Protein AF-0000000084347077 (afdb_homodimer)

Nearest PDB structures (foldseek):
  7n10-assembly1_B  TM=8.731E-01  e=3.620E-02  Streptococcus mutans UA159
  5jub-assembly1_B  TM=2.591E-01  e=1.358E-03  Streptococcus thermophilus LMD-9
  6qer-assembly4_D  TM=2.264E-01  e=2.154E-03  Streptococcus thermophilus LMD-9
  6hu8-assembly1_A  TM=2.067E-01  e=6.010E-03  Streptococcus vestibularis F0396
  5fd4-assembly2_B  TM=2.142E-01  e=1.513E-02  Streptococcus suis 05ZYH33

Organism: NCBI:txid76758

Solvent-accessible surface area (backbone atoms only — not comparable to full-atom values): 37807 Å² total; per-residue (Å²): 91,51,24,55,37,51,45,48,41,36,35,49,68,60,45,52,61,59,54,49,19,57,73,70,64,83,50,50,45,67,60,50,46,30,29,42,71,56,76,40,78,74,50,72,68,53,44,49,51,47,17,59,76,51,71,45,58,65,64,59,44,68,52,76,74,77,78,72,62,30,88,33,71,50,65,73,56,71,85,43,59,66,68,56,48,51,17,52,51,42,47,50,49,53,50,50,50,50,50,51,58,53,54,68,64,46,62,64,82,49,66,62,56,46,79,65,64,72,42,70,36,79,29,87,44,57,70,41,18,38,49,44,24,53,50,47,30,57,72,71,42,43,48,66,59,47,64,57,51,60,51,44,52,37,40,52,32,45,30,40,72,44,75,35,90,57,58,92,76,50,62,48,40,39,41,28,31,65,85,62,77,46,38,35,40,38,34,28,59,83,51,49,15,25,54,41,48,45,42,51,36,26,45,46,30,60,43,31,38,33,62,58,85,85,53,54,67,67,56,54,50,50,22,21,51,41,15,17,48,28,54,46,53,27,68,68,49,50,31,59,74,66,25,87,51,64,33,64,54,78,41,56,64,45,34,49,51,48,19,69,62,36,44,39,44,46,64,56,50,53,48,50,31,47,77,70,53,36,36,36,70,66,32,50,52,51,49,51,50,49,32,53,76,70,42,38,73,83,54,53,79,79,74,42,82,62,73,75,61,50,64,68,59,39,49,44,40,49,31,42,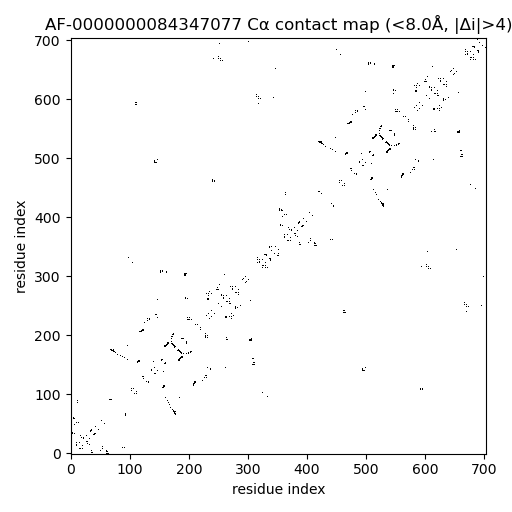45,70,61,65,40,51,67,66,54,43,18,59,74,68,71,41,61,61,75,43,66,37,75,88,50,79,66,58,68,80,76,81,93,49,23,55,38,51,44,48,41,36,35,49,68,61,45,50,62,60,56,48,20,59,71,70,64,84,50,48,45,67,57,52,47,30,30,43,69,57,76,41,80,75,51,73,67,53,42,47,52,47,17,59,77,54,72,46,59,66,66,60,46,70,52,76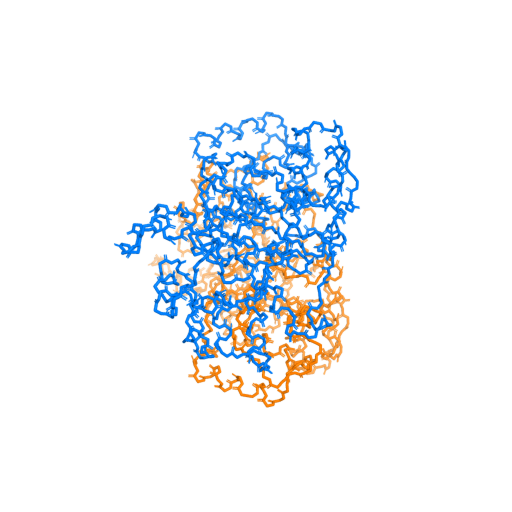,73,76,77,74,61,25,78,48,67,46,72,71,54,72,84,43,58,66,68,56,48,51,18,53,50,40,46,51,49,52,52,50,49,51,51,50,58,56,54,66,64,45,61,64,83,49,68,62,56,45,77,66,64,71,42,70,36,80,29,89,45,57,69,41,18,38,50,44,23,54,51,47,30,58,73,71,41,43,48,66,60,47,63,57,52,60,50,43,53,37,41,50,31,46,31,41,72,46,76,36,90,58,60,93,77,49,64,50,43,39,34,34,30,66,84,62,77,46,38,36,39,38,33,28,60,82,51,50,16,25,55,41,47,44,42,50,35,26,47,47,31,62,43,30,39,32,63,59,84,86,52,52,67,70,56,53,50,49,23,21,50,41,16,17,49,28,53,46,53,26,67,70,48,49,32,60,74,67,25,88,52,63,32,63,54,77,39,56,65,45,33,48,50,48,20,70,63,37,45,40,42,47,65,57,50,52,47,50,32,47,77,68,54,36,35,36,69,66,32,50,51,52,49,52,50,48,32,52,75,72,42,37,72,82,53,54,80,80,73,45,82,63,73,74,59,51,64,69,59,38,50,44,40,49,30,43,45,71,62,63,40,51,66,67,53,43,18,60,73,68,71,42,61,61,74,42,67,37,76,87,51,80,67,58,67,80,77,83

Secondary structure (DSSP, 8-state):
-HHHHHHHHHHHTT--HHHHHHHH-SS-HHHHHHHHHTSS---HHHHHHHHHHHT--GGGGGSPPP--B------GGGGS-HHHHHHHHHHHHHHHHHHHHHHTTS-TTTT------TT-EE--SHHHHHHHHHHHHHHHT-TTSPBS-HHHHHHHTTEEEEEE---TT--EEEEEBTTSS-EEEEEETTS-HHHHHHHHHHHHHHHHEE--TTS-HHHHHHHHHHHHHHHHS-HHHHHHHH-SS-BS---HHHHHHHHHHH---HHHHHHHHHHTT-B-HHHHHHHHHHHHHTTTTTS-SSPPP-PPP-HHHHHHHHHHHHTSS-HHHHHHHHTS-GGGG-TT--S-TTT-/-HHHHHHHHHHHTT--HHHHHHHHSSS-HHHHHHHHHTSS---HHHHHHHHHHHT--GGGGGSPPP--B------SGGGS-HHHHHHHHHHHHHHHHHHHHHHTTS-TTTT------TT-EE--SHHHHHHHHHHHHHHHT-TTSPBS-HHHHHHHTTEEEEEE---TT--EEEEEBTTSS-EEEEEETTS-HHHHHHHHHHHHHHHHEE--TTS-HHHHHHHHHHHHHHHHS-HHHHHHHH-SS-BS---HHHHHHHHHHH---HHHHHHHHHHTT-B-HHHHHHHHHHHHHTTTTTS-SSPPP-PPP-HHHHHHHHHHHHTSS-HHHHHHHHTS-GGGG-TT--S-TTT-

Sequence (704 aa):
MINDRIRRARLLRGMSLEALALRLGDITKQGLSKYEKGLSTPNSRRLLQLAKALEVSPEYFFRPQALPLAPLEFRKLAKMPQYRQVQVEEQIREHLERYISLEECFDPQDIKTAETPAQMLPVSSIAEAERAADELRKYWGIGEDPIAHLTEQLEEHGIKVVMLEGPDDFDGACAATNDGKHVLIALNAQRAGERIRFTAAHELGHWVMKLPEDMPERDKENCCHRFAGAFLYPAKSVTGDFGNHQRSRVHPRELLIAKRQYGLSMHAALRRLKDLKLLGEGGYKSLTIQFSSNGWRKAEPEPLPCKPPQRFESLVFWGLAEGLITKSRAAELLRRPVRALDPNFLGSLESAMINDRIRRARLLRGMSLEALALRLGDITKQGLSKYEKGLSTPNSRRLLQLAKALEVSPEYFFRPQALPLAPLEFRKLAKMPQYRQVQVEEQIREHLERYISLEECFDPQDIKTAETPAQMLPVSSIAEAERAADELRKYWGIGEDPIAHLTEQLEEHGIKVVMLEGPDDFDGACAATNDGKHVLIALNAQRAGERIRFTAAHELGHWVMKLPEDMPERDKENCCHRFAGAFLYPAKSVTGDFGNHQRSRVHPRELLIAKRQYGLSMHAALRRLKDLKLLGEGGYKSLTIQFSSNGWRKAEPEPLPCKPPQRFESLVFWGLAEGLITKSRAAELLRRPVRALDPNFLGSLESA

pLDDT: mean 88.48, std 10.36, range [45.84, 98.5]

Structure (mmCIF, N/CA/C/O backbone):
data_AF-0000000084347077-model_v1
#
loop_
_entity.id
_entity.type
_entity.pdbx_description
1 polymer 'Zn-dependent peptidase ImmA, M78 family'
#
loop_
_atom_site.group_PDB
_atom_site.id
_atom_site.type_symbol
_atom_site.label_atom_id
_atom_site.label_alt_id
_atom_site.label_comp_id
_atom_site.label_asym_id
_atom_site.label_entity_id
_atom_site.label_seq_id
_atom_site.pdbx_PDB_ins_code
_atom_site.Cartn_x
_atom_site.Cartn_y
_atom_site.Cartn_z
_atom_site.occupancy
_atom_site.B_iso_or_equiv
_atom_site.auth_seq_id
_atom_site.auth_comp_id
_atom_site.auth_asym_id
_atom_site.auth_atom_id
_atom_site.pdbx_PDB_model_num
ATOM 1 N N . MET A 1 1 ? -1.67 -40.219 -15.328 1 71.88 1 MET A N 1
ATOM 2 C CA . MET A 1 1 ? -1.807 -41.531 -14.68 1 71.88 1 MET A CA 1
ATOM 3 C C . MET A 1 1 ? -1.274 -41.5 -13.25 1 71.88 1 MET A C 1
ATOM 5 O O . MET A 1 1 ? -0.521 -40.594 -12.891 1 71.88 1 MET A O 1
ATOM 9 N N . ILE A 1 2 ? -1.723 -42.312 -12.438 1 81.44 2 ILE A N 1
ATOM 10 C CA . ILE A 1 2 ? -1.404 -42.406 -11.016 1 81.44 2 ILE A CA 1
ATOM 11 C C . ILE A 1 2 ? 0.109 -42.469 -10.828 1 81.44 2 ILE A C 1
ATOM 13 O O . ILE A 1 2 ? 0.661 -41.875 -9.906 1 81.44 2 ILE A O 1
ATOM 17 N N . ASN A 1 3 ? 0.736 -43.219 -11.742 1 87 3 ASN A N 1
ATOM 18 C CA . ASN A 1 3 ? 2.18 -43.406 -11.648 1 87 3 ASN A CA 1
ATOM 19 C C . ASN A 1 3 ? 2.928 -42.062 -11.797 1 87 3 ASN A C 1
ATOM 21 O O . ASN A 1 3 ? 3.857 -41.781 -11.047 1 87 3 ASN A O 1
ATOM 25 N N . ASP A 1 4 ? 2.49 -41.344 -12.727 1 85.75 4 ASP A N 1
ATOM 26 C CA . ASP A 1 4 ? 3.105 -40.031 -12.945 1 85.75 4 ASP A CA 1
ATOM 27 C C . ASP A 1 4 ? 2.898 -39.094 -11.742 1 85.75 4 ASP A C 1
ATOM 29 O O . ASP A 1 4 ? 3.803 -38.375 -11.367 1 85.75 4 ASP A O 1
ATOM 33 N N . ARG A 1 5 ? 1.831 -39.188 -11.148 1 86.81 5 ARG A N 1
ATOM 34 C CA . ARG A 1 5 ? 1.507 -38.375 -9.992 1 86.81 5 ARG A CA 1
ATOM 35 C C . ARG A 1 5 ? 2.359 -38.75 -8.789 1 86.81 5 ARG A C 1
ATOM 37 O O . ARG A 1 5 ? 2.746 -37.875 -7.996 1 86.81 5 ARG A O 1
ATOM 44 N N . ILE A 1 6 ? 2.604 -40.031 -8.719 1 88.06 6 ILE A N 1
ATOM 45 C CA . ILE A 1 6 ? 3.469 -40.469 -7.633 1 88.06 6 ILE A CA 1
ATOM 46 C C . ILE A 1 6 ? 4.867 -39.906 -7.809 1 88.06 6 ILE A C 1
ATOM 48 O O . ILE A 1 6 ? 5.445 -39.344 -6.863 1 88.06 6 ILE A O 1
ATOM 52 N N . ARG A 1 7 ? 5.332 -40 -8.977 1 88.44 7 ARG A N 1
ATOM 53 C CA . ARG A 1 7 ? 6.641 -39.438 -9.289 1 88.44 7 ARG A CA 1
ATOM 54 C C . ARG A 1 7 ? 6.672 -37.938 -9.023 1 88.44 7 ARG A C 1
ATOM 56 O O . ARG A 1 7 ? 7.586 -37.438 -8.367 1 88.44 7 ARG A O 1
ATOM 63 N N . ARG A 1 8 ? 5.75 -37.25 -9.453 1 84.38 8 ARG A N 1
ATOM 64 C CA . ARG A 1 8 ? 5.676 -35.812 -9.328 1 84.38 8 ARG A CA 1
ATOM 65 C C . ARG A 1 8 ? 5.57 -35.406 -7.863 1 84.38 8 ARG A C 1
ATOM 67 O O . ARG A 1 8 ? 6.145 -34.375 -7.453 1 84.38 8 ARG A O 1
ATOM 74 N N . ALA A 1 9 ? 4.809 -36.094 -7.117 1 87 9 ALA A N 1
ATOM 75 C CA . ALA A 1 9 ? 4.703 -35.812 -5.688 1 87 9 ALA A CA 1
ATOM 76 C C . ALA A 1 9 ? 6.055 -35.969 -4.996 1 87 9 ALA A C 1
ATOM 78 O O . ALA A 1 9 ? 6.398 -35.156 -4.121 1 87 9 ALA A O 1
ATOM 79 N N . ARG A 1 10 ? 6.746 -37 -5.352 1 88.12 10 ARG A N 1
ATOM 80 C CA . ARG A 1 10 ? 8.078 -37.188 -4.793 1 88.12 10 ARG A CA 1
ATOM 81 C C . ARG A 1 10 ? 8.992 -36.031 -5.133 1 88.12 10 ARG A C 1
ATOM 83 O O . ARG A 1 10 ? 9.695 -35.5 -4.262 1 88.12 10 ARG A O 1
ATOM 90 N N . LEU A 1 11 ? 8.969 -35.625 -6.395 1 83.38 11 LEU A N 1
ATOM 91 C CA . LEU A 1 11 ? 9.781 -34.531 -6.859 1 83.38 11 LEU A CA 1
ATOM 92 C C . LEU A 1 11 ? 9.367 -33.219 -6.176 1 83.38 11 LEU A C 1
ATOM 94 O O . LEU A 1 11 ? 10.211 -32.375 -5.871 1 83.38 11 LEU A O 1
ATOM 98 N N . LEU A 1 12 ? 8.125 -33.094 -5.93 1 80.12 12 LEU A N 1
ATOM 99 C CA . LEU A 1 12 ? 7.566 -31.938 -5.242 1 80.12 12 LEU A CA 1
ATOM 100 C C . LEU A 1 12 ? 8.195 -31.766 -3.863 1 80.12 12 LEU A C 1
ATOM 102 O O . LEU A 1 12 ? 8.414 -30.641 -3.408 1 80.12 12 LEU A O 1
ATOM 106 N N . ARG A 1 13 ? 8.492 -32.844 -3.244 1 80.25 13 ARG A N 1
ATOM 107 C CA . ARG A 1 13 ? 9.055 -32.844 -1.899 1 80.25 13 ARG A CA 1
ATOM 108 C C . ARG A 1 13 ? 10.578 -32.844 -1.948 1 80.25 13 ARG A C 1
ATOM 110 O O . ARG A 1 13 ? 11.242 -32.844 -0.907 1 80.25 13 ARG A O 1
ATOM 117 N N . GLY A 1 14 ? 11.094 -32.938 -3.168 1 78.31 14 GLY A N 1
ATOM 118 C CA . GLY A 1 14 ? 12.531 -32.969 -3.342 1 78.31 14 GLY A CA 1
ATOM 119 C C . GLY A 1 14 ? 13.164 -34.281 -2.881 1 78.31 14 GLY A C 1
ATOM 120 O O . GLY A 1 14 ? 14.32 -34.281 -2.455 1 78.31 14 GLY A O 1
ATOM 121 N N . MET A 1 15 ? 12.492 -35.312 -2.902 1 84.62 15 MET A N 1
ATOM 122 C CA . MET A 1 15 ? 12.984 -36.594 -2.395 1 84.62 15 MET A CA 1
ATOM 123 C C . MET A 1 15 ? 13.492 -37.469 -3.533 1 84.62 15 MET A C 1
ATOM 125 O O . MET A 1 15 ? 12.906 -37.5 -4.617 1 84.62 15 MET A O 1
ATOM 129 N N . SER A 1 16 ? 14.57 -38.125 -3.275 1 88.94 16 SER A N 1
ATOM 130 C CA . SER A 1 16 ? 14.992 -39.219 -4.164 1 88.94 16 SER A CA 1
ATOM 131 C C . SER A 1 16 ? 14.148 -40.469 -3.947 1 88.94 16 SER A C 1
ATOM 133 O O . SER A 1 16 ? 13.398 -40.562 -2.977 1 88.94 16 SER A O 1
ATOM 135 N N . LEU A 1 17 ? 14.305 -41.344 -4.867 1 91.88 17 LEU A N 1
ATOM 136 C CA . LEU A 1 17 ? 13.625 -42.625 -4.699 1 91.88 17 LEU A CA 1
ATOM 137 C C . LEU A 1 17 ? 14.086 -43.312 -3.424 1 91.88 17 LEU A C 1
ATOM 139 O O . LEU A 1 17 ? 13.273 -43.906 -2.699 1 91.88 17 LEU A O 1
ATOM 143 N N . GLU A 1 18 ? 15.32 -43.156 -3.164 1 91.19 18 GLU A N 1
ATOM 144 C CA . GLU A 1 18 ? 15.906 -43.781 -1.974 1 91.19 18 GLU A CA 1
ATOM 145 C C . GLU A 1 18 ? 15.352 -43.125 -0.7 1 91.19 18 GLU A C 1
ATOM 147 O O . GLU A 1 18 ? 15.023 -43.844 0.256 1 91.19 18 GLU A O 1
ATOM 152 N N . ALA A 1 19 ? 15.281 -41.875 -0.697 1 91.25 19 ALA A N 1
ATOM 153 C CA . ALA A 1 19 ? 14.789 -41.156 0.469 1 91.25 19 ALA A CA 1
ATOM 154 C C . ALA A 1 19 ? 13.336 -41.5 0.765 1 91.25 19 ALA A C 1
ATOM 156 O O . ALA A 1 19 ? 12.953 -41.688 1.926 1 91.25 19 ALA A O 1
ATOM 157 N N . LEU A 1 20 ? 12.578 -41.594 -0.243 1 92.75 20 LEU A N 1
ATOM 158 C CA . LEU A 1 20 ? 11.172 -41.969 -0.069 1 92.75 20 LEU A CA 1
ATOM 159 C C . LEU A 1 20 ? 11.023 -43.375 0.434 1 92.75 20 LEU A C 1
ATOM 161 O O . LEU A 1 20 ? 10.195 -43.656 1.3 1 92.75 20 LEU A O 1
ATOM 165 N N . ALA A 1 21 ? 11.766 -44.25 -0.077 1 93.06 21 ALA A N 1
ATOM 166 C CA . ALA A 1 21 ? 11.742 -45.656 0.367 1 93.06 21 ALA A CA 1
ATOM 167 C C . ALA A 1 21 ? 12.062 -45.75 1.854 1 93.06 21 ALA A C 1
ATOM 169 O O . ALA A 1 21 ? 11.406 -46.5 2.586 1 93.06 21 ALA A O 1
ATOM 170 N N . LEU A 1 22 ? 12.992 -45 2.209 1 92.12 22 LEU A N 1
ATOM 171 C CA . LEU A 1 22 ? 13.391 -45 3.611 1 92.12 22 LEU A CA 1
ATOM 172 C C . LEU A 1 22 ? 12.266 -44.469 4.496 1 92.12 22 LEU A C 1
ATOM 174 O O . LEU A 1 22 ? 12.039 -44.969 5.59 1 92.12 22 LEU A O 1
ATOM 178 N N . ARG A 1 23 ? 11.656 -43.438 4.047 1 91.69 23 ARG A N 1
ATOM 179 C CA . ARG A 1 23 ? 10.57 -42.812 4.801 1 91.69 23 ARG A CA 1
ATOM 180 C C . ARG A 1 23 ? 9.398 -43.781 4.961 1 91.69 23 ARG A C 1
ATOM 182 O O . ARG A 1 23 ? 8.742 -43.812 6.008 1 91.69 23 ARG A O 1
ATOM 189 N N . LEU A 1 24 ? 9.094 -44.5 3.971 1 91.88 24 LEU A N 1
ATOM 190 C CA . LEU A 1 24 ? 8.016 -45.469 4.023 1 91.88 24 LEU A CA 1
ATOM 191 C C . LEU A 1 24 ? 8.422 -46.688 4.84 1 91.88 24 LEU A C 1
ATOM 193 O O . LEU A 1 24 ? 7.605 -47.25 5.574 1 91.88 24 LEU A O 1
ATOM 197 N N . GLY A 1 25 ? 9.68 -47.125 4.645 1 89.56 25 GLY A N 1
ATOM 198 C CA . GLY A 1 25 ? 10.297 -48.125 5.508 1 89.56 25 GLY A CA 1
ATOM 199 C C . GLY A 1 25 ? 9.992 -49.531 5.086 1 89.56 25 GLY A C 1
ATOM 200 O O . GLY A 1 25 ? 10.594 -50.5 5.602 1 89.56 25 GLY A O 1
ATOM 201 N N . ASP A 1 26 ? 9.031 -49.844 4.309 1 91.81 26 ASP A N 1
ATOM 202 C CA . ASP A 1 26 ? 8.625 -51.219 4.02 1 91.81 26 ASP A CA 1
ATOM 203 C C . ASP A 1 26 ? 8.68 -51.5 2.521 1 91.81 26 ASP A C 1
ATOM 205 O O . ASP A 1 26 ? 8.031 -52.438 2.037 1 91.81 26 ASP A O 1
ATOM 209 N N . ILE A 1 27 ? 9.344 -50.625 1.798 1 91.88 27 ILE A N 1
ATOM 210 C CA . ILE A 1 27 ? 9.438 -50.812 0.354 1 91.88 27 ILE A CA 1
ATOM 211 C C . ILE A 1 27 ? 10.828 -50.406 -0.134 1 91.88 27 ILE A C 1
ATOM 213 O O . ILE A 1 27 ? 11.445 -49.5 0.403 1 91.88 27 ILE A O 1
ATOM 217 N N . THR A 1 28 ? 11.328 -51.125 -1.108 1 91.69 28 THR A N 1
ATOM 218 C CA . THR A 1 28 ? 12.648 -50.812 -1.668 1 91.69 28 THR A CA 1
ATOM 219 C C . THR A 1 28 ? 12.555 -49.75 -2.742 1 91.69 28 THR A C 1
ATOM 221 O O . THR A 1 28 ? 11.461 -49.438 -3.229 1 91.69 28 THR A O 1
ATOM 224 N N . LYS A 1 29 ? 13.734 -49.219 -3.035 1 93.62 29 LYS A N 1
ATOM 225 C CA . LYS A 1 29 ? 13.852 -48.219 -4.113 1 93.62 29 LYS A CA 1
ATOM 226 C C . LYS A 1 29 ? 13.312 -48.812 -5.426 1 93.62 29 LYS A C 1
ATOM 228 O O . LYS A 1 29 ? 12.633 -48.094 -6.176 1 93.62 29 LYS A O 1
ATOM 233 N N . GLN A 1 30 ? 13.609 -50.031 -5.652 1 92.12 30 GLN A N 1
ATOM 234 C CA . GLN A 1 30 ? 13.172 -50.688 -6.879 1 92.12 30 GLN A CA 1
ATOM 235 C C . GLN A 1 30 ? 11.648 -50.844 -6.91 1 92.12 30 GLN A C 1
ATOM 237 O O . GLN A 1 30 ? 11.023 -50.625 -7.957 1 92.12 30 GLN A O 1
ATOM 242 N N . GLY A 1 31 ? 11.156 -51.219 -5.816 1 91.5 31 GLY A N 1
ATOM 243 C CA . GLY A 1 31 ? 9.711 -51.312 -5.727 1 91.5 31 GLY A CA 1
ATOM 244 C C . GLY A 1 31 ? 9 -50 -6.016 1 91.5 31 GLY A C 1
ATOM 245 O O . GLY A 1 31 ? 7.992 -49.969 -6.723 1 91.5 31 GLY A O 1
ATOM 246 N N . LEU A 1 32 ? 9.531 -49 -5.441 1 92.62 32 LEU A N 1
ATOM 247 C CA . LEU A 1 32 ? 8.961 -47.688 -5.645 1 92.62 32 LEU A CA 1
ATOM 248 C C . LEU A 1 32 ? 9.078 -47.25 -7.102 1 92.62 32 LEU A C 1
ATOM 250 O O . LEU A 1 32 ? 8.18 -46.625 -7.648 1 92.62 32 LEU A O 1
ATOM 254 N N . SER A 1 33 ? 10.18 -47.562 -7.641 1 92.62 33 SER A N 1
ATOM 255 C CA . SER A 1 33 ? 10.414 -47.25 -9.047 1 92.62 33 SER A CA 1
ATOM 256 C C . SER A 1 33 ? 9.375 -47.906 -9.945 1 92.62 33 SER A C 1
ATOM 258 O O . SER A 1 33 ? 8.945 -47.344 -10.938 1 92.62 33 SER A O 1
ATOM 260 N N . LYS A 1 34 ? 8.961 -49.062 -9.633 1 92.94 34 LYS A N 1
ATOM 261 C CA . LYS A 1 34 ? 7.93 -49.75 -10.398 1 92.94 34 LYS A CA 1
ATOM 262 C C . LYS A 1 34 ? 6.602 -49 -10.344 1 92.94 34 LYS A C 1
ATOM 264 O O . LYS A 1 34 ? 5.871 -48.938 -11.336 1 92.94 34 LYS A O 1
ATOM 269 N N . TYR A 1 35 ? 6.336 -48.469 -9.195 1 91.56 35 TYR A N 1
ATOM 270 C CA . TYR A 1 35 ? 5.129 -47.656 -9.086 1 91.56 35 TYR A CA 1
ATOM 271 C C . TYR A 1 35 ? 5.188 -46.469 -10.031 1 91.56 35 TYR A C 1
ATOM 273 O O . TYR A 1 35 ? 4.238 -46.188 -10.773 1 91.56 35 TYR A O 1
ATOM 281 N N . GLU A 1 36 ? 6.348 -45.812 -10.062 1 92.25 36 GLU A N 1
ATOM 282 C CA . GLU A 1 36 ? 6.48 -44.562 -10.812 1 92.25 36 GLU A CA 1
ATOM 283 C C . GLU A 1 36 ? 6.547 -44.812 -12.32 1 92.25 36 GLU A C 1
ATOM 285 O O . GLU A 1 36 ? 6.188 -43.969 -13.125 1 92.25 36 GLU A O 1
ATOM 290 N N . LYS A 1 37 ? 6.957 -46.062 -12.656 1 91.19 37 LYS A N 1
ATOM 291 C CA . LYS A 1 37 ? 7.055 -46.438 -14.07 1 91.19 37 LYS A CA 1
ATOM 292 C C . LYS A 1 37 ? 5.754 -47.062 -14.562 1 91.19 37 LYS A C 1
ATOM 294 O O . LYS A 1 37 ? 5.625 -47.375 -15.75 1 91.19 37 LYS A O 1
ATOM 299 N N . GLY A 1 38 ? 4.91 -47.281 -13.648 1 89.31 38 GLY A N 1
ATOM 300 C CA . GLY A 1 38 ? 3.629 -47.875 -14.016 1 89.31 38 GLY A CA 1
ATOM 301 C C . GLY A 1 38 ? 3.668 -49.375 -14.133 1 89.31 38 GLY A C 1
ATOM 302 O O . GLY A 1 38 ? 2.746 -49.969 -14.672 1 89.31 38 GLY A O 1
ATOM 303 N N . LEU A 1 39 ? 4.664 -49.906 -13.727 1 90.44 39 LEU A N 1
ATOM 304 C CA . LEU A 1 39 ? 4.844 -51.344 -13.828 1 90.44 39 LEU A CA 1
ATOM 305 C C . LEU A 1 39 ? 4.078 -52.062 -12.727 1 90.44 39 LEU A C 1
ATOM 307 O O . LEU A 1 39 ? 3.789 -53.281 -12.836 1 90.44 39 LEU A O 1
ATOM 311 N N . SER A 1 40 ? 3.781 -51.375 -11.625 1 90.06 40 SER A N 1
ATOM 312 C CA . SER A 1 40 ? 2.945 -51.844 -10.531 1 90.06 40 SER A CA 1
ATOM 313 C C . SER A 1 40 ? 2.006 -50.75 -10.031 1 90.06 40 SER A C 1
ATOM 315 O O . SER A 1 40 ? 2.348 -49.562 -10.062 1 90.06 40 SER A O 1
ATOM 317 N N . THR A 1 41 ? 0.814 -51.188 -9.648 1 88.62 41 THR A N 1
ATOM 318 C CA . THR A 1 41 ? -0.15 -50.219 -9.117 1 88.62 41 THR A CA 1
ATOM 319 C C . THR A 1 41 ? -0.301 -50.406 -7.609 1 88.62 41 THR A C 1
ATOM 321 O O . THR A 1 41 ? -0.608 -51.5 -7.125 1 88.62 41 THR A O 1
ATOM 324 N N . PRO A 1 42 ? -0.059 -49.375 -7.004 1 89.69 42 PRO A N 1
ATOM 325 C CA . PRO A 1 42 ? -0.241 -49.469 -5.551 1 89.69 42 PRO A CA 1
ATOM 326 C C . PRO A 1 42 ? -1.702 -49.656 -5.152 1 89.69 42 PRO A C 1
ATOM 328 O O . PRO A 1 42 ? -2.602 -49.156 -5.836 1 89.69 42 PRO A O 1
ATOM 331 N N . ASN A 1 43 ? -1.96 -50.344 -4.039 1 87.81 43 ASN A N 1
ATOM 332 C CA . ASN A 1 43 ? -3.309 -50.469 -3.496 1 87.81 43 ASN A CA 1
ATOM 333 C C . ASN A 1 43 ? -3.695 -49.25 -2.654 1 87.81 43 ASN A C 1
ATOM 335 O O . ASN A 1 43 ? -2.914 -48.312 -2.521 1 87.81 43 ASN A O 1
ATOM 339 N N . SER A 1 44 ? -4.879 -49.312 -2.176 1 88.12 44 SER A N 1
ATOM 340 C CA . SER A 1 44 ? -5.434 -48.156 -1.469 1 88.12 44 SER A CA 1
ATOM 341 C C . SER A 1 44 ? -4.621 -47.812 -0.221 1 88.12 44 SER A C 1
ATOM 343 O O . SER A 1 44 ? -4.352 -46.656 0.064 1 88.12 44 SER A O 1
ATOM 345 N N . ARG A 1 45 ? -4.25 -48.75 0.434 1 89.19 45 ARG A N 1
ATOM 346 C CA . ARG A 1 45 ? -3.451 -48.562 1.64 1 89.19 45 ARG A CA 1
ATOM 347 C C . ARG A 1 45 ? -2.111 -47.906 1.308 1 89.19 45 ARG A C 1
ATOM 349 O O . ARG A 1 45 ? -1.678 -47 1.995 1 89.19 45 ARG A O 1
ATOM 356 N N . ARG A 1 46 ? -1.507 -48.438 0.318 1 91.38 46 ARG A N 1
ATOM 357 C CA . ARG A 1 46 ? -0.217 -47.906 -0.114 1 91.38 46 ARG A CA 1
ATOM 358 C C . ARG A 1 46 ? -0.345 -46.469 -0.587 1 91.38 46 ARG A C 1
ATOM 360 O O . ARG A 1 46 ? 0.516 -45.625 -0.298 1 91.38 46 ARG A O 1
ATOM 367 N N . LEU A 1 47 ? -1.404 -46.25 -1.197 1 90.5 47 LEU A N 1
ATOM 368 C CA . LEU A 1 47 ? -1.645 -44.875 -1.687 1 90.5 47 LEU A CA 1
ATOM 369 C C . LEU A 1 47 ? -1.802 -43.906 -0.526 1 90.5 47 LEU A C 1
ATOM 371 O O . LEU A 1 47 ? -1.308 -42.781 -0.588 1 90.5 47 LEU A O 1
ATOM 375 N N . LEU A 1 48 ? -2.42 -44.344 0.437 1 89.62 48 LEU A N 1
ATOM 376 C CA . LEU A 1 48 ? -2.586 -43.5 1.623 1 89.62 48 LEU A CA 1
ATOM 377 C C . LEU A 1 48 ? -1.246 -43.25 2.311 1 89.62 48 LEU A C 1
ATOM 379 O O . LEU A 1 48 ? -0.979 -42.156 2.791 1 89.62 48 LEU A O 1
ATOM 383 N N . GLN A 1 49 ? -0.484 -44.281 2.381 1 91 49 GLN A N 1
ATOM 384 C CA . GLN A 1 49 ? 0.85 -44.156 2.959 1 91 49 GLN A CA 1
ATOM 385 C C . GLN A 1 49 ? 1.709 -43.188 2.152 1 91 49 GLN A C 1
ATOM 387 O O . GLN A 1 49 ? 2.43 -42.375 2.725 1 91 49 GLN A O 1
ATOM 392 N N . LEU A 1 50 ? 1.583 -43.344 0.904 1 91.25 50 LEU A N 1
ATOM 393 C CA . LEU A 1 50 ? 2.311 -42.438 0.015 1 91.25 50 LEU A CA 1
ATOM 394 C C . LEU A 1 50 ? 1.843 -41 0.198 1 91.25 50 LEU A C 1
ATOM 396 O O . LEU A 1 50 ? 2.662 -40.094 0.263 1 91.25 50 LEU A O 1
ATOM 400 N N . ALA A 1 51 ? 0.612 -40.844 0.263 1 88.62 51 ALA A N 1
ATOM 401 C CA . ALA A 1 51 ? 0.032 -39.5 0.455 1 88.62 51 ALA A CA 1
ATOM 402 C C . ALA A 1 51 ? 0.559 -38.844 1.73 1 88.62 51 ALA A C 1
ATOM 404 O O . ALA A 1 51 ? 0.94 -37.688 1.725 1 88.62 51 ALA A O 1
ATOM 405 N N . LYS A 1 52 ? 0.616 -39.594 2.688 1 88.62 52 LYS A N 1
ATOM 406 C CA . LYS A 1 52 ? 1.116 -39.094 3.967 1 88.62 52 LYS A CA 1
ATOM 407 C C . LYS A 1 52 ? 2.607 -38.781 3.889 1 88.62 52 LYS A C 1
ATOM 409 O O . LYS A 1 52 ? 3.045 -37.719 4.324 1 88.62 52 LYS A O 1
ATOM 414 N N . ALA A 1 53 ? 3.326 -39.688 3.361 1 89.12 53 ALA A N 1
ATOM 415 C CA . ALA A 1 53 ? 4.777 -39.562 3.271 1 89.12 53 ALA A CA 1
ATOM 416 C C . ALA A 1 53 ? 5.148 -38.344 2.404 1 89.12 53 ALA A C 1
ATOM 418 O O . ALA A 1 53 ? 6.152 -37.688 2.658 1 89.12 53 ALA A O 1
ATOM 419 N N . LEU A 1 54 ? 4.344 -38.125 1.488 1 88.31 54 LEU A N 1
ATOM 420 C CA . LEU A 1 54 ? 4.633 -37.062 0.52 1 88.31 54 LEU A CA 1
ATOM 421 C C . LEU A 1 54 ? 3.852 -35.812 0.845 1 88.31 54 LEU A C 1
ATOM 423 O O . LEU A 1 54 ? 3.971 -34.781 0.141 1 88.31 54 LEU A O 1
ATOM 427 N N . GLU A 1 55 ? 2.967 -35.875 1.82 1 81.5 55 GLU A N 1
ATOM 428 C CA . GLU A 1 55 ? 2.203 -34.719 2.342 1 81.5 55 GLU A CA 1
ATOM 429 C C . GLU A 1 55 ? 1.283 -34.156 1.273 1 81.5 55 GLU A C 1
ATOM 431 O O . GLU A 1 55 ? 1.268 -32.938 1.056 1 81.5 55 GLU A O 1
ATOM 436 N N . VAL A 1 56 ? 0.646 -35.031 0.645 1 80.81 56 VAL A N 1
ATOM 437 C CA . VAL A 1 56 ? -0.407 -34.656 -0.289 1 80.81 56 VAL A CA 1
ATOM 438 C C . VAL A 1 56 ? -1.711 -35.344 0.084 1 80.81 56 VAL A C 1
ATOM 440 O O . VAL A 1 56 ? -1.708 -36.312 0.868 1 80.81 56 VAL A O 1
ATOM 443 N N . SER A 1 57 ? -2.76 -34.812 -0.417 1 78.56 57 SER A N 1
ATOM 444 C CA . SER A 1 57 ? -4.035 -35.5 -0.222 1 78.56 57 SER A CA 1
ATOM 445 C C . SER A 1 57 ? -4.156 -36.688 -1.144 1 78.56 57 SER A C 1
ATOM 447 O O . SER A 1 57 ? -3.592 -36.719 -2.238 1 78.56 57 SER A O 1
ATOM 449 N N . PRO A 1 58 ? -4.844 -37.688 -0.698 1 81.38 58 PRO A N 1
ATOM 450 C CA . PRO A 1 58 ? -5.035 -38.844 -1.558 1 81.38 58 PRO A CA 1
ATOM 451 C C . PRO A 1 58 ? -5.648 -38.5 -2.91 1 81.38 58 PRO A C 1
ATOM 453 O O . PRO A 1 58 ? -5.332 -39.125 -3.922 1 81.38 58 PRO A O 1
ATOM 456 N N . GLU A 1 59 ? -6.367 -37.469 -2.92 1 77.5 59 GLU A N 1
ATOM 457 C CA . GLU A 1 59 ? -7.035 -37.062 -4.148 1 77.5 59 GLU A CA 1
ATOM 458 C C . GLU A 1 59 ? -6.023 -36.562 -5.188 1 77.5 59 GLU A C 1
ATOM 460 O O . GLU A 1 59 ? -6.316 -36.562 -6.383 1 77.5 59 GLU A O 1
ATOM 465 N N . TYR A 1 60 ? -4.914 -36.25 -4.723 1 80.81 60 TYR A N 1
ATOM 466 C CA . TYR A 1 60 ? -3.85 -35.75 -5.59 1 80.81 60 TYR A CA 1
ATOM 467 C C . TYR A 1 60 ? -3.518 -36.75 -6.676 1 80.81 60 TYR A C 1
ATOM 469 O O . TYR A 1 60 ? -3.266 -36.406 -7.824 1 80.81 60 TYR A O 1
ATOM 477 N N . PHE A 1 61 ? -3.549 -38.031 -6.363 1 83.19 61 PHE A N 1
ATOM 478 C CA . PHE A 1 61 ? -3.074 -39.094 -7.238 1 83.19 61 PHE A CA 1
ATOM 479 C C . PHE A 1 61 ? -4.074 -39.344 -8.359 1 83.19 61 PHE A C 1
ATOM 481 O O . PHE A 1 61 ? -3.752 -40.031 -9.344 1 83.19 61 PHE A O 1
ATOM 488 N N . PHE A 1 62 ? -5.262 -38.75 -8.211 1 78.81 62 PHE A N 1
ATOM 489 C CA . PHE A 1 62 ? -6.309 -39.031 -9.188 1 78.81 62 PHE A CA 1
ATOM 490 C C . PHE A 1 62 ? -6.594 -37.812 -10.055 1 78.81 62 PHE A C 1
ATOM 492 O O . PHE A 1 62 ? -7.512 -37.844 -10.875 1 78.81 62 PHE A O 1
ATOM 499 N N . ARG A 1 63 ? -5.863 -36.844 -9.852 1 75.44 63 ARG A N 1
ATOM 500 C CA . ARG A 1 63 ? -6.039 -35.625 -10.656 1 75.44 63 ARG A CA 1
ATOM 501 C C . ARG A 1 63 ? -5.684 -35.875 -12.117 1 75.44 63 ARG A C 1
ATOM 503 O O . ARG A 1 63 ? -4.82 -36.719 -12.414 1 75.44 63 ARG A O 1
ATOM 510 N N . PRO A 1 64 ? -6.555 -35.312 -13.039 1 67.25 64 PRO A N 1
ATOM 511 C CA . PRO A 1 64 ? -6.23 -35.469 -14.461 1 67.25 64 PRO A CA 1
ATOM 512 C C . PRO A 1 64 ? -4.805 -35.062 -14.797 1 67.25 64 PRO A C 1
ATOM 514 O O . PRO A 1 64 ? -4.152 -34.375 -13.992 1 67.25 64 PRO A O 1
ATOM 517 N N . GLN A 1 65 ? -4.367 -35.531 -16.062 1 62 65 GLN A N 1
ATOM 518 C CA . GLN A 1 65 ? -2.998 -35.344 -16.531 1 62 65 GLN A CA 1
ATOM 519 C C . GLN A 1 65 ? -2.605 -33.875 -16.5 1 62 65 GLN A C 1
ATOM 521 O O . GLN A 1 65 ? -3.428 -33 -16.781 1 62 65 GLN A O 1
ATOM 526 N N . ALA A 1 66 ? -1.261 -33.812 -16.141 1 59.34 66 ALA A N 1
ATOM 527 C CA . ALA A 1 66 ? -0.604 -32.531 -15.828 1 59.34 66 ALA A CA 1
ATOM 528 C C . ALA A 1 66 ? -0.488 -31.656 -17.062 1 59.34 66 ALA A C 1
ATOM 530 O O . ALA A 1 66 ? -0.403 -32.156 -18.188 1 59.34 66 ALA A O 1
ATOM 531 N N . LEU A 1 67 ? -0.763 -30.359 -16.906 1 60.5 67 LEU A N 1
ATOM 532 C CA . LEU A 1 67 ? -0.528 -29.297 -17.891 1 60.5 67 LEU A CA 1
ATOM 533 C C . LEU A 1 67 ? 0.944 -29.234 -18.281 1 60.5 67 LEU A C 1
ATOM 535 O O . LEU A 1 67 ? 1.821 -29.203 -17.406 1 60.5 67 LEU A O 1
ATOM 539 N N . PRO A 1 68 ? 1.24 -29.734 -19.562 1 59.91 68 PRO A N 1
ATOM 540 C CA . PRO A 1 68 ? 2.643 -29.578 -19.953 1 59.91 68 PRO A CA 1
ATOM 541 C C . PRO A 1 68 ? 3.133 -28.141 -19.812 1 59.91 68 PRO A C 1
ATOM 543 O O . PRO A 1 68 ? 2.445 -27.203 -20.219 1 59.91 68 PRO A O 1
ATOM 546 N N . LEU A 1 69 ? 4.02 -27.922 -18.938 1 60.47 69 LEU A N 1
ATOM 547 C CA . LEU A 1 69 ? 4.648 -26.609 -18.844 1 60.47 69 LEU A CA 1
ATOM 548 C C . LEU A 1 69 ? 5.699 -26.422 -19.938 1 60.47 69 LEU A C 1
ATOM 550 O O . LEU A 1 69 ? 6.367 -27.375 -20.328 1 60.47 69 LEU A O 1
ATOM 554 N N . ALA A 1 70 ? 5.531 -25.484 -20.938 1 54.16 70 ALA A N 1
ATOM 555 C CA . ALA A 1 70 ? 6.633 -25.188 -21.844 1 54.16 70 ALA A CA 1
ATOM 556 C C . ALA A 1 70 ? 7.934 -24.984 -21.078 1 54.16 70 ALA A C 1
ATOM 558 O O . ALA A 1 70 ? 7.914 -24.594 -19.906 1 54.16 70 ALA A O 1
ATOM 559 N N . PRO A 1 71 ? 8.992 -25.625 -21.641 1 48.72 71 PRO A N 1
ATOM 560 C CA . PRO A 1 71 ? 10.258 -25.25 -21.016 1 48.72 71 PRO A CA 1
ATOM 561 C C . PRO A 1 71 ? 10.328 -23.766 -20.672 1 48.72 71 PRO A C 1
ATOM 563 O O . PRO A 1 71 ? 10.547 -22.922 -21.547 1 48.72 71 PRO A O 1
ATOM 566 N N . LEU A 1 72 ? 9.438 -23.203 -20.375 1 48.09 72 LEU A N 1
ATOM 567 C CA . LEU A 1 72 ? 9.461 -21.75 -20.281 1 48.09 72 LEU A CA 1
ATOM 568 C C . LEU A 1 72 ? 10.781 -21.266 -19.688 1 48.09 72 LEU A C 1
ATOM 570 O O . LEU A 1 72 ? 11.445 -22 -18.953 1 48.09 72 LEU A O 1
ATOM 574 N N . GLU A 1 73 ? 11.469 -20.344 -20.25 1 48.88 73 GLU A N 1
ATOM 575 C CA . GLU A 1 73 ? 12.719 -19.625 -20.031 1 48.88 73 GLU A CA 1
ATOM 576 C C . GLU A 1 73 ? 12.945 -19.391 -18.531 1 48.88 73 GLU A C 1
ATOM 578 O O . GLU A 1 73 ? 12.398 -18.438 -17.969 1 48.88 73 GLU A O 1
ATOM 583 N N . PHE A 1 74 ? 12.797 -20.453 -17.797 1 51.69 74 PHE A N 1
ATOM 584 C CA . PHE A 1 74 ? 13.398 -20.391 -16.469 1 51.69 74 PHE A CA 1
ATOM 585 C C . PHE A 1 74 ? 14.719 -19.641 -16.5 1 51.69 74 PHE A C 1
ATOM 587 O O . PHE A 1 74 ? 15.758 -20.203 -16.844 1 51.69 74 PHE A O 1
ATOM 594 N N . ARG A 1 75 ? 14.742 -18.609 -17.141 1 48.28 75 ARG A N 1
ATOM 595 C CA . ARG A 1 75 ? 16.062 -18.016 -17.375 1 48.28 75 ARG A CA 1
ATOM 596 C C . ARG A 1 75 ? 16.938 -18.156 -16.141 1 48.28 75 ARG A C 1
ATOM 598 O O . ARG A 1 75 ? 18.125 -18.5 -16.25 1 48.28 75 ARG A O 1
ATOM 605 N N . LYS A 1 76 ? 16.578 -17.562 -14.867 1 52.72 76 LYS A N 1
ATOM 606 C CA . LYS A 1 76 ? 17.641 -17.234 -13.922 1 52.72 76 LYS A CA 1
ATOM 607 C C . LYS A 1 76 ? 17.812 -18.359 -12.898 1 52.72 76 LYS A C 1
ATOM 609 O O . LYS A 1 76 ? 18.469 -18.172 -11.875 1 52.72 76 LYS A O 1
ATOM 614 N N . LEU A 1 77 ? 17.141 -19.609 -13.023 1 53.53 77 LEU A N 1
ATOM 615 C CA . LEU A 1 77 ? 17.391 -20.656 -12.039 1 53.53 77 LEU A CA 1
ATOM 616 C C . LEU A 1 77 ? 18.812 -21.203 -12.148 1 53.53 77 LEU A C 1
ATOM 618 O O . LEU A 1 77 ? 19.203 -22.094 -11.406 1 53.53 77 LEU A O 1
ATOM 622 N N . ALA A 1 78 ? 19.547 -20.531 -12.891 1 54.53 78 ALA A N 1
ATOM 623 C CA . ALA A 1 78 ? 20.75 -21.172 -13.43 1 54.53 78 ALA A CA 1
ATOM 624 C C . ALA A 1 78 ? 21.734 -21.516 -12.312 1 54.53 78 ALA A C 1
ATOM 626 O O . ALA A 1 78 ? 22.531 -22.438 -12.445 1 54.53 78 ALA A O 1
ATOM 627 N N . LYS A 1 79 ? 21.562 -20.875 -11.164 1 62.44 79 LYS A N 1
ATOM 628 C CA . LYS A 1 79 ? 22.656 -21.156 -10.25 1 62.44 79 LYS A CA 1
ATOM 629 C C . LYS A 1 79 ? 22.297 -22.266 -9.273 1 62.44 79 LYS A C 1
ATOM 631 O O . LYS A 1 79 ? 23.141 -22.734 -8.508 1 62.44 79 LYS A O 1
ATOM 636 N N . MET A 1 80 ? 21.188 -22.938 -9.523 1 71.88 80 MET A N 1
ATOM 637 C CA . MET A 1 80 ? 20.734 -23.953 -8.57 1 71.88 80 MET A CA 1
ATOM 638 C C . MET A 1 80 ? 21.062 -25.359 -9.07 1 71.88 80 MET A C 1
ATOM 640 O O . MET A 1 80 ? 21.062 -25.594 -10.281 1 71.88 80 MET A O 1
ATOM 644 N N . PRO A 1 81 ? 21.406 -26.203 -8.031 1 74.94 81 PRO A N 1
ATOM 645 C CA . PRO A 1 81 ? 21.547 -27.609 -8.422 1 74.94 81 PRO A CA 1
ATOM 646 C C . PRO A 1 81 ? 20.312 -28.141 -9.148 1 74.94 81 PRO A C 1
ATOM 648 O O . PRO A 1 81 ? 19.203 -27.656 -8.93 1 74.94 81 PRO A O 1
ATOM 651 N N . GLN A 1 82 ? 20.562 -29.141 -9.938 1 76.88 82 GLN A N 1
ATOM 652 C CA . GLN A 1 82 ? 19.531 -29.656 -10.828 1 76.88 82 GLN A CA 1
ATOM 653 C C . GLN A 1 82 ? 18.328 -30.172 -10.039 1 76.88 82 GLN A C 1
ATOM 655 O O . GLN A 1 82 ? 17.188 -29.938 -10.43 1 76.88 82 GLN A O 1
ATOM 660 N N . TYR A 1 83 ? 18.609 -30.906 -8.984 1 74.44 83 TYR A N 1
ATOM 661 C CA . TYR A 1 83 ? 17.516 -31.484 -8.211 1 74.44 83 TYR A CA 1
ATOM 662 C C . TYR A 1 83 ? 16.609 -30.391 -7.652 1 74.44 83 TYR A C 1
ATOM 664 O O . TYR A 1 83 ? 15.398 -30.547 -7.578 1 74.44 83 TYR A O 1
ATOM 672 N N . ARG A 1 84 ? 17.156 -29.328 -7.316 1 77.38 84 ARG A N 1
ATOM 673 C CA . ARG A 1 84 ? 16.391 -28.188 -6.793 1 77.38 84 ARG A CA 1
ATOM 674 C C . ARG A 1 84 ? 15.609 -27.5 -7.906 1 77.38 84 ARG A C 1
ATOM 676 O O . ARG A 1 84 ? 14.484 -27.047 -7.691 1 77.38 84 ARG A O 1
ATOM 683 N N . GLN A 1 85 ? 16.25 -27.469 -8.938 1 78.69 85 GLN A N 1
ATOM 684 C CA . GLN A 1 85 ? 15.57 -26.891 -10.086 1 78.69 85 GLN A CA 1
ATOM 685 C C . GLN A 1 85 ? 14.297 -27.656 -10.414 1 78.69 85 GLN A C 1
ATOM 687 O O . GLN A 1 85 ? 13.242 -27.062 -10.648 1 78.69 85 GLN A O 1
ATOM 692 N N . VAL A 1 86 ? 14.438 -28.922 -10.406 1 78.44 86 VAL A N 1
ATOM 693 C CA . VAL A 1 86 ? 13.312 -29.797 -10.719 1 78.44 86 VAL A CA 1
ATOM 694 C C . VAL A 1 86 ? 12.227 -29.641 -9.656 1 78.44 86 VAL A C 1
ATOM 696 O O . VAL A 1 86 ? 11.039 -29.625 -9.969 1 78.44 86 VAL A O 1
ATOM 699 N N . GLN A 1 87 ? 12.633 -29.531 -8.461 1 80.88 87 GLN A N 1
ATOM 700 C CA . GLN A 1 87 ? 11.688 -29.359 -7.359 1 80.88 87 GLN A CA 1
ATOM 701 C C . GLN A 1 87 ? 10.867 -28.078 -7.535 1 80.88 87 GLN A C 1
ATOM 703 O O . GLN A 1 87 ? 9.641 -28.094 -7.402 1 80.88 87 GLN A O 1
ATOM 708 N N . VAL A 1 88 ? 11.539 -27.031 -7.816 1 81.19 88 VAL A N 1
ATOM 709 C CA . VAL A 1 88 ? 10.883 -25.75 -8.008 1 81.19 88 VAL A CA 1
ATOM 710 C C . VAL A 1 88 ? 9.93 -25.812 -9.203 1 81.19 88 VAL A C 1
ATOM 712 O O . VAL A 1 88 ? 8.805 -25.328 -9.141 1 81.19 88 VAL A O 1
ATOM 715 N N . GLU A 1 89 ? 10.367 -26.406 -10.203 1 81.75 89 GLU A N 1
ATOM 716 C CA . GLU A 1 89 ? 9.539 -26.562 -11.391 1 81.75 89 GLU A CA 1
ATOM 717 C C . GLU A 1 89 ? 8.25 -27.297 -11.078 1 81.75 89 GLU A C 1
ATOM 719 O O . GLU A 1 89 ? 7.176 -26.922 -11.555 1 81.75 89 GLU A O 1
ATOM 724 N N . GLU A 1 90 ? 8.375 -28.312 -10.336 1 80.81 90 GLU A N 1
ATOM 725 C CA . GLU A 1 90 ? 7.203 -29.109 -9.992 1 80.81 90 GLU A CA 1
ATOM 726 C C . GLU A 1 90 ? 6.262 -28.328 -9.07 1 80.81 90 GLU A C 1
ATOM 728 O O . GLU A 1 90 ? 5.043 -28.484 -9.156 1 80.81 90 GLU A O 1
ATOM 733 N N . GLN A 1 91 ? 6.828 -27.609 -8.219 1 83.88 91 GLN A N 1
ATOM 734 C CA . GLN A 1 91 ? 5.996 -26.781 -7.355 1 83.88 91 GLN A CA 1
ATOM 735 C C . GLN A 1 91 ? 5.203 -25.766 -8.172 1 83.88 91 GLN A C 1
ATOM 737 O O . GLN A 1 91 ? 4.023 -25.531 -7.91 1 83.88 91 GLN A O 1
ATOM 742 N N . ILE A 1 92 ? 5.871 -25.219 -9.062 1 85.12 92 ILE A N 1
ATOM 743 C CA . ILE A 1 92 ? 5.238 -24.25 -9.953 1 85.12 92 ILE A CA 1
ATOM 744 C C . ILE A 1 92 ? 4.117 -24.922 -10.742 1 85.12 92 ILE A C 1
ATOM 746 O O . ILE A 1 92 ? 3.004 -24.406 -10.82 1 85.12 92 ILE A O 1
ATOM 750 N N . ARG A 1 93 ? 4.414 -26.031 -11.266 1 84 93 ARG A N 1
ATOM 751 C CA . ARG A 1 93 ? 3.439 -26.766 -12.055 1 84 93 ARG A CA 1
ATOM 752 C C . ARG A 1 93 ? 2.203 -27.109 -11.227 1 84 93 ARG A C 1
ATOM 754 O O . ARG A 1 93 ? 1.073 -26.938 -11.688 1 84 93 ARG A O 1
ATOM 761 N N . GLU A 1 94 ? 2.469 -27.594 -10.078 1 83.19 94 GLU A N 1
ATOM 762 C CA . GLU A 1 94 ? 1.375 -27.969 -9.188 1 83.19 94 GLU A CA 1
ATOM 763 C C . GLU A 1 94 ? 0.481 -26.766 -8.883 1 83.19 94 GLU A C 1
ATOM 765 O O . GLU A 1 94 ? -0.746 -26.891 -8.891 1 83.19 94 GLU A O 1
ATOM 770 N N . HIS A 1 95 ? 1.085 -25.719 -8.57 1 88.94 95 HIS A N 1
ATOM 771 C CA . HIS A 1 95 ? 0.319 -24.516 -8.273 1 88.94 95 HIS A CA 1
ATOM 772 C C . HIS A 1 95 ? -0.484 -24.062 -9.492 1 88.94 95 HIS A C 1
ATOM 774 O O . HIS A 1 95 ? -1.658 -23.703 -9.367 1 88.94 95 HIS A O 1
ATOM 780 N N . LEU A 1 96 ? 0.135 -24.047 -10.57 1 88.19 96 LEU A N 1
ATOM 781 C CA . LEU A 1 96 ? -0.518 -23.609 -11.797 1 88.19 96 LEU A CA 1
ATOM 782 C C . LEU A 1 96 ? -1.714 -24.5 -12.117 1 88.19 96 LEU A C 1
ATOM 784 O O . LEU A 1 96 ? -2.77 -24.016 -12.523 1 88.19 96 LEU A O 1
ATOM 788 N N . GLU A 1 97 ? -1.555 -25.75 -11.953 1 84.94 97 GLU A N 1
ATOM 789 C CA . GLU A 1 97 ? -2.639 -26.703 -12.203 1 84.94 97 GLU A CA 1
ATOM 790 C C . GLU A 1 97 ? -3.836 -26.422 -11.297 1 84.94 97 GLU A C 1
ATOM 792 O O . GLU A 1 97 ? -4.98 -26.438 -11.758 1 84.94 97 GLU A O 1
ATOM 797 N N . ARG A 1 98 ? -3.576 -26.188 -10.086 1 87.88 98 ARG A N 1
ATOM 798 C CA . ARG A 1 98 ? -4.648 -25.875 -9.148 1 87.88 98 ARG A CA 1
ATOM 799 C C . ARG A 1 98 ? -5.336 -24.562 -9.539 1 87.88 98 ARG A C 1
ATOM 801 O O . ARG A 1 98 ? -6.566 -24.469 -9.516 1 87.88 98 ARG A O 1
ATOM 808 N N . TYR A 1 99 ? -4.527 -23.656 -9.898 1 93 99 TYR A N 1
ATOM 809 C CA . TYR A 1 99 ? -5.047 -22.359 -10.273 1 93 99 TYR A CA 1
ATOM 810 C C . TYR A 1 99 ? -5.961 -22.453 -11.492 1 93 99 TYR A C 1
ATOM 812 O O . TYR A 1 99 ? -7.078 -21.938 -11.477 1 93 99 TYR A O 1
ATOM 820 N N . ILE A 1 100 ? -5.496 -23.172 -12.461 1 89.06 100 ILE A N 1
ATOM 821 C CA . ILE A 1 100 ? -6.246 -23.328 -13.703 1 89.06 100 ILE A CA 1
ATOM 822 C C . ILE A 1 100 ? -7.531 -24.094 -13.43 1 89.06 100 ILE A C 1
ATOM 824 O O . ILE A 1 100 ? -8.602 -23.719 -13.914 1 89.06 100 ILE A O 1
ATOM 828 N N . SER A 1 101 ? -7.398 -25.172 -12.672 1 88.38 101 SER A N 1
ATOM 829 C CA . SER A 1 101 ? -8.57 -25.969 -12.328 1 88.38 101 SER A CA 1
ATOM 830 C C . SER A 1 101 ? -9.625 -25.125 -11.617 1 88.38 101 SER A C 1
ATOM 832 O O . SER A 1 101 ? -10.82 -25.297 -11.859 1 88.38 101 SER A O 1
ATOM 834 N N . LEU A 1 102 ? -9.188 -24.297 -10.734 1 92.94 102 LEU A N 1
ATOM 835 C CA . LEU A 1 102 ? -10.094 -23.406 -10.023 1 92.94 102 LEU A CA 1
ATOM 836 C C . LEU A 1 102 ? -10.781 -22.438 -10.977 1 92.94 102 LEU A C 1
ATOM 838 O O . LEU A 1 102 ? -12 -22.281 -10.938 1 92.94 102 LEU A O 1
ATOM 842 N N . GLU A 1 103 ? -10.062 -21.828 -11.812 1 93.12 103 GLU A N 1
ATOM 843 C CA . GLU A 1 103 ? -10.594 -20.844 -12.75 1 93.12 103 GLU A CA 1
ATOM 844 C C . GLU A 1 103 ? -11.625 -21.484 -13.68 1 93.12 103 GLU A C 1
ATOM 846 O O . GLU A 1 103 ? -12.578 -20.812 -14.094 1 93.12 103 GLU A O 1
ATOM 851 N N . GLU A 1 104 ? -11.438 -22.703 -14 1 91.19 104 GLU A N 1
ATOM 852 C CA . GLU A 1 104 ? -12.328 -23.406 -14.914 1 91.19 104 GLU A CA 1
ATOM 853 C C . GLU A 1 104 ? -13.719 -23.594 -14.305 1 91.19 104 GLU A C 1
ATOM 855 O O . GLU A 1 104 ? -14.688 -23.844 -15.023 1 91.19 104 GLU A O 1
ATOM 860 N N . CYS A 1 105 ? -13.781 -23.438 -13.023 1 92.31 105 CYS A N 1
ATOM 861 C CA . CYS A 1 105 ? -15.062 -23.594 -12.344 1 92.31 105 CYS A CA 1
ATOM 862 C C . CYS A 1 105 ? -15.93 -22.344 -12.523 1 92.31 105 CYS A C 1
ATOM 864 O O . CYS A 1 105 ? -17.109 -22.359 -12.195 1 92.31 105 CYS A O 1
ATOM 866 N N . PHE A 1 106 ? -15.359 -21.328 -13.016 1 93.12 106 PHE A N 1
ATOM 867 C CA . PHE A 1 106 ? -16.062 -20.047 -13.125 1 93.12 106 PHE A CA 1
ATOM 868 C C . PHE A 1 106 ? -16.375 -19.734 -14.578 1 93.12 106 PHE A C 1
ATOM 870 O O . PHE A 1 106 ? -15.734 -20.266 -15.492 1 93.12 106 PHE A O 1
ATOM 877 N N . ASP A 1 107 ? -17.422 -18.891 -14.758 1 91.31 107 ASP A N 1
ATOM 878 C CA . ASP A 1 107 ? -17.578 -18.219 -16.047 1 91.31 107 ASP A CA 1
ATOM 879 C C . ASP A 1 107 ? -16.375 -17.312 -16.344 1 91.31 107 ASP A C 1
ATOM 881 O O . ASP A 1 107 ? -16.047 -16.438 -15.539 1 91.31 107 ASP A O 1
ATOM 885 N N . PRO A 1 108 ? -15.75 -17.609 -17.453 1 89.94 108 PRO A N 1
ATOM 886 C CA . PRO A 1 108 ? -14.562 -16.812 -17.781 1 89.94 108 PRO A CA 1
ATOM 887 C C . PRO A 1 108 ? -14.828 -15.312 -17.75 1 89.94 108 PRO A C 1
ATOM 889 O O . PRO A 1 108 ? -13.93 -14.531 -17.422 1 89.94 108 PRO A O 1
ATOM 892 N N . GLN A 1 109 ? -15.969 -14.867 -17.984 1 89.38 109 GLN A N 1
ATOM 893 C CA . GLN A 1 109 ? -16.297 -13.445 -18.016 1 89.38 109 GLN A CA 1
ATOM 894 C C . GLN A 1 109 ? -16.328 -12.867 -16.609 1 89.38 109 GLN A C 1
ATOM 896 O O . GLN A 1 109 ? -16.047 -11.68 -16.406 1 89.38 109 GLN A O 1
ATOM 901 N N . ASP A 1 110 ? -16.578 -13.711 -15.625 1 88.81 110 ASP A N 1
ATOM 902 C CA . ASP A 1 110 ? -16.703 -13.258 -14.25 1 88.81 110 ASP A CA 1
ATOM 903 C C . ASP A 1 110 ? -15.336 -13.008 -13.617 1 88.81 110 ASP A C 1
ATOM 905 O O . ASP A 1 110 ? -15.203 -12.164 -12.727 1 88.81 110 ASP A O 1
ATOM 909 N N . ILE A 1 111 ? -14.359 -13.75 -14.141 1 91.19 111 ILE A N 1
ATOM 910 C CA . ILE A 1 111 ? -13.07 -13.672 -13.469 1 91.19 111 ILE A CA 1
ATOM 911 C C . ILE A 1 111 ? -12 -13.172 -14.438 1 91.19 111 ILE A C 1
ATOM 913 O O . ILE A 1 111 ? -10.812 -13.453 -14.266 1 91.19 111 ILE A O 1
ATOM 917 N N . LYS A 1 112 ? -12.453 -12.508 -15.461 1 89.62 112 LYS A N 1
ATOM 918 C CA . LYS A 1 112 ? -11.547 -12.031 -16.484 1 89.62 112 LYS A CA 1
ATOM 919 C C . LYS A 1 112 ? -10.578 -10.992 -15.93 1 89.62 112 LYS A C 1
ATOM 921 O O . LYS A 1 112 ? -10.984 -10.07 -15.219 1 89.62 112 LYS A O 1
ATOM 926 N N . THR A 1 113 ? -9.297 -11.172 -16.188 1 89.31 113 THR A N 1
ATOM 927 C CA . THR A 1 113 ? -8.258 -10.219 -15.812 1 89.31 113 THR A CA 1
ATOM 928 C C . THR A 1 113 ? -7.625 -9.578 -17.047 1 89.31 113 THR A C 1
ATOM 930 O O . THR A 1 113 ? -7.766 -10.094 -18.156 1 89.31 113 THR A O 1
ATOM 933 N N . ALA A 1 114 ? -6.988 -8.453 -16.828 1 90.5 114 ALA A N 1
ATOM 934 C CA . ALA A 1 114 ? -6.211 -7.863 -17.922 1 90.5 114 ALA A CA 1
ATOM 935 C C . ALA A 1 114 ? -5.055 -8.773 -18.328 1 90.5 114 ALA A C 1
ATOM 937 O O . ALA A 1 114 ? -4.621 -9.617 -17.531 1 90.5 114 ALA A O 1
ATOM 938 N N . GLU A 1 115 ? -4.66 -8.664 -19.516 1 92.62 115 GLU A N 1
ATOM 939 C CA . GLU A 1 115 ? -3.57 -9.492 -20.016 1 92.62 115 GLU A CA 1
ATOM 940 C C . GLU A 1 115 ? -2.283 -8.688 -20.156 1 92.62 115 GLU A C 1
ATOM 942 O O . GLU A 1 115 ? -2.324 -7.48 -20.422 1 92.62 115 GLU A O 1
ATOM 947 N N . THR A 1 116 ? -1.22 -9.336 -19.922 1 95.44 116 THR A N 1
ATOM 948 C CA . THR A 1 116 ? 0.111 -8.789 -20.156 1 95.44 116 THR A CA 1
ATOM 949 C C . THR A 1 116 ? 0.916 -9.688 -21.094 1 95.44 116 THR A C 1
ATOM 951 O O . THR A 1 116 ? 1.568 -10.633 -20.641 1 95.44 116 THR A O 1
ATOM 954 N N . PRO A 1 117 ? 0.904 -9.375 -22.344 1 93.62 117 PRO A N 1
ATOM 955 C CA . PRO A 1 117 ? 1.568 -10.25 -23.312 1 93.62 117 PRO A CA 1
ATOM 956 C C . PRO A 1 117 ? 3.082 -10.297 -23.125 1 93.62 117 PRO A C 1
ATOM 958 O O . PRO A 1 117 ? 3.684 -9.32 -22.672 1 93.62 117 PRO A O 1
ATOM 961 N N . ALA A 1 118 ? 3.629 -11.422 -23.531 1 92.38 118 ALA A N 1
ATOM 962 C CA . ALA A 1 118 ? 5.078 -11.594 -23.469 1 92.38 118 ALA A CA 1
ATOM 963 C C . ALA A 1 118 ? 5.777 -10.703 -24.5 1 92.38 118 ALA A C 1
ATOM 965 O O . ALA A 1 118 ? 5.297 -10.547 -25.625 1 92.38 118 ALA A O 1
ATOM 966 N N . GLN A 1 119 ? 6.957 -10.109 -24.062 1 93.81 119 GLN A N 1
ATOM 967 C CA . GLN A 1 119 ? 7.863 -9.398 -24.969 1 93.81 119 GLN A CA 1
ATOM 968 C C . GLN A 1 119 ? 7.129 -8.297 -25.719 1 93.81 119 GLN A C 1
ATOM 970 O O . GLN A 1 119 ? 7.344 -8.109 -26.922 1 93.81 119 GLN A O 1
ATOM 975 N N . MET A 1 120 ? 6.289 -7.668 -25.094 1 95.44 120 MET A N 1
ATOM 976 C CA . MET A 1 120 ? 5.477 -6.641 -25.734 1 95.44 120 MET A CA 1
ATOM 977 C C . MET A 1 120 ? 6.25 -5.336 -25.859 1 95.44 120 MET A C 1
ATOM 979 O O . MET A 1 120 ? 5.859 -4.449 -26.625 1 95.44 120 MET A O 1
ATOM 983 N N . LEU A 1 121 ? 7.363 -5.215 -25.125 1 97.75 121 LEU A N 1
ATOM 984 C CA . LEU A 1 121 ? 8.125 -3.967 -25.125 1 97.75 121 LEU A CA 1
ATOM 985 C C . LEU A 1 121 ? 9.523 -4.184 -25.688 1 97.75 121 LEU A C 1
ATOM 987 O O . LEU A 1 121 ? 10.383 -4.77 -25.016 1 97.75 121 LEU A O 1
ATOM 991 N N . PRO A 1 122 ? 9.836 -3.703 -26.859 1 97.44 122 PRO A N 1
ATOM 992 C CA . PRO A 1 122 ? 11.188 -3.832 -27.391 1 97.44 122 PRO A CA 1
ATOM 993 C C . PRO A 1 122 ? 12.211 -2.986 -26.641 1 97.44 122 PRO A C 1
ATOM 995 O O . PRO A 1 122 ? 11.992 -1.789 -26.422 1 97.44 122 PRO A O 1
ATOM 998 N N . VAL A 1 123 ? 13.289 -3.6 -26.156 1 97.69 123 VAL A N 1
ATOM 999 C CA . VAL A 1 123 ? 14.328 -2.928 -25.391 1 97.69 123 VAL A CA 1
ATOM 1000 C C . VAL A 1 123 ? 15.703 -3.361 -25.891 1 97.69 123 VAL A C 1
ATOM 1002 O O . VAL A 1 123 ? 15.969 -4.555 -26.031 1 97.69 123 VAL A O 1
ATOM 1005 N N . SER A 1 124 ? 16.562 -2.355 -26.203 1 96.38 124 SER A N 1
ATOM 1006 C CA . SER A 1 124 ? 17.891 -2.684 -26.703 1 96.38 124 SER A CA 1
ATOM 1007 C C . SER A 1 124 ? 18.969 -2.002 -25.875 1 96.38 124 SER A C 1
ATOM 1009 O O . SER A 1 124 ? 20.172 -2.158 -26.156 1 96.38 124 SER A O 1
ATOM 1011 N N . SER A 1 125 ? 18.547 -1.204 -24.953 1 96.56 125 SER A N 1
ATOM 1012 C CA . SER A 1 125 ? 19.5 -0.495 -24.109 1 96.56 125 SER A CA 1
ATOM 1013 C C . SER A 1 125 ? 18.953 -0.29 -22.703 1 96.56 125 SER A C 1
ATOM 1015 O O . SER A 1 125 ? 17.766 -0.509 -22.453 1 96.56 125 SER A O 1
ATOM 1017 N N . ILE A 1 126 ? 19.797 0.123 -21.844 1 96.69 126 ILE A N 1
ATOM 1018 C CA . ILE A 1 126 ? 19.422 0.354 -20.453 1 96.69 126 ILE A CA 1
ATOM 1019 C C . ILE A 1 126 ? 18.438 1.512 -20.375 1 96.69 126 ILE A C 1
ATOM 1021 O O . ILE A 1 126 ? 17.5 1.484 -19.562 1 96.69 126 ILE A O 1
ATOM 1025 N N . ALA A 1 127 ? 18.672 2.518 -21.172 1 96.88 127 ALA A N 1
ATOM 1026 C CA . ALA A 1 127 ? 17.766 3.662 -21.219 1 96.88 127 ALA A CA 1
ATOM 1027 C C . ALA A 1 127 ? 16.375 3.244 -21.672 1 96.88 127 ALA A C 1
ATOM 1029 O O . ALA A 1 127 ? 15.367 3.746 -21.172 1 96.88 127 ALA A O 1
ATOM 1030 N N . GLU A 1 128 ? 16.359 2.354 -22.594 1 97.94 128 GLU A N 1
ATOM 1031 C CA . GLU A 1 128 ? 15.086 1.865 -23.094 1 97.94 128 GLU A CA 1
ATOM 1032 C C . GLU A 1 128 ? 14.375 1.004 -22.047 1 97.94 128 GLU A C 1
ATOM 1034 O O . GLU A 1 128 ? 13.148 0.953 -22 1 97.94 128 GLU A O 1
ATOM 1039 N N . ALA A 1 129 ? 15.148 0.303 -21.188 1 98.19 129 ALA A N 1
ATOM 1040 C CA . ALA A 1 129 ? 14.562 -0.466 -20.094 1 98.19 129 ALA A CA 1
ATOM 1041 C C . ALA A 1 129 ? 13.828 0.446 -19.125 1 98.19 129 ALA A C 1
ATOM 1043 O O . ALA A 1 129 ? 12.75 0.097 -18.625 1 98.19 129 ALA A O 1
ATOM 1044 N N . GLU A 1 130 ? 14.438 1.592 -18.875 1 97.88 130 GLU A N 1
ATOM 1045 C CA . GLU A 1 130 ? 13.805 2.607 -18.031 1 97.88 130 GLU A CA 1
ATOM 1046 C C . GLU A 1 130 ? 12.469 3.055 -18.625 1 97.88 130 GLU A C 1
ATOM 1048 O O . GLU A 1 130 ? 11.469 3.135 -17.906 1 97.88 130 GLU A O 1
ATOM 1053 N N . ARG A 1 131 ? 12.438 3.305 -19.859 1 97.75 131 ARG A N 1
ATOM 1054 C CA . ARG A 1 131 ? 11.234 3.744 -20.547 1 97.75 131 ARG A CA 1
ATOM 1055 C C . ARG A 1 131 ? 10.195 2.631 -20.609 1 97.75 131 ARG A C 1
ATOM 1057 O O . ARG A 1 131 ? 8.992 2.893 -20.547 1 97.75 131 ARG A O 1
ATOM 1064 N N . ALA A 1 132 ? 10.672 1.424 -20.781 1 98.5 132 ALA A N 1
ATOM 1065 C CA . ALA A 1 132 ? 9.781 0.272 -20.828 1 98.5 132 ALA A CA 1
ATOM 1066 C C . ALA A 1 132 ? 8.969 0.158 -19.531 1 98.5 132 ALA A C 1
ATOM 1068 O O . ALA A 1 132 ? 7.789 -0.196 -19.562 1 98.5 132 ALA A O 1
ATOM 1069 N N . ALA A 1 133 ? 9.594 0.426 -18.406 1 98.44 133 ALA A N 1
ATOM 1070 C CA . ALA A 1 133 ? 8.898 0.398 -17.125 1 98.44 133 ALA A CA 1
ATOM 1071 C C . ALA A 1 133 ? 7.758 1.412 -17.094 1 98.44 133 ALA A C 1
ATOM 1073 O O . ALA A 1 133 ? 6.645 1.096 -16.672 1 98.44 133 ALA A O 1
ATOM 1074 N N . ASP A 1 134 ? 8.023 2.588 -17.609 1 97.31 134 ASP A N 1
ATOM 1075 C CA . ASP A 1 134 ? 7.012 3.635 -17.688 1 97.31 134 ASP A CA 1
ATOM 1076 C C . ASP A 1 134 ? 5.871 3.232 -18.625 1 97.31 134 ASP A C 1
ATOM 1078 O O . ASP A 1 134 ? 4.699 3.48 -18.328 1 97.31 134 ASP A O 1
ATOM 1082 N N . GLU A 1 135 ? 6.211 2.684 -19.672 1 97.94 135 GLU A N 1
ATOM 1083 C CA . GLU A 1 135 ? 5.215 2.25 -20.656 1 97.94 135 GLU A CA 1
ATOM 1084 C C . GLU A 1 135 ? 4.301 1.177 -20.078 1 97.94 135 GLU A C 1
ATOM 1086 O O . GLU A 1 135 ? 3.094 1.18 -20.328 1 97.94 135 GLU A O 1
ATOM 1091 N N . LEU A 1 136 ? 4.887 0.278 -19.375 1 97.88 136 LEU A N 1
ATOM 1092 C CA . LEU A 1 136 ? 4.059 -0.763 -18.766 1 97.88 136 LEU A CA 1
ATOM 1093 C C . LEU A 1 136 ? 3.104 -0.169 -17.734 1 97.88 136 LEU A C 1
ATOM 1095 O O . LEU A 1 136 ? 1.943 -0.58 -17.656 1 97.88 136 LEU A O 1
ATOM 1099 N N . ARG A 1 137 ? 3.578 0.747 -16.875 1 96.5 137 ARG A N 1
ATOM 1100 C CA . ARG A 1 137 ? 2.709 1.397 -15.898 1 96.5 137 ARG A CA 1
ATOM 1101 C C . ARG A 1 137 ? 1.524 2.07 -16.578 1 96.5 137 ARG A C 1
ATOM 1103 O O . ARG A 1 137 ? 0.396 2.008 -16.094 1 96.5 137 ARG A O 1
ATOM 1110 N N . LYS A 1 138 ? 1.802 2.689 -17.703 1 95 138 LYS A N 1
ATOM 1111 C CA . LYS A 1 138 ? 0.734 3.307 -18.484 1 95 138 LYS A CA 1
ATOM 1112 C C . LYS A 1 138 ? -0.235 2.256 -19.016 1 95 138 LYS A C 1
ATOM 1114 O O . LYS A 1 138 ? -1.453 2.434 -18.953 1 95 138 LYS A O 1
ATOM 1119 N N . TYR A 1 139 ? 0.358 1.201 -19.516 1 96.19 139 TYR A N 1
ATOM 1120 C CA . TYR A 1 139 ? -0.455 0.108 -20.047 1 96.19 139 TYR A CA 1
ATOM 1121 C C . TYR A 1 139 ? -1.355 -0.467 -18.953 1 96.19 139 TYR A C 1
ATOM 1123 O O . TYR A 1 139 ? -2.52 -0.787 -19.203 1 96.19 139 TYR A O 1
ATOM 1131 N N . TRP A 1 140 ? -0.825 -0.625 -17.766 1 94.75 140 TRP A N 1
ATOM 1132 C CA . TRP A 1 140 ? -1.571 -1.165 -16.641 1 94.75 140 TRP A CA 1
ATOM 1133 C C . TRP A 1 140 ? -2.52 -0.119 -16.062 1 94.75 140 TRP A C 1
ATOM 1135 O O . TRP A 1 140 ? -3.436 -0.451 -15.312 1 94.75 140 TRP A O 1
ATOM 1145 N N . GLY A 1 141 ? -2.318 1.157 -16.344 1 91.12 141 GLY A N 1
ATOM 1146 C CA . GLY A 1 141 ? -3.146 2.232 -15.82 1 91.12 141 GLY A CA 1
ATOM 1147 C C . GLY A 1 141 ? -2.908 2.508 -14.344 1 91.12 141 GLY A C 1
ATOM 1148 O O . GLY A 1 141 ? -3.842 2.826 -13.609 1 91.12 141 GLY A O 1
ATOM 1149 N N . ILE A 1 142 ? -1.686 2.357 -13.766 1 89.88 142 ILE A N 1
ATOM 1150 C CA . ILE A 1 142 ? -1.464 2.48 -12.328 1 89.88 142 ILE A CA 1
ATOM 1151 C C . ILE A 1 142 ? -0.753 3.799 -12.023 1 89.88 142 ILE A C 1
ATOM 1153 O O . ILE A 1 142 ? -0.518 4.133 -10.859 1 89.88 142 ILE A O 1
ATOM 1157 N N . GLY A 1 143 ? -0.483 4.637 -12.938 1 86.56 143 GLY A N 1
ATOM 1158 C CA . GLY A 1 143 ? 0.137 5.93 -12.695 1 86.56 143 GLY A CA 1
ATOM 1159 C C . GLY A 1 143 ? 1.547 5.82 -12.148 1 86.56 143 GLY A C 1
ATOM 1160 O O . GLY A 1 143 ? 2.246 4.84 -12.406 1 86.56 143 GLY A O 1
ATOM 1161 N N . GLU A 1 144 ? 1.937 6.875 -11.289 1 88 144 GLU A N 1
ATOM 1162 C CA . GLU A 1 144 ? 3.312 6.938 -10.812 1 88 144 GLU A CA 1
ATOM 1163 C C . GLU A 1 144 ? 3.383 6.695 -9.305 1 88 144 GLU A C 1
ATOM 1165 O O . GLU A 1 144 ? 4.469 6.703 -8.719 1 88 144 GLU A O 1
ATOM 1170 N N . ASP A 1 145 ? 2.281 6.41 -8.742 1 88.56 145 ASP A N 1
ATOM 1171 C CA . ASP A 1 145 ? 2.219 6.211 -7.297 1 88.56 145 ASP A CA 1
ATOM 1172 C C . ASP A 1 145 ? 2.805 4.859 -6.906 1 88.56 145 ASP A C 1
ATOM 1174 O O . ASP A 1 145 ? 2.953 3.971 -7.746 1 88.56 145 ASP A O 1
ATOM 1178 N N . PRO A 1 146 ? 3.16 4.789 -5.617 1 92.94 146 PRO A N 1
ATOM 1179 C CA . PRO A 1 146 ? 3.674 3.5 -5.152 1 92.94 146 PRO A CA 1
ATOM 1180 C C . PRO A 1 146 ? 2.67 2.363 -5.332 1 92.94 146 PRO A C 1
ATOM 1182 O O . PRO A 1 146 ? 1.464 2.568 -5.164 1 92.94 146 PRO A O 1
ATOM 1185 N N . ILE A 1 147 ? 3.135 1.25 -5.703 1 92.94 147 ILE A N 1
ATOM 1186 C CA . ILE A 1 147 ? 2.309 0.057 -5.844 1 92.94 147 ILE A CA 1
ATOM 1187 C C . ILE A 1 147 ? 2.086 -0.582 -4.473 1 92.94 147 ILE A C 1
ATOM 1189 O O . ILE A 1 147 ? 3.039 -1.021 -3.826 1 92.94 147 ILE A O 1
ATOM 1193 N N . ALA A 1 148 ? 0.918 -0.669 -4.039 1 88.25 148 ALA A N 1
ATOM 1194 C CA . ALA A 1 148 ? 0.598 -1.175 -2.705 1 88.25 148 ALA A CA 1
ATOM 1195 C C . ALA A 1 148 ? 0.966 -2.648 -2.574 1 88.25 148 ALA A C 1
ATOM 1197 O O . ALA A 1 148 ? 1.754 -3.023 -1.702 1 88.25 148 ALA A O 1
ATOM 1198 N N . HIS A 1 149 ? 0.389 -3.459 -3.463 1 91.31 149 HIS A N 1
ATOM 1199 C CA . HIS A 1 149 ? 0.599 -4.902 -3.48 1 91.31 149 HIS A CA 1
ATOM 1200 C C . HIS A 1 149 ? 1.002 -5.387 -4.867 1 91.31 149 HIS A C 1
ATOM 1202 O O . HIS A 1 149 ? 0.145 -5.754 -5.676 1 91.31 149 HIS A O 1
ATOM 1208 N N . LEU A 1 150 ? 2.299 -5.469 -5.012 1 95.12 150 LEU A N 1
ATOM 1209 C CA . LEU A 1 150 ? 2.787 -5.797 -6.348 1 95.12 150 LEU A CA 1
ATOM 1210 C C . LEU A 1 150 ? 2.287 -7.172 -6.785 1 95.12 150 LEU A C 1
ATOM 1212 O O . LEU A 1 150 ? 1.87 -7.348 -7.934 1 95.12 150 LEU A O 1
ATOM 1216 N N . THR A 1 151 ? 2.303 -8.148 -5.863 1 95.19 151 THR A N 1
ATOM 1217 C CA . THR A 1 151 ? 1.879 -9.5 -6.219 1 95.19 151 THR A CA 1
ATOM 1218 C C . THR A 1 151 ? 0.416 -9.508 -6.652 1 95.19 151 THR A C 1
ATOM 1220 O O . THR A 1 151 ? 0.049 -10.203 -7.598 1 95.19 151 THR A O 1
ATOM 1223 N N . GLU A 1 152 ? -0.344 -8.727 -6.004 1 93 152 GLU A N 1
ATOM 1224 C CA . GLU A 1 152 ? -1.746 -8.602 -6.395 1 93 152 GLU A CA 1
ATOM 1225 C C . GLU A 1 152 ? -1.883 -7.934 -7.762 1 93 152 GLU A C 1
ATOM 1227 O O . GLU A 1 152 ? -2.729 -8.328 -8.57 1 93 152 GLU A O 1
ATOM 1232 N N . GLN A 1 153 ? -1.103 -6.922 -7.965 1 93.5 153 GLN A N 1
ATOM 1233 C CA . GLN A 1 153 ? -1.134 -6.211 -9.242 1 93.5 153 GLN A CA 1
ATOM 1234 C C . GLN A 1 153 ? -0.776 -7.145 -10.391 1 93.5 153 GLN A C 1
ATOM 1236 O O . GLN A 1 153 ? -1.358 -7.051 -11.477 1 93.5 153 GLN A O 1
ATOM 1241 N N . LEU A 1 154 ? 0.154 -7.98 -10.141 1 96.19 154 LEU A N 1
ATOM 1242 C CA . LEU A 1 154 ? 0.532 -8.969 -11.148 1 96.19 154 LEU A CA 1
ATOM 1243 C C . LEU A 1 154 ? -0.648 -9.867 -11.5 1 96.19 154 LEU A C 1
ATOM 1245 O O . LEU A 1 154 ? -0.97 -10.047 -12.672 1 96.19 154 LEU A O 1
ATOM 1249 N N . GLU A 1 155 ? -1.315 -10.328 -10.5 1 94.56 155 GLU A N 1
ATOM 1250 C CA . GLU A 1 155 ? -2.432 -11.242 -10.719 1 94.56 155 GLU A CA 1
ATOM 1251 C C . GLU A 1 155 ? -3.586 -10.547 -11.43 1 94.56 155 GLU A C 1
ATOM 1253 O O . GLU A 1 155 ? -4.246 -11.141 -12.281 1 94.56 155 GLU A O 1
ATOM 1258 N N . GLU A 1 156 ? -3.758 -9.352 -11.109 1 92.19 156 GLU A N 1
ATOM 1259 C CA . GLU A 1 156 ? -4.82 -8.57 -11.742 1 92.19 156 GLU A CA 1
ATOM 1260 C C . GLU A 1 156 ? -4.527 -8.344 -13.227 1 92.19 156 GLU A C 1
ATOM 1262 O O . GLU A 1 156 ? -5.426 -8 -13.992 1 92.19 156 GLU A O 1
ATOM 1267 N N . HIS A 1 157 ? -3.324 -8.492 -13.531 1 95.06 157 HIS A N 1
ATOM 1268 C CA . HIS A 1 157 ? -2.947 -8.258 -14.922 1 95.06 157 HIS A CA 1
ATOM 1269 C C . HIS A 1 157 ? -2.498 -9.547 -15.602 1 95.06 157 HIS A C 1
ATOM 1271 O O . HIS A 1 157 ? -1.663 -9.516 -16.5 1 95.06 157 HIS A O 1
ATOM 1277 N N . GLY A 1 158 ? -2.939 -10.609 -15.109 1 93.75 158 GLY A N 1
ATOM 1278 C CA . GLY A 1 158 ? -2.877 -11.875 -15.82 1 93.75 158 GLY A CA 1
ATOM 1279 C C . GLY A 1 158 ? -1.623 -12.672 -15.516 1 93.75 158 GLY A C 1
ATOM 1280 O O . GLY A 1 158 ? -1.343 -13.672 -16.172 1 93.75 158 GLY A O 1
ATOM 1281 N N . ILE A 1 159 ? -0.849 -12.266 -14.617 1 95.44 159 ILE A N 1
ATOM 1282 C CA . ILE A 1 159 ? 0.363 -12.984 -14.242 1 95.44 159 ILE A CA 1
ATOM 1283 C C . ILE A 1 159 ? 0.17 -13.648 -12.883 1 95.44 159 ILE A C 1
ATOM 1285 O O . ILE A 1 159 ? 0.06 -12.961 -11.859 1 95.44 159 ILE A O 1
ATOM 1289 N N . LYS A 1 160 ? 0.122 -14.93 -12.867 1 95.69 160 LYS A N 1
ATOM 1290 C CA . LYS A 1 160 ? -0.049 -15.648 -11.609 1 95.69 160 LYS A CA 1
ATOM 1291 C C . LYS A 1 160 ? 1.233 -15.617 -10.781 1 95.69 160 LYS A C 1
ATOM 1293 O O . LYS A 1 160 ? 2.332 -15.516 -11.336 1 95.69 160 LYS A O 1
ATOM 1298 N N . VAL A 1 161 ? 1.091 -15.664 -9.469 1 95.94 161 VAL A N 1
ATOM 1299 C CA . VAL A 1 161 ? 2.238 -15.578 -8.57 1 95.94 161 VAL A CA 1
ATOM 1300 C C . VAL A 1 161 ? 2.164 -16.703 -7.531 1 95.94 161 VAL A C 1
ATOM 1302 O O . VAL A 1 161 ? 1.084 -17.016 -7.027 1 95.94 161 VAL A O 1
ATOM 1305 N N . VAL A 1 162 ? 3.334 -17.312 -7.223 1 92.62 162 VAL A N 1
ATOM 1306 C CA . VAL A 1 162 ? 3.393 -18.297 -6.152 1 92.62 162 VAL A CA 1
ATOM 1307 C C . VAL A 1 162 ? 4.586 -18 -5.242 1 92.62 162 VAL A C 1
ATOM 1309 O O . VAL A 1 162 ? 5.656 -17.625 -5.719 1 92.62 162 VAL A O 1
ATOM 1312 N N . MET A 1 163 ? 4.281 -18.062 -3.992 1 92.31 163 MET A N 1
ATOM 1313 C CA . MET A 1 163 ? 5.34 -17.938 -2.994 1 92.31 163 MET A CA 1
ATOM 1314 C C . MET A 1 163 ? 5.848 -19.312 -2.572 1 92.31 163 MET A C 1
ATOM 1316 O O . MET A 1 163 ? 5.074 -20.141 -2.09 1 92.31 163 MET A O 1
ATOM 1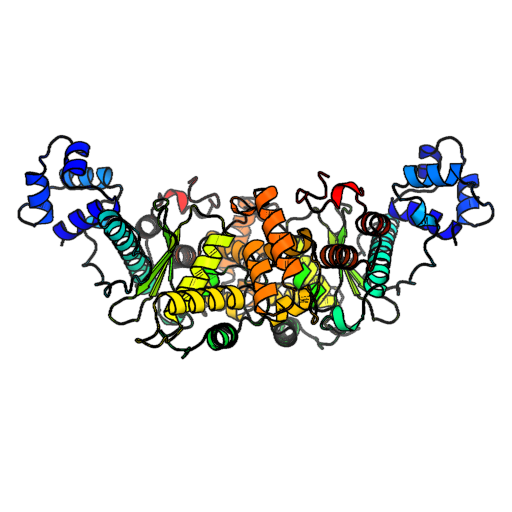320 N N . LEU A 1 164 ? 7.09 -19.562 -2.744 1 87.88 164 LEU A N 1
ATOM 1321 C CA . LEU A 1 164 ? 7.668 -20.859 -2.426 1 87.88 164 LEU A CA 1
ATOM 1322 C C . LEU A 1 164 ? 8.594 -20.766 -1.219 1 87.88 164 LEU A C 1
ATOM 1324 O O . LEU A 1 164 ? 9.242 -19.734 -1.011 1 87.88 164 LEU A O 1
ATOM 1328 N N . GLU A 1 165 ? 8.508 -21.797 -0.415 1 80.44 165 GLU A N 1
ATOM 1329 C CA . GLU A 1 165 ? 9.5 -21.922 0.649 1 80.44 165 GLU A CA 1
ATOM 1330 C C . GLU A 1 165 ? 10.766 -22.594 0.141 1 80.44 165 GLU A C 1
ATOM 1332 O O . GLU A 1 165 ? 10.766 -23.781 -0.177 1 80.44 165 GLU A O 1
ATOM 1337 N N . GLY A 1 166 ? 11.469 -21.953 -0.652 1 65.88 166 GLY A N 1
ATOM 1338 C CA . GLY A 1 166 ? 12.578 -22.594 -1.343 1 65.88 166 GLY A CA 1
ATOM 1339 C C . GLY A 1 166 ? 13.898 -22.422 -0.628 1 65.88 166 GLY A C 1
ATOM 1340 O O . GLY A 1 166 ? 13.977 -21.734 0.397 1 65.88 166 GLY A O 1
ATOM 1341 N N . PRO A 1 167 ? 14.773 -23.172 -1.147 1 63.59 167 PRO A N 1
ATOM 1342 C CA . PRO A 1 167 ? 16.125 -23.125 -0.611 1 63.59 167 PRO A CA 1
ATOM 1343 C C . PRO A 1 167 ? 16.75 -21.734 -0.71 1 63.59 167 PRO A C 1
ATOM 1345 O O . PRO A 1 167 ? 16.266 -20.891 -1.462 1 63.59 167 PRO A O 1
ATOM 1348 N N . ASP A 1 168 ? 17.719 -21.516 -0.014 1 68.69 168 ASP A N 1
ATOM 1349 C CA . ASP A 1 168 ? 18.453 -20.25 0.091 1 68.69 168 ASP A CA 1
ATOM 1350 C C . ASP A 1 168 ? 18.969 -19.812 -1.274 1 68.69 168 ASP A C 1
ATOM 1352 O O . ASP A 1 168 ? 19.188 -18.609 -1.498 1 68.69 168 ASP A O 1
ATOM 1356 N N . ASP A 1 169 ? 18.906 -20.703 -2.213 1 74.19 169 ASP A N 1
ATOM 1357 C CA . ASP A 1 169 ? 19.547 -20.359 -3.479 1 74.19 169 ASP A CA 1
ATOM 1358 C C . ASP A 1 169 ? 18.516 -19.953 -4.523 1 74.19 169 ASP A C 1
ATOM 1360 O O . ASP A 1 169 ? 18.859 -19.766 -5.691 1 74.19 169 ASP A O 1
ATOM 1364 N N . PHE A 1 170 ? 17.344 -19.859 -4.156 1 80.56 170 PHE A N 1
ATOM 1365 C CA . PHE A 1 170 ? 16.281 -19.484 -5.074 1 80.56 170 PHE A CA 1
ATOM 1366 C C . PHE A 1 170 ? 15.734 -18.094 -4.727 1 80.56 170 PHE A C 1
ATOM 1368 O O . PHE A 1 170 ? 15.352 -17.844 -3.582 1 80.56 170 PHE A O 1
ATOM 1375 N N . ASP A 1 171 ? 15.773 -17.219 -5.75 1 82.94 171 ASP A N 1
ATOM 1376 C CA . ASP A 1 171 ? 15.164 -15.914 -5.516 1 82.94 171 ASP A CA 1
ATOM 1377 C C . ASP A 1 171 ? 13.828 -15.789 -6.234 1 82.94 171 ASP A C 1
ATOM 1379 O O . ASP A 1 171 ? 12.828 -15.391 -5.633 1 82.94 171 ASP A O 1
ATOM 1383 N N . GLY A 1 172 ? 13.828 -16.156 -7.488 1 88.5 172 GLY A N 1
ATOM 1384 C CA . GLY A 1 172 ? 12.617 -16.062 -8.289 1 88.5 172 GLY A CA 1
ATOM 1385 C C . GLY A 1 172 ? 12.75 -16.688 -9.656 1 88.5 172 GLY A C 1
ATOM 1386 O O . GLY A 1 172 ? 13.859 -16.938 -10.125 1 88.5 172 GLY A O 1
ATOM 1387 N N . ALA A 1 173 ? 11.609 -17.016 -10.227 1 86.94 173 ALA A N 1
ATOM 1388 C CA . ALA A 1 173 ? 11.562 -17.594 -11.562 1 86.94 173 ALA A CA 1
ATOM 1389 C C . ALA A 1 173 ? 10.25 -17.266 -12.273 1 86.94 173 ALA A C 1
ATOM 1391 O O . ALA A 1 173 ? 9.234 -17.016 -11.617 1 86.94 173 ALA A O 1
ATOM 1392 N N . CYS A 1 174 ? 10.367 -17.172 -13.492 1 89 174 CYS A N 1
ATOM 1393 C CA . CYS A 1 174 ? 9.188 -16.984 -14.328 1 89 174 CYS A CA 1
ATOM 1394 C C . CYS A 1 174 ? 8.969 -18.188 -15.242 1 89 174 CYS A C 1
ATOM 1396 O O . CYS A 1 174 ? 9.914 -18.688 -15.859 1 89 174 CYS A O 1
ATOM 1398 N N . ALA A 1 175 ? 7.723 -18.688 -15.258 1 85.31 175 ALA A N 1
ATOM 1399 C CA . ALA A 1 175 ? 7.371 -19.828 -16.078 1 85.31 175 ALA A CA 1
ATOM 1400 C C . ALA A 1 175 ? 6.074 -19.578 -16.859 1 85.31 175 ALA A C 1
ATOM 1402 O O . ALA A 1 175 ? 5.199 -18.844 -16.375 1 85.31 175 ALA A O 1
ATOM 1403 N N . ALA A 1 176 ? 6.023 -20.125 -18 1 86 176 ALA A N 1
ATOM 1404 C CA . ALA A 1 176 ? 4.809 -20 -18.812 1 86 176 ALA A CA 1
ATOM 1405 C C . ALA A 1 176 ? 4.426 -21.328 -19.438 1 86 176 ALA A C 1
ATOM 1407 O O . ALA A 1 176 ? 5.27 -22.219 -19.594 1 86 176 ALA A O 1
ATOM 1408 N N . THR A 1 177 ? 3.166 -21.469 -19.734 1 82.44 177 THR A N 1
ATOM 1409 C CA . THR A 1 177 ? 2.713 -22.641 -20.469 1 82.44 177 THR A CA 1
ATOM 1410 C C . THR A 1 177 ? 3.137 -22.562 -21.938 1 82.44 177 THR A C 1
ATOM 1412 O O . THR A 1 177 ? 3.463 -21.469 -22.438 1 82.44 177 THR A O 1
ATOM 1415 N N . ASN A 1 178 ? 3.1 -23.656 -22.578 1 77.19 178 ASN A N 1
ATOM 1416 C CA . ASN A 1 178 ? 3.553 -23.734 -23.969 1 77.19 178 ASN A CA 1
ATOM 1417 C C . ASN A 1 178 ? 2.715 -22.844 -24.891 1 77.19 178 ASN A C 1
ATOM 1419 O O . ASN A 1 178 ? 3.24 -22.25 -25.828 1 77.19 178 ASN A O 1
ATOM 1423 N N . ASP A 1 179 ? 1.482 -22.781 -24.562 1 76.94 179 ASP A N 1
ATOM 1424 C CA . ASP A 1 179 ? 0.587 -21.984 -25.406 1 76.94 179 ASP A CA 1
ATOM 1425 C C . ASP A 1 179 ? 0.672 -20.5 -25.031 1 76.94 179 ASP A C 1
ATOM 1427 O O . ASP A 1 179 ? 0.057 -19.656 -25.688 1 76.94 179 ASP A O 1
ATOM 1431 N N . GLY A 1 180 ? 1.434 -20.172 -24 1 77.44 180 GLY A N 1
ATOM 1432 C CA . GLY A 1 180 ? 1.651 -18.797 -23.578 1 77.44 180 GLY A CA 1
ATOM 1433 C C . GLY A 1 180 ? 0.451 -18.188 -22.891 1 77.44 180 GLY A C 1
ATOM 1434 O O . GLY A 1 180 ? 0.44 -17 -22.594 1 77.44 180 GLY A O 1
ATOM 1435 N N . LYS A 1 181 ? -0.481 -18.984 -22.609 1 81.88 181 LYS A N 1
ATOM 1436 C CA . LYS A 1 181 ? -1.724 -18.469 -22.031 1 81.88 181 LYS A CA 1
ATOM 1437 C C . LYS A 1 181 ? -1.569 -18.188 -20.547 1 81.88 181 LYS A C 1
ATOM 1439 O O . LYS A 1 181 ? -2.18 -17.25 -20.016 1 81.88 181 LYS A O 1
ATOM 1444 N N . HIS A 1 182 ? -0.792 -19.047 -19.953 1 88.88 182 HIS A N 1
ATOM 1445 C CA . HIS A 1 182 ? -0.607 -18.875 -18.516 1 88.88 182 HIS A CA 1
ATOM 1446 C C . HIS A 1 182 ? 0.852 -18.594 -18.172 1 88.88 182 HIS A C 1
ATOM 1448 O O . HIS A 1 182 ? 1.755 -19.266 -18.688 1 88.88 182 HIS A O 1
ATOM 1454 N N . VAL A 1 183 ? 1.03 -17.562 -17.438 1 91.12 183 VAL A N 1
ATOM 1455 C CA . VAL A 1 183 ? 2.355 -17.188 -16.953 1 91.12 183 VAL A CA 1
ATOM 1456 C C . VAL A 1 183 ? 2.35 -17.109 -15.43 1 91.12 183 VAL A C 1
ATOM 1458 O O . VAL A 1 183 ? 1.356 -16.703 -14.82 1 91.12 183 VAL A O 1
ATOM 1461 N N . LEU A 1 184 ? 3.438 -17.594 -14.836 1 93.25 184 LEU A N 1
ATOM 1462 C CA . LEU A 1 184 ? 3.547 -17.625 -13.383 1 93.25 184 LEU A CA 1
ATOM 1463 C C . LEU A 1 184 ? 4.926 -17.156 -12.938 1 93.25 184 LEU A C 1
ATOM 1465 O O . LEU A 1 184 ? 5.941 -17.547 -13.516 1 93.25 184 LEU A O 1
ATOM 1469 N N . ILE A 1 185 ? 4.949 -16.25 -12.016 1 93.56 185 ILE A N 1
ATOM 1470 C CA . ILE A 1 185 ? 6.184 -15.828 -11.352 1 93.56 185 ILE A CA 1
ATOM 1471 C C . ILE A 1 185 ? 6.273 -16.469 -9.977 1 93.56 185 ILE A C 1
ATOM 1473 O O . ILE A 1 185 ? 5.367 -16.328 -9.148 1 93.56 185 ILE A O 1
ATOM 1477 N N . ALA A 1 186 ? 7.348 -17.219 -9.781 1 92.56 186 ALA A N 1
ATOM 1478 C CA . ALA A 1 186 ? 7.617 -17.844 -8.492 1 92.56 186 ALA A CA 1
ATOM 1479 C C . ALA A 1 186 ? 8.625 -17.016 -7.688 1 92.56 186 ALA A C 1
ATOM 1481 O O . ALA A 1 186 ? 9.633 -16.562 -8.227 1 92.56 186 ALA A O 1
ATOM 1482 N N . LEU A 1 187 ? 8.281 -16.812 -6.449 1 92.81 187 LEU A N 1
ATOM 1483 C CA . LEU A 1 187 ? 9.125 -16 -5.582 1 92.81 187 LEU A CA 1
ATOM 1484 C C . LEU A 1 187 ? 9.453 -16.734 -4.289 1 92.81 187 LEU A C 1
ATOM 1486 O O . LEU A 1 187 ? 8.664 -17.562 -3.824 1 92.81 187 LEU A O 1
ATOM 1490 N N . ASN A 1 188 ? 10.57 -16.422 -3.742 1 90.56 188 ASN A N 1
ATOM 1491 C CA . ASN A 1 188 ? 10.977 -17.016 -2.469 1 90.56 188 ASN A CA 1
ATOM 1492 C C . ASN A 1 188 ? 10.352 -16.281 -1.287 1 90.56 188 ASN A C 1
ATOM 1494 O O . ASN A 1 188 ? 10.688 -15.125 -1.021 1 90.56 188 ASN A O 1
ATOM 1498 N N . ALA A 1 189 ? 9.602 -16.953 -0.512 1 90.81 189 ALA A N 1
ATOM 1499 C CA . ALA A 1 189 ? 8.82 -16.375 0.572 1 90.81 189 ALA A CA 1
ATOM 1500 C C . ALA A 1 189 ? 9.703 -16.031 1.77 1 90.81 189 ALA A C 1
ATOM 1502 O O . ALA A 1 189 ? 9.297 -15.297 2.668 1 90.81 189 ALA A O 1
ATOM 1503 N N . GLN A 1 190 ? 10.852 -16.469 1.854 1 88.06 190 GLN A N 1
ATOM 1504 C CA . GLN A 1 190 ? 11.703 -16.328 3.025 1 88.06 190 GLN A CA 1
ATOM 1505 C C . GLN A 1 190 ? 12.539 -15.047 2.938 1 88.06 190 GLN A C 1
ATOM 1507 O O . GLN A 1 190 ? 13.18 -14.648 3.912 1 88.06 190 GLN A O 1
ATOM 1512 N N . ARG A 1 191 ? 12.469 -14.445 1.874 1 88.94 191 ARG A N 1
ATOM 1513 C CA . ARG A 1 191 ? 13.227 -13.219 1.69 1 88.94 191 ARG A CA 1
ATOM 1514 C C . ARG A 1 191 ? 12.492 -12.023 2.283 1 88.94 191 ARG A C 1
ATOM 1516 O O . ARG A 1 191 ? 11.289 -12.094 2.537 1 88.94 191 ARG A O 1
ATOM 1523 N N . ALA A 1 192 ? 13.297 -10.977 2.492 1 91.44 192 ALA A N 1
ATOM 1524 C CA . ALA A 1 192 ? 12.672 -9.719 2.906 1 91.44 192 ALA A CA 1
ATOM 1525 C C . ALA A 1 192 ? 11.734 -9.188 1.828 1 91.44 192 ALA A C 1
ATOM 1527 O O . ALA A 1 192 ? 11.984 -9.375 0.634 1 91.44 192 ALA A O 1
ATOM 1528 N N . GLY A 1 193 ? 10.68 -8.547 2.238 1 93.88 193 GLY A N 1
ATOM 1529 C CA . GLY A 1 193 ? 9.641 -8.102 1.326 1 93.88 193 GLY A CA 1
ATOM 1530 C C . GLY A 1 193 ? 10.164 -7.215 0.211 1 93.88 193 GLY A C 1
ATOM 1531 O O . GLY A 1 193 ? 9.727 -7.328 -0.937 1 93.88 193 GLY A O 1
ATOM 1532 N N . GLU A 1 194 ? 11.086 -6.348 0.605 1 94.88 194 GLU A N 1
ATOM 1533 C CA . GLU A 1 194 ? 11.625 -5.465 -0.422 1 94.88 194 GLU A CA 1
ATOM 1534 C C . GLU A 1 194 ? 12.391 -6.25 -1.483 1 94.88 194 GLU A C 1
ATOM 1536 O O . GLU A 1 194 ? 12.383 -5.883 -2.66 1 94.88 194 GLU A O 1
ATOM 1541 N N . ARG A 1 195 ? 12.984 -7.324 -1.12 1 93.75 195 ARG A N 1
ATOM 1542 C CA . ARG A 1 195 ? 13.695 -8.172 -2.07 1 93.75 195 ARG A CA 1
ATOM 1543 C C . ARG A 1 195 ? 12.719 -8.961 -2.939 1 93.75 195 ARG A C 1
ATOM 1545 O O . ARG A 1 195 ? 12.938 -9.102 -4.145 1 93.75 195 ARG A O 1
ATOM 1552 N N . ILE A 1 196 ? 11.719 -9.469 -2.307 1 94.88 196 ILE A N 1
ATOM 1553 C CA . ILE A 1 196 ? 10.695 -10.203 -3.039 1 94.88 196 ILE A CA 1
ATOM 1554 C C . ILE A 1 196 ? 10.078 -9.312 -4.109 1 94.88 196 ILE A C 1
ATOM 1556 O O . ILE A 1 196 ? 9.945 -9.719 -5.266 1 94.88 196 ILE A O 1
ATOM 1560 N N . ARG A 1 197 ? 9.781 -8.102 -3.74 1 96.81 197 ARG A N 1
ATOM 1561 C CA . ARG A 1 197 ? 9.164 -7.152 -4.66 1 96.81 197 ARG A CA 1
ATOM 1562 C C . ARG A 1 197 ? 10.094 -6.844 -5.828 1 96.81 197 ARG A C 1
ATOM 1564 O O . ARG A 1 197 ? 9.656 -6.809 -6.98 1 96.81 197 ARG A O 1
ATOM 1571 N N . PHE A 1 198 ? 11.312 -6.621 -5.5 1 96.88 198 PHE A N 1
ATOM 1572 C CA . PHE A 1 198 ? 12.289 -6.301 -6.539 1 96.88 198 PHE A CA 1
ATOM 1573 C C . PHE A 1 198 ? 12.469 -7.477 -7.492 1 96.88 198 PHE A C 1
ATOM 1575 O O . PHE A 1 198 ? 12.539 -7.293 -8.711 1 96.88 198 PHE A O 1
ATOM 1582 N N . THR A 1 199 ? 12.5 -8.625 -6.91 1 94.94 199 THR A N 1
ATOM 1583 C CA . THR A 1 199 ? 12.625 -9.828 -7.719 1 94.94 199 THR A CA 1
ATOM 1584 C C . THR A 1 199 ? 11.406 -10 -8.617 1 94.94 199 THR A C 1
ATOM 1586 O O . THR A 1 199 ? 11.539 -10.344 -9.797 1 94.94 199 THR A O 1
ATOM 1589 N N . ALA A 1 200 ? 10.305 -9.812 -8.062 1 96.44 200 ALA A N 1
ATOM 1590 C CA . ALA A 1 200 ? 9.078 -9.914 -8.852 1 96.44 200 ALA A CA 1
ATOM 1591 C C . ALA A 1 200 ? 9.109 -8.961 -10.047 1 96.44 200 ALA A C 1
ATOM 1593 O O . ALA A 1 200 ? 8.797 -9.352 -11.172 1 96.44 200 ALA A O 1
ATOM 1594 N N . ALA A 1 201 ? 9.5 -7.758 -9.766 1 97.62 201 ALA A N 1
ATOM 1595 C CA . ALA A 1 201 ? 9.594 -6.758 -10.828 1 97.62 201 ALA A CA 1
ATOM 1596 C C . ALA A 1 201 ? 10.648 -7.148 -11.859 1 97.62 201 ALA A C 1
ATOM 1598 O O . ALA A 1 201 ? 10.469 -6.922 -13.055 1 97.62 201 ALA A O 1
ATOM 1599 N N . HIS A 1 202 ? 11.719 -7.707 -11.375 1 96.56 202 HIS A N 1
ATOM 1600 C CA . HIS A 1 202 ? 12.797 -8.18 -12.234 1 96.56 202 HIS A CA 1
ATOM 1601 C C . HIS A 1 202 ? 12.305 -9.266 -13.188 1 96.56 202 HIS A C 1
ATOM 1603 O O . HIS A 1 202 ? 12.547 -9.195 -14.391 1 96.56 202 HIS A O 1
ATOM 1609 N N . GLU A 1 203 ? 11.578 -10.211 -12.625 1 94.88 203 GLU A N 1
ATOM 1610 C CA . GLU A 1 203 ? 11.016 -11.289 -13.438 1 94.88 203 GLU A CA 1
ATOM 1611 C C . GLU A 1 203 ? 9.969 -10.75 -14.414 1 94.88 203 GLU A C 1
ATOM 1613 O O . GLU A 1 203 ? 9.867 -11.227 -15.547 1 94.88 203 GLU A O 1
ATOM 1618 N N . LEU A 1 204 ? 9.25 -9.812 -13.953 1 96.81 204 LEU A N 1
ATOM 1619 C CA . LEU A 1 204 ? 8.297 -9.156 -14.844 1 96.81 204 LEU A CA 1
ATOM 1620 C C . LEU A 1 204 ? 9.016 -8.523 -16.031 1 96.81 204 LEU A C 1
ATOM 1622 O O . LEU A 1 204 ? 8.539 -8.609 -17.172 1 96.81 204 LEU A O 1
ATOM 1626 N N . GLY A 1 205 ? 10.141 -7.859 -15.75 1 96.88 205 GLY A N 1
ATOM 1627 C CA . GLY A 1 205 ? 10.945 -7.301 -16.828 1 96.88 205 GLY A CA 1
ATOM 1628 C C . GLY A 1 205 ? 11.359 -8.328 -17.859 1 96.88 205 GLY A C 1
ATOM 1629 O O . GLY A 1 205 ? 11.258 -8.086 -19.062 1 96.88 205 GLY A O 1
ATOM 1630 N N . HIS A 1 206 ? 11.773 -9.453 -17.359 1 93.69 206 HIS A N 1
ATOM 1631 C CA . HIS A 1 206 ? 12.125 -10.539 -18.266 1 93.69 206 HIS A CA 1
ATOM 1632 C C . HIS A 1 206 ? 10.945 -10.938 -19.141 1 93.69 206 HIS A C 1
ATOM 1634 O O . HIS A 1 206 ? 11.125 -11.305 -20.312 1 93.69 206 HIS A O 1
ATOM 1640 N N . TRP A 1 207 ? 9.812 -10.875 -18.656 1 93.31 207 TRP A N 1
ATOM 1641 C CA . TRP A 1 207 ? 8.609 -11.32 -19.359 1 93.31 207 TRP A CA 1
ATOM 1642 C C . TRP A 1 207 ? 8.188 -10.297 -20.406 1 93.31 207 TRP A C 1
ATOM 1644 O O . TRP A 1 207 ? 7.941 -10.641 -21.562 1 93.31 207 TRP A O 1
ATOM 1654 N N . VAL A 1 208 ? 8.219 -9.062 -20.062 1 96.44 208 VAL A N 1
ATOM 1655 C CA . VAL A 1 208 ? 7.535 -8.07 -20.891 1 96.44 208 VAL A CA 1
ATOM 1656 C C . VAL A 1 208 ? 8.516 -7.477 -21.906 1 96.44 208 VAL A C 1
ATOM 1658 O O . VAL A 1 208 ? 8.109 -6.98 -22.953 1 96.44 208 VAL A O 1
ATOM 1661 N N . MET A 1 209 ? 9.812 -7.516 -21.594 1 97.12 209 MET A N 1
ATOM 1662 C CA . MET A 1 209 ? 10.773 -6.863 -22.469 1 97.12 209 MET A CA 1
ATOM 1663 C C . MET A 1 209 ? 11.273 -7.832 -23.547 1 97.12 209 MET A C 1
ATOM 1665 O O . MET A 1 209 ? 11.586 -8.984 -23.25 1 97.12 209 MET A O 1
ATOM 1669 N N . LYS A 1 210 ? 11.297 -7.355 -24.734 1 96.38 210 LYS A N 1
ATOM 1670 C CA . LYS A 1 210 ? 11.945 -8.07 -25.844 1 96.38 210 LYS A CA 1
ATOM 1671 C C . LYS A 1 210 ? 13.406 -7.645 -25.984 1 96.38 210 LYS A C 1
ATOM 1673 O O . LYS A 1 210 ? 13.695 -6.617 -26.609 1 96.38 210 LYS A O 1
ATOM 1678 N N . LEU A 1 211 ? 14.258 -8.445 -25.5 1 95 211 LEU A N 1
ATOM 1679 C CA . LEU A 1 211 ? 15.688 -8.156 -25.531 1 95 211 LEU A CA 1
ATOM 1680 C C . LEU A 1 211 ? 16.359 -8.859 -26.703 1 95 211 LEU A C 1
ATOM 1682 O O . LEU A 1 211 ? 16.016 -10 -27.031 1 95 211 LEU A O 1
ATOM 1686 N N . PRO A 1 212 ? 17.297 -8.172 -27.344 1 94.62 212 PRO A N 1
ATOM 1687 C CA . PRO A 1 212 ? 17.984 -8.789 -28.484 1 94.62 212 PRO A CA 1
ATOM 1688 C C . PRO A 1 212 ? 18.688 -10.102 -28.125 1 94.62 212 PRO A C 1
ATOM 1690 O O . PRO A 1 212 ? 19.266 -10.211 -27.031 1 94.62 212 PRO A O 1
ATOM 1693 N N . GLU A 1 213 ? 18.688 -11.008 -29.078 1 90.19 213 GLU A N 1
ATOM 1694 C CA . GLU A 1 213 ? 19.281 -12.32 -28.844 1 90.19 213 GLU A CA 1
ATOM 1695 C C . GLU A 1 213 ? 20.797 -12.211 -28.703 1 90.19 213 GLU A C 1
ATOM 1697 O O . GLU A 1 213 ? 21.422 -12.969 -27.953 1 90.19 213 GLU A O 1
ATOM 1702 N N . ASP A 1 214 ? 21.375 -11.281 -29.375 1 92.81 214 ASP A N 1
ATOM 1703 C CA . ASP A 1 214 ? 22.828 -11.148 -29.391 1 92.81 214 ASP A CA 1
ATOM 1704 C C . ASP A 1 214 ? 23.312 -10.32 -28.203 1 92.81 214 ASP A C 1
ATOM 1706 O O . ASP A 1 214 ? 24.516 -10.195 -28 1 92.81 214 ASP A O 1
ATOM 1710 N N . MET A 1 215 ? 22.391 -9.867 -27.453 1 93 215 MET A N 1
ATOM 1711 C CA . MET A 1 215 ? 22.766 -9.102 -26.266 1 93 215 MET A CA 1
ATOM 1712 C C . MET A 1 215 ? 23.375 -10.016 -25.203 1 93 215 MET A C 1
ATOM 1714 O O . MET A 1 215 ? 22.844 -11.078 -24.906 1 93 215 MET A O 1
ATOM 1718 N N . PRO A 1 216 ? 24.594 -9.578 -24.719 1 93.19 216 PRO A N 1
ATOM 1719 C CA . PRO A 1 216 ? 25.203 -10.383 -23.656 1 93.19 216 PRO A CA 1
ATOM 1720 C C . PRO A 1 216 ? 24.297 -10.562 -22.453 1 93.19 216 PRO A C 1
ATOM 1722 O O . PRO A 1 216 ? 23.531 -9.656 -22.094 1 93.19 216 PRO A O 1
ATOM 1725 N N . GLU A 1 217 ? 24.359 -11.656 -21.812 1 90.44 217 GLU A N 1
ATOM 1726 C CA . GLU A 1 217 ? 23.516 -12.008 -20.688 1 90.44 217 GLU A CA 1
ATOM 1727 C C . GLU A 1 217 ? 23.641 -10.977 -19.562 1 90.44 217 GLU A C 1
ATOM 1729 O O . GLU A 1 217 ? 22.656 -10.648 -18.906 1 90.44 217 GLU A O 1
ATOM 1734 N N . ARG A 1 218 ? 24.797 -10.555 -19.375 1 92.31 218 ARG A N 1
ATOM 1735 C CA . ARG A 1 218 ? 25.031 -9.562 -18.328 1 92.31 218 ARG A CA 1
ATOM 1736 C C . ARG A 1 218 ? 24.25 -8.289 -18.609 1 92.31 218 ARG A C 1
ATOM 1738 O O . ARG A 1 218 ? 23.656 -7.707 -17.688 1 92.31 218 ARG A O 1
ATOM 1745 N N . ASP A 1 219 ? 24.219 -7.902 -19.828 1 94.94 219 ASP A N 1
ATOM 1746 C CA . ASP A 1 219 ? 23.5 -6.695 -20.219 1 94.94 219 ASP A CA 1
ATOM 1747 C C . ASP A 1 219 ? 21.984 -6.898 -20.125 1 94.94 219 ASP A C 1
ATOM 1749 O O . ASP A 1 219 ? 21.25 -5.98 -19.75 1 94.94 219 ASP A O 1
ATOM 1753 N N . LYS A 1 220 ? 21.578 -8.07 -20.516 1 94.5 220 LYS A N 1
ATOM 1754 C CA . LYS A 1 220 ? 20.156 -8.391 -20.359 1 94.5 220 LYS A CA 1
ATOM 1755 C C . LYS A 1 220 ? 19.719 -8.266 -18.906 1 94.5 220 LYS A C 1
ATOM 1757 O O . LYS A 1 220 ? 18.688 -7.668 -18.609 1 94.5 220 LYS A O 1
ATOM 1762 N N . GLU A 1 221 ? 20.578 -8.742 -18 1 94.44 221 GLU A N 1
ATOM 1763 C CA . GLU A 1 221 ? 20.281 -8.672 -16.578 1 94.44 221 GLU A CA 1
ATOM 1764 C C . GLU A 1 221 ? 20.25 -7.227 -16.078 1 94.44 221 GLU A C 1
ATOM 1766 O O . GLU A 1 221 ? 19.406 -6.855 -15.273 1 94.44 221 GLU A O 1
ATOM 1771 N N . ASN A 1 222 ? 21.188 -6.523 -16.609 1 95.88 222 ASN A N 1
ATOM 1772 C CA . ASN A 1 222 ? 21.234 -5.113 -16.234 1 95.88 222 ASN A CA 1
ATOM 1773 C C . ASN A 1 222 ? 19.984 -4.367 -16.672 1 95.88 222 ASN A C 1
ATOM 1775 O O . ASN A 1 222 ? 19.484 -3.506 -15.945 1 95.88 222 ASN A O 1
ATOM 1779 N N . CYS A 1 223 ? 19.516 -4.73 -17.812 1 97.25 223 CYS A N 1
ATOM 1780 C CA . CYS A 1 223 ? 18.266 -4.129 -18.297 1 97.25 223 CYS A CA 1
ATOM 1781 C C . CYS A 1 223 ? 17.109 -4.488 -17.391 1 97.25 223 CYS A C 1
ATOM 1783 O O . CYS A 1 223 ? 16.281 -3.627 -17.062 1 97.25 223 CYS A O 1
ATOM 1785 N N . CYS A 1 224 ? 17.031 -5.703 -16.969 1 96.44 224 CYS A N 1
ATOM 1786 C CA . CYS A 1 224 ? 15.953 -6.148 -16.094 1 96.44 224 CYS A CA 1
ATOM 1787 C C . CYS A 1 224 ? 16.047 -5.484 -14.727 1 96.44 224 CYS A C 1
ATOM 1789 O O . CYS A 1 224 ? 15.016 -5.137 -14.133 1 96.44 224 CYS A O 1
ATOM 1791 N N . HIS A 1 225 ? 17.25 -5.27 -14.273 1 96.88 225 HIS A N 1
ATOM 1792 C CA . HIS A 1 225 ? 17.438 -4.566 -13.008 1 96.88 225 HIS A CA 1
ATOM 1793 C C . HIS A 1 225 ? 16.953 -3.121 -13.109 1 96.88 225 HIS A C 1
ATOM 1795 O O . HIS A 1 225 ? 16.281 -2.623 -12.211 1 96.88 225 HIS A O 1
ATOM 1801 N N . ARG A 1 226 ? 17.359 -2.547 -14.18 1 98.31 226 ARG A N 1
ATOM 1802 C CA . ARG A 1 226 ? 16.938 -1.168 -14.406 1 98.31 226 ARG A CA 1
ATOM 1803 C C . ARG A 1 226 ? 15.422 -1.065 -14.492 1 98.31 226 ARG A C 1
ATOM 1805 O O . ARG A 1 226 ? 14.82 -0.165 -13.906 1 98.31 226 ARG A O 1
ATOM 1812 N N . PHE A 1 227 ? 14.859 -1.987 -15.234 1 98.44 227 PHE A N 1
ATOM 1813 C CA . PHE A 1 227 ? 13.414 -2.047 -15.367 1 98.44 227 PHE A CA 1
ATOM 1814 C C . PHE A 1 227 ? 12.75 -2.174 -13.992 1 98.44 227 PHE A C 1
ATOM 1816 O O . PHE A 1 227 ? 11.812 -1.441 -13.68 1 98.44 227 PHE A O 1
ATOM 1823 N N . ALA A 1 228 ? 13.25 -3.07 -13.18 1 98.25 228 ALA A N 1
ATOM 1824 C CA . ALA A 1 228 ? 12.672 -3.34 -11.859 1 98.25 228 ALA A CA 1
ATOM 1825 C C . ALA A 1 228 ? 12.703 -2.092 -10.984 1 98.25 228 ALA A C 1
ATOM 1827 O O . ALA A 1 228 ? 11.688 -1.73 -10.383 1 98.25 228 ALA A O 1
ATOM 1828 N N . GLY A 1 229 ? 13.805 -1.417 -10.938 1 98.31 229 GLY A N 1
ATOM 1829 C CA . GLY A 1 229 ? 13.922 -0.188 -10.172 1 98.31 229 GLY A CA 1
ATOM 1830 C C . GLY A 1 229 ? 12.977 0.899 -10.633 1 98.31 229 GLY A C 1
ATOM 1831 O O . GLY A 1 229 ? 12.266 1.503 -9.828 1 98.31 229 GLY A O 1
ATOM 1832 N N . ALA A 1 230 ? 12.922 1.072 -11.945 1 98.44 230 ALA A N 1
ATOM 1833 C CA . ALA A 1 230 ? 12.094 2.123 -12.523 1 98.44 230 ALA A CA 1
ATOM 1834 C C . ALA A 1 230 ? 10.609 1.804 -12.359 1 98.44 230 ALA A C 1
ATOM 1836 O O . ALA A 1 230 ? 9.781 2.711 -12.227 1 98.44 230 ALA A O 1
ATOM 1837 N N . PHE A 1 231 ? 10.305 0.553 -12.414 1 98.44 231 PHE A N 1
ATOM 1838 C CA . PHE A 1 231 ? 8.914 0.131 -12.289 1 98.44 231 PHE A CA 1
ATOM 1839 C C . PHE A 1 231 ? 8.398 0.354 -10.875 1 98.44 231 PHE A C 1
ATOM 1841 O O . PHE A 1 231 ? 7.266 0.792 -10.68 1 98.44 231 PHE A O 1
ATOM 1848 N N . LEU A 1 232 ? 9.234 0.081 -9.883 1 97.88 232 LEU A N 1
ATOM 1849 C CA . LEU A 1 232 ? 8.836 0.196 -8.484 1 97.88 232 LEU A CA 1
ATOM 1850 C C . LEU A 1 232 ? 8.945 1.64 -8 1 97.88 232 LEU A C 1
ATOM 1852 O O . LEU A 1 232 ? 8.172 2.07 -7.141 1 97.88 232 LEU A O 1
ATOM 1856 N N . TYR A 1 233 ? 9.93 2.309 -8.43 1 98.12 233 TYR A N 1
ATOM 1857 C CA . TYR A 1 233 ? 10.203 3.693 -8.062 1 98.12 233 TYR A CA 1
ATOM 1858 C C . TYR A 1 233 ? 10.461 4.547 -9.297 1 98.12 233 TYR A C 1
ATOM 1860 O O . TYR A 1 233 ? 11.609 4.863 -9.609 1 98.12 233 TYR A O 1
ATOM 1868 N N . PRO A 1 234 ? 9.352 5.008 -9.977 1 97.25 234 PRO A N 1
ATOM 1869 C CA . PRO A 1 234 ? 9.461 5.727 -11.25 1 97.25 234 PRO A CA 1
ATOM 1870 C C . PRO A 1 234 ? 10.242 7.035 -11.117 1 97.25 234 PRO A C 1
ATOM 1872 O O . PRO A 1 234 ? 10.25 7.648 -10.047 1 97.25 234 PRO A O 1
ATOM 1875 N N . ALA A 1 235 ? 10.812 7.441 -12.195 1 97.12 235 ALA A N 1
ATOM 1876 C CA . ALA A 1 235 ? 11.688 8.609 -12.227 1 97.12 235 ALA A CA 1
ATOM 1877 C C . ALA A 1 235 ? 10.961 9.852 -11.711 1 97.12 235 ALA A C 1
ATOM 1879 O O . ALA A 1 235 ? 11.523 10.625 -10.93 1 97.12 235 ALA A O 1
ATOM 1880 N N . LYS A 1 236 ? 9.773 10.008 -12.086 1 94 236 LYS A N 1
ATOM 1881 C CA . LYS A 1 236 ? 9 11.172 -11.664 1 94 236 LYS A CA 1
ATOM 1882 C C . LYS A 1 236 ? 8.836 11.195 -10.148 1 94 236 LYS A C 1
ATOM 1884 O O . LYS A 1 236 ? 8.945 12.258 -9.523 1 94 236 LYS A O 1
ATOM 1889 N N . SER A 1 237 ? 8.578 10.078 -9.555 1 94.62 237 SER A N 1
ATOM 1890 C CA . SER A 1 237 ? 8.414 9.977 -8.109 1 94.62 237 SER A CA 1
ATOM 1891 C C . SER A 1 237 ? 9.734 10.234 -7.391 1 94.62 237 SER A C 1
ATOM 1893 O O . SER A 1 237 ? 9.766 10.883 -6.344 1 94.62 237 SER A O 1
ATOM 1895 N N . VAL A 1 238 ? 10.844 9.727 -7.938 1 96.69 238 VAL A N 1
ATOM 1896 C CA . VAL A 1 238 ? 12.156 9.961 -7.344 1 96.69 238 VAL A CA 1
ATOM 1897 C C . VAL A 1 238 ? 12.445 11.461 -7.32 1 96.69 238 VAL A C 1
ATOM 1899 O O . VAL A 1 238 ? 12.867 12 -6.293 1 96.69 238 VAL A O 1
ATOM 1902 N N . THR A 1 239 ? 12.195 12.094 -8.422 1 94.56 239 THR A N 1
ATOM 1903 C CA . THR A 1 239 ? 12.445 13.531 -8.523 1 94.56 239 THR A CA 1
ATOM 1904 C C . THR A 1 239 ? 11.547 14.312 -7.578 1 94.56 239 THR A C 1
ATOM 1906 O O . THR A 1 239 ? 11.953 15.336 -7.027 1 94.56 239 THR A O 1
ATOM 1909 N N . GLY A 1 240 ? 10.359 13.836 -7.449 1 91.5 240 GLY A N 1
ATOM 1910 C CA . GLY A 1 240 ? 9.461 14.469 -6.5 1 91.5 240 GLY A CA 1
ATOM 1911 C C . GLY A 1 240 ? 9.945 14.367 -5.062 1 91.5 240 GLY A C 1
ATOM 1912 O O . GLY A 1 240 ? 9.766 15.305 -4.277 1 91.5 240 GLY A O 1
ATOM 1913 N N . ASP A 1 241 ? 10.594 13.305 -4.723 1 93.06 241 ASP A N 1
ATOM 1914 C CA . ASP A 1 241 ? 11.008 13.031 -3.348 1 93.06 241 ASP A CA 1
ATOM 1915 C C . ASP A 1 241 ? 12.359 13.672 -3.049 1 93.06 241 ASP A C 1
ATOM 1917 O O . ASP A 1 241 ? 12.641 14.039 -1.906 1 93.06 241 ASP A O 1
ATOM 1921 N N . PHE A 1 242 ? 13.219 13.805 -4.086 1 94.69 242 PHE A N 1
ATOM 1922 C CA . PHE A 1 242 ? 14.602 14.195 -3.816 1 94.69 242 PHE A CA 1
ATOM 1923 C C . PHE A 1 242 ? 14.953 15.477 -4.555 1 94.69 242 PHE A C 1
ATOM 1925 O O . PHE A 1 242 ? 16.062 16 -4.402 1 94.69 242 PHE A O 1
ATOM 1932 N N . GLY A 1 243 ? 14.055 15.961 -5.367 1 91.31 243 GLY A N 1
ATOM 1933 C CA . GLY A 1 243 ? 14.32 17.156 -6.137 1 91.31 243 GLY A CA 1
ATOM 1934 C C . GLY A 1 243 ? 14.812 16.875 -7.543 1 91.31 243 GLY A C 1
ATOM 1935 O O . GLY A 1 243 ? 15.133 15.727 -7.871 1 91.31 243 GLY A O 1
ATOM 1936 N N . ASN A 1 244 ? 14.992 17.969 -8.32 1 91.31 244 ASN A N 1
ATOM 1937 C CA . ASN A 1 244 ? 15.32 17.812 -9.734 1 91.31 244 ASN A CA 1
ATOM 1938 C C . ASN A 1 244 ? 16.797 18.078 -10 1 91.31 244 ASN A C 1
ATOM 1940 O O . ASN A 1 244 ? 17.266 17.891 -11.125 1 91.31 244 ASN A O 1
ATOM 1944 N N . HIS A 1 245 ? 17.484 18.406 -9.008 1 92 245 HIS A N 1
ATOM 1945 C CA . HIS A 1 245 ? 18.891 18.719 -9.195 1 92 245 HIS A CA 1
ATOM 1946 C C . HIS A 1 245 ? 19.766 17.672 -8.5 1 92 245 HIS A C 1
ATOM 1948 O O . HIS A 1 245 ? 19.344 17.031 -7.547 1 92 245 HIS A O 1
ATOM 1954 N N . GLN A 1 246 ? 20.906 17.609 -9 1 95.19 246 GLN A N 1
ATOM 1955 C CA . GLN A 1 246 ? 21.859 16.672 -8.398 1 95.19 246 GLN A CA 1
ATOM 1956 C C . GLN A 1 246 ? 22.312 17.156 -7.031 1 95.19 246 GLN A C 1
ATOM 1958 O O . GLN A 1 246 ? 22.734 18.312 -6.879 1 95.19 246 GLN A O 1
ATOM 1963 N N . ARG A 1 247 ? 22.297 16.328 -6.117 1 94.88 247 ARG A N 1
ATOM 1964 C CA . ARG A 1 247 ? 22.734 16.641 -4.758 1 94.88 247 ARG A CA 1
ATOM 1965 C C . ARG A 1 247 ? 24.078 16 -4.445 1 94.88 247 ARG A C 1
ATOM 1967 O O . ARG A 1 247 ? 24.438 15 -5.062 1 94.88 247 ARG A O 1
ATOM 1974 N N . SER A 1 248 ? 24.75 16.625 -3.482 1 93.75 248 SER A N 1
ATOM 1975 C CA . SER A 1 248 ? 26.031 16.062 -3.064 1 93.75 248 SER A CA 1
ATOM 1976 C C . SER A 1 248 ? 25.875 15.148 -1.859 1 93.75 248 SER A C 1
ATOM 1978 O O . SER A 1 248 ? 26.719 14.289 -1.613 1 93.75 248 SER A O 1
ATOM 1980 N N . ARG A 1 249 ? 24.781 15.422 -1.127 1 94 249 ARG A N 1
ATOM 1981 C CA . ARG A 1 249 ? 24.562 14.641 0.082 1 94 249 ARG A CA 1
ATOM 1982 C C . ARG A 1 249 ? 23.094 14.266 0.226 1 94 249 ARG A C 1
ATOM 1984 O O . ARG A 1 249 ? 22.203 15.055 -0.12 1 94 249 ARG A O 1
ATOM 1991 N N . VAL A 1 250 ? 22.844 13.055 0.669 1 95.19 250 VAL A N 1
ATOM 1992 C CA . VAL A 1 250 ? 21.516 12.547 1.016 1 95.19 250 VAL A CA 1
ATOM 1993 C C . VAL A 1 250 ? 21.562 11.867 2.381 1 95.19 250 VAL A C 1
ATOM 1995 O O . VAL A 1 250 ? 22.484 11.102 2.668 1 95.19 250 VAL A O 1
ATOM 1998 N N . HIS A 1 251 ? 20.672 12.258 3.234 1 94.94 251 HIS A N 1
ATOM 1999 C CA . HIS A 1 251 ? 20.609 11.625 4.547 1 94.94 251 HIS A CA 1
ATOM 2000 C C . HIS A 1 251 ? 20.047 10.219 4.449 1 94.94 251 HIS A C 1
ATOM 2002 O O . HIS A 1 251 ? 19.047 9.992 3.752 1 94.94 251 HIS A O 1
ATOM 2008 N N . PRO A 1 252 ? 20.594 9.219 5.145 1 94.75 252 PRO A N 1
ATOM 2009 C CA . PRO A 1 252 ? 20.109 7.84 5.07 1 94.75 252 PRO A CA 1
ATOM 2010 C C . PRO A 1 252 ? 18.625 7.723 5.434 1 94.75 252 PRO A C 1
ATOM 2012 O O . PRO A 1 252 ? 17.938 6.852 4.91 1 94.75 252 PRO A O 1
ATOM 2015 N N . ARG A 1 253 ? 18.156 8.586 6.266 1 94.06 253 ARG A N 1
ATOM 2016 C CA . ARG A 1 253 ? 16.75 8.555 6.664 1 94.06 253 ARG A CA 1
ATOM 2017 C C . ARG A 1 253 ? 15.836 8.844 5.48 1 94.06 253 ARG A C 1
ATOM 2019 O O . ARG A 1 253 ? 14.719 8.32 5.406 1 94.06 253 ARG A O 1
ATOM 2026 N N . GLU A 1 254 ? 16.312 9.672 4.582 1 95.19 254 GLU A N 1
ATOM 2027 C CA . GLU A 1 254 ? 15.555 9.93 3.367 1 95.19 254 GLU A CA 1
ATOM 2028 C C . GLU A 1 254 ? 15.352 8.648 2.562 1 95.19 254 GLU A C 1
ATOM 2030 O O . GLU A 1 254 ? 14.266 8.406 2.031 1 95.19 254 GLU A O 1
ATOM 2035 N N . LEU A 1 255 ? 16.359 7.871 2.516 1 96.75 255 LEU A N 1
ATOM 2036 C CA . LEU A 1 255 ? 16.297 6.605 1.794 1 96.75 255 LEU A CA 1
ATOM 2037 C C . LEU A 1 255 ? 15.398 5.613 2.521 1 96.75 255 LEU A C 1
ATOM 2039 O O . LEU A 1 255 ? 14.695 4.824 1.887 1 96.75 255 LEU A O 1
ATOM 2043 N N . LEU A 1 256 ? 15.445 5.672 3.836 1 95.38 256 LEU A N 1
ATOM 2044 C CA . LEU A 1 256 ? 14.562 4.824 4.633 1 95.38 256 LEU A CA 1
ATOM 2045 C C . LEU A 1 256 ? 13.102 5.164 4.371 1 95.38 256 LEU A C 1
ATOM 2047 O O . LEU A 1 256 ? 12.258 4.27 4.27 1 95.38 256 LEU A O 1
ATOM 2051 N N . ILE A 1 257 ? 12.836 6.414 4.238 1 94 257 ILE A N 1
ATOM 2052 C CA . ILE A 1 257 ? 11.477 6.867 3.965 1 94 257 ILE A CA 1
ATOM 2053 C C . ILE A 1 257 ? 11.039 6.395 2.578 1 94 257 ILE A C 1
ATOM 2055 O O . ILE A 1 257 ? 9.914 5.93 2.4 1 94 257 ILE A O 1
ATOM 2059 N N . ALA A 1 258 ? 11.914 6.488 1.612 1 95.5 258 ALA A N 1
ATOM 2060 C CA . ALA A 1 258 ? 11.633 5.973 0.276 1 95.5 258 ALA A CA 1
ATOM 2061 C C . ALA A 1 258 ? 11.352 4.477 0.315 1 95.5 258 ALA A C 1
ATOM 2063 O O . ALA A 1 258 ? 10.43 3.992 -0.356 1 95.5 258 ALA A O 1
ATOM 2064 N N . LYS A 1 259 ? 12.133 3.773 1.122 1 95.75 259 LYS A N 1
ATOM 2065 C CA . LYS A 1 259 ? 11.922 2.344 1.325 1 95.75 259 LYS A CA 1
ATOM 2066 C C . LYS A 1 259 ? 10.508 2.062 1.829 1 95.75 259 LYS A C 1
ATOM 2068 O O . LYS A 1 259 ? 9.812 1.189 1.301 1 95.75 259 LYS A O 1
ATOM 2073 N N . ARG A 1 260 ? 10.086 2.818 2.773 1 92.75 260 ARG A N 1
ATOM 2074 C CA . ARG A 1 260 ? 8.766 2.645 3.367 1 92.75 260 ARG A CA 1
ATOM 2075 C C . ARG A 1 260 ? 7.668 2.908 2.342 1 92.75 260 ARG A C 1
ATOM 2077 O O . ARG A 1 260 ? 6.672 2.186 2.293 1 92.75 260 ARG A O 1
ATOM 2084 N N . GLN A 1 261 ? 7.926 3.824 1.568 1 92.94 261 GLN A N 1
ATOM 2085 C CA . GLN A 1 261 ? 6.875 4.316 0.687 1 92.94 261 GLN A CA 1
ATOM 2086 C C . GLN A 1 261 ? 6.762 3.459 -0.571 1 92.94 261 GLN A C 1
ATOM 2088 O O . GLN A 1 261 ? 5.66 3.141 -1.017 1 92.94 261 GLN A O 1
ATOM 2093 N N . TYR A 1 262 ? 7.855 3.051 -1.112 1 95.38 262 TYR A N 1
ATOM 2094 C CA . TYR A 1 262 ? 7.809 2.426 -2.43 1 95.38 262 TYR A CA 1
ATOM 2095 C C . TYR A 1 262 ? 8.148 0.943 -2.342 1 95.38 262 TYR A C 1
ATOM 2097 O O . TYR A 1 262 ? 8.078 0.224 -3.34 1 95.38 262 TYR A O 1
ATOM 2105 N N . GLY A 1 263 ? 8.57 0.489 -1.181 1 94.06 263 GLY A N 1
ATOM 2106 C CA . GLY A 1 263 ? 8.789 -0.929 -0.939 1 94.06 263 GLY A CA 1
ATOM 2107 C C . GLY A 1 263 ? 10.047 -1.461 -1.601 1 94.06 263 GLY A C 1
ATOM 2108 O O . GLY A 1 263 ? 10.07 -2.594 -2.086 1 94.06 263 GLY A O 1
ATOM 2109 N N . LEU A 1 264 ? 11.008 -0.676 -1.787 1 95.25 264 LEU A N 1
ATOM 2110 C CA . LEU A 1 264 ? 12.32 -1.111 -2.26 1 95.25 264 LEU A CA 1
ATOM 2111 C C . LEU A 1 264 ? 13.367 -0.964 -1.164 1 95.25 264 LEU A C 1
ATOM 2113 O O . LEU A 1 264 ? 13.117 -0.323 -0.141 1 95.25 264 LEU A O 1
ATOM 2117 N N . SER A 1 265 ? 14.508 -1.608 -1.328 1 96.31 265 SER A N 1
ATOM 2118 C CA . SER A 1 265 ? 15.586 -1.477 -0.356 1 96.31 265 SER A CA 1
ATOM 2119 C C . SER A 1 265 ? 16.203 -0.085 -0.407 1 96.31 265 SER A C 1
ATOM 2121 O O . SER A 1 265 ? 16.094 0.619 -1.412 1 96.31 265 SER A O 1
ATOM 2123 N N . MET A 1 266 ? 16.844 0.348 0.704 1 96.69 266 MET A N 1
ATOM 2124 C CA . MET A 1 266 ? 17.578 1.604 0.714 1 96.69 266 MET A CA 1
ATOM 2125 C C . MET A 1 266 ? 18.641 1.618 -0.381 1 96.69 266 MET A C 1
ATOM 2127 O O . MET A 1 266 ? 18.844 2.635 -1.052 1 96.69 266 MET A O 1
ATOM 2131 N N . HIS A 1 267 ? 19.203 0.49 -0.566 1 96.12 267 HIS A N 1
ATOM 2132 C CA . HIS A 1 267 ? 20.219 0.367 -1.595 1 96.12 267 HIS A CA 1
ATOM 2133 C C . HIS A 1 267 ? 19.641 0.578 -2.986 1 96.12 267 HIS A C 1
ATOM 2135 O O . HIS A 1 267 ? 20.25 1.231 -3.832 1 96.12 267 HIS A O 1
ATOM 2141 N N . ALA A 1 268 ? 18.531 -0.038 -3.193 1 97.12 268 ALA A N 1
ATOM 2142 C CA . ALA A 1 268 ? 17.875 0.127 -4.488 1 97.12 268 ALA A CA 1
ATOM 2143 C C . ALA A 1 268 ? 17.469 1.581 -4.719 1 97.12 268 ALA A C 1
ATOM 2145 O O . ALA A 1 268 ? 17.578 2.092 -5.836 1 97.12 268 ALA A O 1
ATOM 2146 N N . ALA A 1 269 ? 17 2.248 -3.666 1 97.75 269 ALA A N 1
ATOM 2147 C CA . ALA A 1 269 ? 16.672 3.666 -3.762 1 97.75 269 ALA A CA 1
ATOM 2148 C C . ALA A 1 269 ? 17.906 4.504 -4.07 1 97.75 269 ALA A C 1
ATOM 2150 O O . ALA A 1 269 ? 17.844 5.41 -4.906 1 97.75 269 ALA A O 1
ATOM 2151 N N . LEU A 1 270 ? 18.984 4.18 -3.387 1 97.56 270 LEU A N 1
ATOM 2152 C CA . LEU A 1 270 ? 20.25 4.863 -3.625 1 97.56 270 LEU A CA 1
ATOM 2153 C C . LEU A 1 270 ? 20.703 4.68 -5.07 1 97.56 270 LEU A C 1
ATOM 2155 O O . LEU A 1 270 ? 21.156 5.633 -5.707 1 97.56 270 LEU A O 1
ATOM 2159 N N . ARG A 1 271 ? 20.547 3.514 -5.551 1 97.19 271 ARG A N 1
ATOM 2160 C CA . ARG A 1 271 ? 20.906 3.229 -6.934 1 97.19 271 ARG A CA 1
ATOM 2161 C C . ARG A 1 271 ? 20.062 4.035 -7.902 1 97.19 271 ARG A C 1
ATOM 2163 O O . ARG A 1 271 ? 20.547 4.508 -8.93 1 97.19 271 ARG A O 1
ATOM 2170 N N . ARG A 1 272 ? 18.797 4.172 -7.602 1 97.69 272 ARG A N 1
ATOM 2171 C CA . ARG A 1 272 ? 17.906 4.973 -8.43 1 97.69 272 ARG A CA 1
ATOM 2172 C C . ARG A 1 272 ? 18.406 6.41 -8.547 1 97.69 272 ARG A C 1
ATOM 2174 O O . ARG A 1 272 ? 18.344 7.008 -9.625 1 97.69 272 ARG A O 1
ATOM 2181 N N . LEU A 1 273 ? 18.891 6.949 -7.441 1 97.94 273 LEU A N 1
ATOM 2182 C CA . LEU A 1 273 ? 19.422 8.312 -7.438 1 97.94 273 LEU A CA 1
ATOM 2183 C C . LEU A 1 273 ? 20.625 8.43 -8.375 1 97.94 273 LEU A C 1
ATOM 2185 O O . LEU A 1 273 ? 20.75 9.414 -9.102 1 97.94 273 LEU A O 1
ATOM 2189 N N . LYS A 1 274 ? 21.422 7.438 -8.32 1 96.88 274 LYS A N 1
ATOM 2190 C CA . LYS A 1 274 ? 22.594 7.418 -9.203 1 96.88 274 LYS A CA 1
ATOM 2191 C C . LYS A 1 274 ? 22.172 7.281 -10.664 1 96.88 274 LYS A C 1
ATOM 2193 O O . LYS A 1 274 ? 22.641 8.039 -11.523 1 96.88 274 LYS A O 1
ATOM 2198 N N . ASP A 1 275 ? 21.297 6.355 -10.93 1 96.44 275 ASP A N 1
ATOM 2199 C CA . ASP A 1 275 ? 20.828 6.082 -12.281 1 96.44 275 ASP A CA 1
ATOM 2200 C C . ASP A 1 275 ? 20.219 7.328 -12.922 1 96.44 275 ASP A C 1
ATOM 2202 O O . ASP A 1 275 ? 20.344 7.543 -14.125 1 96.44 275 ASP A O 1
ATOM 2206 N N . LEU A 1 276 ? 19.578 8.172 -12.102 1 97.12 276 LEU A N 1
ATOM 2207 C CA . LEU A 1 276 ? 18.859 9.344 -12.594 1 97.12 276 LEU A CA 1
ATOM 2208 C C . LEU A 1 276 ? 19.719 10.594 -12.469 1 97.12 276 LEU A C 1
ATOM 2210 O O . LEU A 1 276 ? 19.25 11.711 -12.719 1 97.12 276 LEU A O 1
ATOM 2214 N N . LYS A 1 277 ? 20.922 10.406 -11.969 1 96.75 277 LYS A N 1
ATOM 2215 C CA . LYS A 1 277 ? 21.906 11.484 -11.828 1 96.75 277 LYS A CA 1
ATOM 2216 C C . LYS A 1 277 ? 21.422 12.539 -10.836 1 96.75 277 LYS A C 1
ATOM 2218 O O . LYS A 1 277 ? 21.594 13.734 -11.062 1 96.75 277 LYS A O 1
ATOM 2223 N N . LEU A 1 278 ? 20.844 12.086 -9.789 1 96.88 278 LEU A N 1
ATOM 2224 C CA . LEU A 1 278 ? 20.328 12.992 -8.766 1 96.88 278 LEU A CA 1
ATOM 22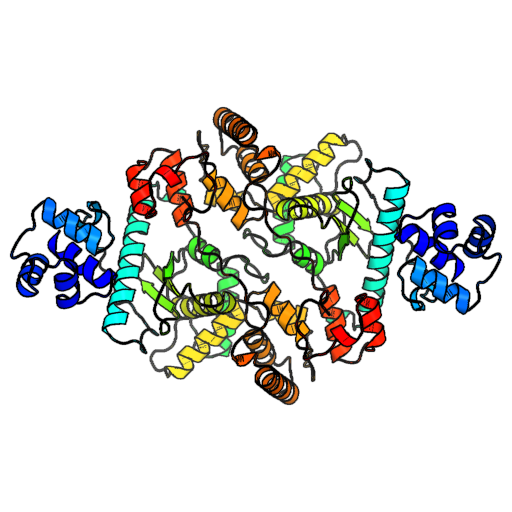25 C C . LEU A 1 278 ? 21.266 13.031 -7.562 1 96.88 278 LEU A C 1
ATOM 2227 O O . LEU A 1 278 ? 21.062 13.82 -6.637 1 96.88 278 LEU A O 1
ATOM 2231 N N . LEU A 1 279 ? 22.219 12.172 -7.605 1 96.62 279 LEU A N 1
ATOM 2232 C CA . LEU A 1 279 ? 23.266 12.148 -6.59 1 96.62 279 LEU A CA 1
ATOM 2233 C C . LEU A 1 279 ? 24.641 12.016 -7.23 1 96.62 279 LEU A C 1
ATOM 2235 O O . LEU A 1 279 ? 24.844 11.172 -8.109 1 96.62 279 LEU A O 1
ATOM 2239 N N . GLY A 1 280 ? 25.516 12.859 -6.801 1 95.94 280 GLY A N 1
ATOM 2240 C CA . GLY A 1 280 ? 26.859 12.828 -7.344 1 95.94 280 GLY A CA 1
ATOM 2241 C C . GLY A 1 280 ? 27.625 11.562 -6.977 1 95.94 280 GLY A C 1
ATOM 2242 O O . GLY A 1 280 ? 27.234 10.844 -6.055 1 95.94 280 GLY A O 1
ATOM 2243 N N . GLU A 1 281 ? 28.719 11.336 -7.641 1 96 281 GLU A N 1
ATOM 2244 C CA . GLU A 1 281 ? 29.531 10.141 -7.426 1 96 281 GLU A CA 1
ATOM 2245 C C . GLU A 1 281 ? 30.094 10.109 -6.004 1 96 281 GLU A C 1
ATOM 2247 O O . GLU A 1 281 ? 30.156 9.047 -5.387 1 96 281 GLU A O 1
ATOM 2252 N N . GLY A 1 282 ? 30.516 11.227 -5.566 1 95.56 282 GLY A N 1
ATOM 2253 C CA . GLY A 1 282 ? 31.031 11.297 -4.207 1 95.56 282 GLY A CA 1
ATOM 2254 C C . GLY A 1 282 ? 30 10.938 -3.156 1 95.56 282 GLY A C 1
ATOM 2255 O O . GLY A 1 282 ? 30.297 10.172 -2.232 1 95.56 282 GLY A O 1
ATOM 2256 N N . GLY A 1 283 ? 28.844 11.5 -3.303 1 95.62 283 GLY A N 1
ATOM 2257 C CA . GLY A 1 283 ? 27.766 11.188 -2.381 1 95.62 283 GLY A CA 1
ATOM 2258 C C . GLY A 1 283 ? 27.359 9.719 -2.395 1 95.62 283 GLY A C 1
ATOM 2259 O O . GLY A 1 283 ? 27.125 9.125 -1.34 1 95.62 283 GLY A O 1
ATOM 2260 N N . TYR A 1 284 ? 27.344 9.18 -3.582 1 96.81 284 TYR A N 1
ATOM 2261 C CA . TYR A 1 284 ? 27 7.77 -3.736 1 96.81 284 TYR A CA 1
ATOM 2262 C C . TYR A 1 284 ? 28.031 6.879 -3.043 1 96.81 284 TYR A C 1
ATOM 2264 O O . TYR A 1 284 ? 27.656 5.957 -2.307 1 96.81 284 TYR A O 1
ATOM 2272 N N . LYS A 1 285 ? 29.234 7.156 -3.291 1 96.75 285 LYS A N 1
ATOM 2273 C CA . LYS A 1 285 ? 30.312 6.371 -2.693 1 96.75 285 LYS A CA 1
ATOM 2274 C C . LYS A 1 285 ? 30.297 6.48 -1.171 1 96.75 285 LYS A C 1
ATOM 2276 O O . LYS A 1 285 ? 30.438 5.48 -0.469 1 96.75 285 LYS A O 1
ATOM 2281 N N . SER A 1 286 ? 30.141 7.68 -0.708 1 95.81 286 SER A N 1
ATOM 2282 C CA . SER A 1 286 ? 30.109 7.918 0.73 1 95.81 286 SER A CA 1
ATOM 2283 C C . SER A 1 286 ? 28.984 7.125 1.401 1 95.81 286 SER A C 1
ATOM 2285 O O . SER A 1 286 ? 29.203 6.512 2.449 1 95.81 286 SER A O 1
ATOM 2287 N N . LEU A 1 287 ? 27.828 7.148 0.827 1 95.69 287 LEU A N 1
ATOM 2288 C CA . LEU A 1 287 ? 26.688 6.438 1.394 1 95.69 287 LEU A CA 1
ATOM 2289 C C . LEU A 1 287 ? 26.891 4.926 1.319 1 95.69 287 LEU A C 1
ATOM 2291 O O . LEU A 1 287 ? 26.516 4.199 2.24 1 95.69 287 LEU A O 1
ATOM 2295 N N . THR A 1 288 ? 27.484 4.477 0.272 1 95 288 THR A N 1
ATOM 2296 C CA . THR A 1 288 ? 27.766 3.051 0.133 1 95 288 THR A CA 1
ATOM 2297 C C . THR A 1 288 ? 28.703 2.572 1.239 1 95 288 THR A C 1
ATOM 2299 O O . THR A 1 288 ? 28.484 1.508 1.823 1 95 288 THR A O 1
ATOM 2302 N N . ILE A 1 289 ? 29.688 3.355 1.468 1 95.19 289 ILE A N 1
ATOM 2303 C CA . ILE A 1 289 ? 30.625 3.043 2.531 1 95.19 289 ILE A CA 1
ATOM 2304 C C . ILE A 1 289 ? 29.906 3.045 3.879 1 95.19 289 ILE A C 1
ATOM 2306 O O . ILE A 1 289 ? 30.125 2.15 4.703 1 95.19 289 ILE A O 1
ATOM 2310 N N . GLN A 1 290 ? 29.109 4.02 4.051 1 94.19 290 GLN A N 1
ATOM 2311 C CA . GLN A 1 290 ? 28.344 4.129 5.289 1 94.19 290 GLN A CA 1
ATOM 2312 C C . GLN A 1 290 ? 27.438 2.92 5.488 1 94.19 290 GLN A C 1
ATOM 2314 O O . GLN A 1 290 ? 27.344 2.389 6.594 1 94.19 290 GLN A O 1
ATOM 2319 N N . PHE A 1 291 ? 26.75 2.482 4.488 1 94 291 PHE A N 1
ATOM 2320 C CA . PHE A 1 291 ? 25.891 1.314 4.547 1 94 291 PHE A CA 1
ATOM 2321 C C . PHE A 1 291 ? 26.672 0.069 4.926 1 94 291 PHE A C 1
ATOM 2323 O O . PHE A 1 291 ? 26.219 -0.753 5.719 1 94 291 PHE A O 1
ATOM 2330 N N . SER A 1 292 ? 27.859 -0.059 4.367 1 93.44 292 SER A N 1
ATOM 2331 C CA . SER A 1 292 ? 28.719 -1.199 4.68 1 93.44 292 SER A CA 1
ATOM 2332 C C . SER A 1 292 ? 29.188 -1.161 6.133 1 93.44 292 SER A C 1
ATOM 2334 O O . SER A 1 292 ? 29.125 -2.172 6.836 1 93.44 292 SER A O 1
ATOM 2336 N N . SER A 1 293 ? 29.562 -0.021 6.582 1 93.5 293 SER A N 1
ATOM 2337 C CA . SER A 1 293 ? 30.078 0.147 7.938 1 93.5 293 SER A CA 1
ATOM 2338 C C . SER A 1 293 ? 29 -0.133 8.977 1 93.5 293 SER A C 1
ATOM 2340 O O . SER A 1 293 ? 29.297 -0.648 10.055 1 93.5 293 SER A O 1
ATOM 2342 N N . ASN A 1 294 ? 27.766 0.169 8.602 1 92.31 294 ASN A N 1
ATOM 2343 C CA . ASN A 1 294 ? 26.656 -0.004 9.539 1 92.31 294 ASN A CA 1
ATOM 2344 C C . ASN A 1 294 ? 26 -1.371 9.375 1 92.31 294 ASN A C 1
ATOM 2346 O O . ASN A 1 294 ? 25 -1.67 10.047 1 92.31 294 ASN A O 1
ATOM 2350 N N . GLY A 1 295 ? 26.516 -2.182 8.375 1 91.38 295 GLY A N 1
ATOM 2351 C CA . GLY A 1 295 ? 25.969 -3.514 8.156 1 91.38 295 GLY A CA 1
ATOM 2352 C C . GLY A 1 295 ? 24.672 -3.51 7.371 1 91.38 295 GLY A C 1
ATOM 2353 O O . GLY A 1 295 ? 23.953 -4.516 7.336 1 91.38 295 GLY A O 1
ATOM 2354 N N . TRP A 1 296 ? 24.328 -2.41 6.797 1 91.5 296 TRP A N 1
ATOM 2355 C CA . TRP A 1 296 ? 23.047 -2.266 6.102 1 91.5 296 TRP A CA 1
ATOM 2356 C C . TRP A 1 296 ? 23.094 -2.938 4.734 1 91.5 296 TRP A C 1
ATOM 2358 O O . TRP A 1 296 ? 22.062 -3.146 4.102 1 91.5 296 TRP A O 1
ATOM 2368 N N . ARG A 1 297 ? 24.266 -3.311 4.305 1 87.94 297 ARG A N 1
ATOM 2369 C CA . ARG A 1 297 ? 24.375 -4.035 3.041 1 87.94 297 ARG A CA 1
ATOM 2370 C C . ARG A 1 297 ? 23.859 -5.461 3.18 1 87.94 297 ARG A C 1
ATOM 2372 O O . ARG A 1 297 ? 23.281 -6.012 2.242 1 87.94 297 ARG A O 1
ATOM 2379 N N . LYS A 1 298 ? 24.016 -5.961 4.309 1 85.5 298 LYS A N 1
ATOM 2380 C CA . LYS A 1 298 ? 23.594 -7.328 4.59 1 85.5 298 LYS A CA 1
ATOM 2381 C C . LYS A 1 298 ? 22.141 -7.367 5.059 1 85.5 298 LYS A C 1
ATOM 2383 O O . LYS A 1 298 ? 21.344 -8.18 4.582 1 85.5 298 LYS A O 1
ATOM 2388 N N . ALA A 1 299 ? 21.875 -6.465 6.02 1 88.19 299 ALA A N 1
ATOM 2389 C CA . ALA A 1 299 ? 20.531 -6.375 6.562 1 88.19 299 ALA A CA 1
ATOM 2390 C C . ALA A 1 299 ? 20.125 -4.922 6.793 1 88.19 299 ALA A C 1
ATOM 2392 O O . ALA A 1 299 ? 20.625 -4.27 7.715 1 88.19 299 ALA A O 1
ATOM 2393 N N . GLU A 1 300 ? 19.234 -4.48 6.031 1 90.69 300 GLU A N 1
ATOM 2394 C CA . GLU A 1 300 ? 18.766 -3.107 6.168 1 90.69 300 GLU A CA 1
ATOM 2395 C C . GLU A 1 300 ? 17.797 -2.973 7.348 1 90.69 300 GLU A C 1
ATOM 2397 O O . GLU A 1 300 ? 17.156 -3.945 7.746 1 90.69 300 GLU A O 1
ATOM 2402 N N . PRO A 1 301 ? 17.781 -1.826 7.863 1 90.38 301 PRO A N 1
ATOM 2403 C CA . PRO A 1 301 ? 16.812 -1.606 8.938 1 90.38 301 PRO A CA 1
ATOM 2404 C C . PRO A 1 301 ? 15.359 -1.727 8.453 1 90.38 301 PRO A C 1
ATOM 2406 O O . PRO A 1 301 ? 15.07 -1.435 7.293 1 90.38 301 PRO A O 1
ATOM 2409 N N . GLU A 1 302 ? 14.492 -2.26 9.312 1 90.5 302 GLU A N 1
ATOM 2410 C CA . GLU A 1 302 ? 13.047 -2.336 9.109 1 90.5 302 GLU A CA 1
ATOM 2411 C C . GLU A 1 302 ? 12.711 -3.16 7.867 1 90.5 302 GLU A C 1
ATOM 2413 O O . GLU A 1 302 ? 12.133 -2.641 6.91 1 90.5 302 GLU A O 1
ATOM 2418 N N . PRO A 1 303 ? 13.031 -4.355 7.898 1 90.75 303 PRO A N 1
ATOM 2419 C CA . PRO A 1 303 ? 12.594 -5.195 6.781 1 90.75 303 PRO A CA 1
ATOM 2420 C C . PRO A 1 303 ? 11.086 -5.141 6.559 1 90.75 303 PRO A C 1
ATOM 2422 O O . PRO A 1 303 ? 10.312 -5.086 7.52 1 90.75 303 PRO A O 1
ATOM 2425 N N . LEU A 1 304 ? 10.742 -5.062 5.336 1 90.06 304 LEU A N 1
ATOM 2426 C CA . LEU A 1 304 ? 9.328 -4.93 4.996 1 90.06 304 LEU A CA 1
ATOM 2427 C C . LEU A 1 304 ? 8.695 -6.301 4.773 1 90.06 304 LEU A C 1
ATOM 2429 O O . LEU A 1 304 ? 9.367 -7.238 4.336 1 90.06 304 LEU A O 1
ATOM 2433 N N . PRO A 1 305 ? 7.441 -6.332 5.066 1 84.81 305 PRO A N 1
ATOM 2434 C CA . PRO A 1 305 ? 6.723 -7.562 4.723 1 84.81 305 PRO A CA 1
ATOM 2435 C C . PRO A 1 305 ? 6.227 -7.574 3.279 1 84.81 305 PRO A C 1
ATOM 2437 O O . PRO A 1 305 ? 6.086 -6.516 2.664 1 84.81 305 PRO A O 1
ATOM 2440 N N . CYS A 1 306 ? 6.168 -8.711 2.754 1 83.75 306 CYS A N 1
ATOM 2441 C CA . CYS A 1 306 ? 5.488 -8.883 1.475 1 83.75 306 CYS A CA 1
ATOM 2442 C C . CYS A 1 306 ? 4.23 -9.727 1.633 1 83.75 306 CYS A C 1
ATOM 2444 O O . CYS A 1 306 ? 4.297 -10.867 2.094 1 83.75 306 CYS A O 1
ATOM 2446 N N . LYS A 1 307 ? 3.191 -9.148 1.268 1 81 307 LYS A N 1
ATOM 2447 C CA . LYS A 1 307 ? 1.933 -9.883 1.348 1 81 307 LYS A CA 1
ATOM 2448 C C . LYS A 1 307 ? 1.763 -10.812 0.151 1 81 307 LYS A C 1
ATOM 2450 O O . LYS A 1 307 ? 1.989 -10.414 -0.992 1 81 307 LYS A O 1
ATOM 2455 N N . PRO A 1 308 ? 1.445 -12.039 0.441 1 86.62 308 PRO A N 1
ATOM 2456 C CA . PRO A 1 308 ? 1.18 -12.945 -0.681 1 86.62 308 PRO A CA 1
ATOM 2457 C C . PRO A 1 308 ? -0.064 -12.547 -1.475 1 86.62 308 PRO A C 1
ATOM 2459 O O . PRO A 1 308 ? -0.926 -11.828 -0.962 1 86.62 308 PRO A O 1
ATOM 2462 N N . PRO A 1 309 ? -0.055 -12.969 -2.729 1 90.56 309 PRO A N 1
ATOM 2463 C CA . PRO A 1 309 ? -1.278 -12.703 -3.49 1 90.56 309 PRO A CA 1
ATOM 2464 C C . PRO A 1 309 ? -2.506 -13.391 -2.896 1 90.56 309 PRO A C 1
ATOM 2466 O O . PRO A 1 309 ? -2.391 -14.477 -2.314 1 90.56 309 PRO A O 1
ATOM 2469 N N . GLN A 1 310 ? -3.627 -12.812 -3.082 1 92.12 310 GLN A N 1
ATOM 2470 C CA . GLN A 1 310 ? -4.809 -13.352 -2.418 1 92.12 310 GLN A CA 1
ATOM 2471 C C . GLN A 1 310 ? -5.895 -13.711 -3.43 1 92.12 310 GLN A C 1
ATOM 2473 O O . GLN A 1 310 ? -6.98 -14.156 -3.053 1 92.12 310 GLN A O 1
ATOM 2478 N N . ARG A 1 311 ? -5.617 -13.469 -4.648 1 93.12 311 ARG A N 1
ATOM 2479 C CA . ARG A 1 311 ? -6.629 -13.719 -5.668 1 93.12 311 ARG A CA 1
ATOM 2480 C C . ARG A 1 311 ? -7.082 -15.172 -5.645 1 93.12 311 ARG A C 1
ATOM 2482 O O . ARG A 1 311 ? -8.281 -15.461 -5.715 1 93.12 311 ARG A O 1
ATOM 2489 N N . PHE A 1 312 ? -6.121 -16.141 -5.562 1 94.12 312 PHE A N 1
ATOM 2490 C CA . PHE A 1 312 ? -6.453 -17.547 -5.535 1 94.12 312 PHE A CA 1
ATOM 2491 C C . PHE A 1 312 ? -7.398 -17.875 -4.383 1 94.12 312 PHE A C 1
ATOM 2493 O O . PHE A 1 312 ? -8.438 -18.5 -4.582 1 94.12 312 PHE A O 1
ATOM 2500 N N . GLU A 1 313 ? -7.043 -17.406 -3.271 1 93.12 313 GLU A N 1
ATOM 2501 C CA . GLU A 1 313 ? -7.867 -17.625 -2.086 1 93.12 313 GLU A CA 1
ATOM 2502 C C . GLU A 1 313 ? -9.25 -17 -2.25 1 93.12 313 GLU A C 1
ATOM 2504 O O . GLU A 1 313 ? -10.258 -17.594 -1.884 1 93.12 313 GLU A O 1
ATOM 2509 N N . SER A 1 314 ? -9.242 -15.844 -2.717 1 94.62 314 SER A N 1
ATOM 2510 C CA . SER A 1 314 ? -10.508 -15.141 -2.943 1 94.62 314 SER A CA 1
ATOM 2511 C C . SER A 1 314 ? -11.422 -15.945 -3.857 1 94.62 314 SER A C 1
ATOM 2513 O O . SER A 1 314 ? -12.625 -16.062 -3.592 1 94.62 314 SER A O 1
ATOM 2515 N N . LEU A 1 315 ? -10.898 -16.469 -4.922 1 94.88 315 LEU A N 1
ATOM 2516 C CA . LEU A 1 315 ? -11.672 -17.266 -5.875 1 94.88 315 LEU A CA 1
ATOM 2517 C C . LEU A 1 315 ? -12.219 -18.531 -5.223 1 94.88 315 LEU A C 1
ATOM 2519 O O . LEU A 1 315 ? -13.352 -18.938 -5.496 1 94.88 315 LEU A O 1
ATOM 2523 N N . VAL A 1 316 ? -11.398 -19.109 -4.383 1 94.81 316 VAL A N 1
ATOM 2524 C CA . VAL A 1 316 ? -11.844 -20.328 -3.697 1 94.81 316 VAL A CA 1
ATOM 2525 C C . VAL A 1 316 ? -13.07 -20.016 -2.842 1 94.81 316 VAL A C 1
ATOM 2527 O O . VAL A 1 316 ? -14.086 -20.703 -2.928 1 94.81 316 VAL A O 1
ATOM 2530 N N . PHE A 1 317 ? -13.016 -19.016 -2.105 1 94.69 317 PHE A N 1
ATOM 2531 C CA . PHE A 1 317 ? -14.117 -18.672 -1.211 1 94.69 317 PHE A CA 1
ATOM 2532 C C . PHE A 1 317 ? -15.32 -18.172 -1.999 1 94.69 317 PHE A C 1
ATOM 2534 O O . PHE A 1 317 ? -16.469 -18.406 -1.609 1 94.69 317 PHE A O 1
ATOM 2541 N N . TRP A 1 318 ? -15.031 -17.484 -3.035 1 94.31 318 TRP A N 1
ATOM 2542 C CA . TRP A 1 318 ? -16.094 -17.109 -3.955 1 94.31 318 TRP A CA 1
ATOM 2543 C C . TRP A 1 318 ? -16.812 -18.344 -4.5 1 94.31 318 TRP A C 1
ATOM 2545 O O . TRP A 1 318 ? -18.047 -18.438 -4.426 1 94.31 318 TRP A O 1
ATOM 2555 N N . GLY A 1 319 ? -16.062 -19.281 -5.02 1 94.5 319 GLY A N 1
ATOM 2556 C CA . GLY A 1 319 ? -16.625 -20.516 -5.512 1 94.5 319 GLY A CA 1
ATOM 2557 C C . GLY A 1 319 ? -17.406 -21.281 -4.457 1 94.5 319 GLY A C 1
ATOM 2558 O O . GLY A 1 319 ? -18.469 -21.844 -4.742 1 94.5 319 GLY A O 1
ATOM 2559 N N . LEU A 1 320 ? -16.875 -21.25 -3.273 1 93.06 320 LEU A N 1
ATOM 2560 C CA . LEU A 1 320 ? -17.531 -21.906 -2.152 1 93.06 320 LEU A CA 1
ATOM 2561 C C . LEU A 1 320 ? -18.859 -21.234 -1.826 1 93.06 320 LEU A C 1
ATOM 2563 O O . LEU A 1 320 ? -19.875 -21.906 -1.669 1 93.06 320 LEU A O 1
ATOM 2567 N N . ALA A 1 321 ? -18.875 -20 -1.74 1 92.75 321 ALA A N 1
ATOM 2568 C CA . ALA A 1 321 ? -20.062 -19.234 -1.391 1 92.75 321 ALA A CA 1
ATOM 2569 C C . ALA A 1 321 ? -21.156 -19.406 -2.438 1 92.75 321 ALA A C 1
ATOM 2571 O O . ALA A 1 321 ? -22.344 -19.5 -2.098 1 92.75 321 ALA A O 1
ATOM 2572 N N . GLU A 1 322 ? -20.781 -19.547 -3.68 1 92 322 GLU A N 1
ATOM 2573 C CA . GLU A 1 322 ? -21.734 -19.656 -4.773 1 92 322 GLU A CA 1
ATOM 2574 C C . GLU A 1 322 ? -22.078 -21.109 -5.062 1 92 322 GLU A C 1
ATOM 2576 O O . GLU A 1 322 ? -22.906 -21.391 -5.938 1 92 322 GLU A O 1
ATOM 2581 N N . GLY A 1 323 ? -21.406 -21.969 -4.43 1 91.25 323 GLY A N 1
ATOM 2582 C CA . GLY A 1 323 ? -21.688 -23.391 -4.602 1 91.25 323 GLY A CA 1
ATOM 2583 C C . GLY A 1 323 ? -21.062 -23.969 -5.852 1 91.25 323 GLY A C 1
ATOM 2584 O O . GLY A 1 323 ? -21.516 -25 -6.355 1 91.25 323 GLY A O 1
ATOM 2585 N N . LEU A 1 324 ? -20.078 -23.297 -6.391 1 92.62 324 LEU A N 1
ATOM 2586 C CA . LEU A 1 324 ? -19.406 -23.797 -7.582 1 92.62 324 LEU A CA 1
ATOM 2587 C C . LEU A 1 324 ? -18.438 -24.922 -7.23 1 92.62 324 LEU A C 1
ATOM 2589 O O . LEU A 1 324 ? -18.078 -25.734 -8.086 1 92.62 324 LEU A O 1
ATOM 2593 N N . ILE A 1 325 ? -17.969 -24.891 -5.965 1 91 325 ILE A N 1
ATOM 2594 C CA . ILE A 1 325 ? -17.078 -25.953 -5.488 1 91 325 ILE A CA 1
ATOM 2595 C C . ILE A 1 325 ? -17.531 -26.406 -4.105 1 91 325 ILE A C 1
ATOM 2597 O O . ILE A 1 325 ? -18.172 -25.656 -3.369 1 91 325 ILE A O 1
ATOM 2601 N N . THR A 1 326 ? -17.203 -27.609 -3.812 1 90.31 326 THR A N 1
ATOM 2602 C CA . THR A 1 326 ? -17.578 -28.172 -2.52 1 90.31 326 THR A CA 1
ATOM 2603 C C . THR A 1 326 ? -16.562 -27.766 -1.446 1 90.31 326 THR A C 1
ATOM 2605 O O . THR A 1 326 ? -15.484 -27.266 -1.76 1 90.31 326 THR A O 1
ATOM 2608 N N . LYS A 1 327 ? -16.969 -27.938 -0.236 1 88.38 327 LYS A N 1
ATOM 2609 C CA . LYS A 1 327 ? -16.078 -27.656 0.884 1 88.38 327 LYS A CA 1
ATOM 2610 C C . LYS A 1 327 ? -14.812 -28.5 0.813 1 88.38 327 LYS A C 1
ATOM 2612 O O . LYS A 1 327 ? -13.711 -28 1.083 1 88.38 327 LYS A O 1
ATOM 2617 N N . SER A 1 328 ? -14.945 -29.688 0.442 1 83.75 328 SER A N 1
ATOM 2618 C CA . SER A 1 328 ? -13.805 -30.594 0.338 1 83.75 328 SER A CA 1
ATOM 2619 C C . SER A 1 328 ? -12.844 -30.156 -0.755 1 83.75 328 SER A C 1
ATOM 2621 O O . SER A 1 328 ? -11.625 -30.156 -0.557 1 83.75 328 SER A O 1
ATOM 2623 N N . ARG A 1 329 ? -13.406 -29.781 -1.828 1 85.94 329 ARG A N 1
ATOM 2624 C CA . ARG A 1 329 ? -12.586 -29.297 -2.934 1 85.94 329 ARG A CA 1
ATOM 2625 C C . ARG A 1 329 ? -11.852 -28.016 -2.555 1 85.94 329 ARG A C 1
ATOM 2627 O O . ARG A 1 329 ? -10.68 -27.844 -2.893 1 85.94 329 ARG A O 1
ATOM 2634 N N . ALA A 1 330 ? -12.594 -27.125 -1.916 1 89.81 330 ALA A N 1
ATOM 2635 C CA . ALA A 1 330 ? -11.984 -25.891 -1.444 1 89.81 330 ALA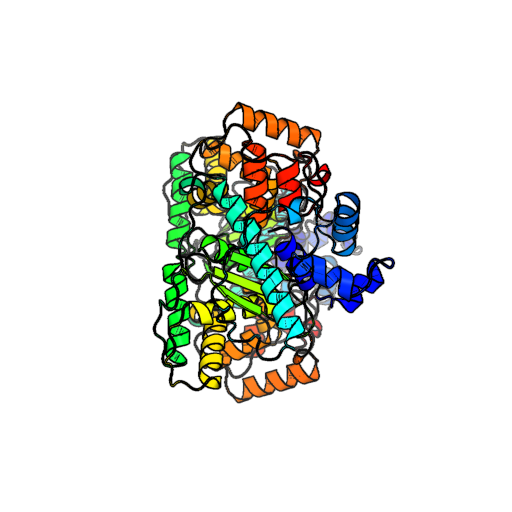 A CA 1
ATOM 2636 C C . ALA A 1 330 ? -10.812 -26.172 -0.51 1 89.81 330 ALA A C 1
ATOM 2638 O O . ALA A 1 330 ? -9.75 -25.547 -0.628 1 89.81 330 ALA A O 1
ATOM 2639 N N . ALA A 1 331 ? -10.984 -27.109 0.334 1 86.19 331 ALA A N 1
ATOM 2640 C CA . ALA A 1 331 ? -9.938 -27.5 1.273 1 86.19 331 ALA A CA 1
ATOM 2641 C C . ALA A 1 331 ? -8.719 -28.047 0.537 1 86.19 331 ALA A C 1
ATOM 2643 O O . ALA A 1 331 ? -7.578 -27.734 0.883 1 86.19 331 ALA A O 1
ATOM 2644 N N . GLU A 1 332 ? -8.969 -28.797 -0.436 1 82 332 GLU A N 1
ATOM 2645 C CA . GLU A 1 332 ? -7.906 -29.359 -1.256 1 82 332 GLU A CA 1
ATOM 2646 C C . GLU A 1 332 ? -7.133 -28.281 -1.996 1 82 332 GLU A C 1
ATOM 2648 O O . GLU A 1 332 ? -5.898 -28.297 -2.029 1 82 332 GLU A O 1
ATOM 2653 N N . LEU A 1 333 ? -7.887 -27.359 -2.557 1 86.88 333 LEU A N 1
ATOM 2654 C CA . LEU A 1 333 ? -7.273 -26.281 -3.328 1 86.88 333 LEU A CA 1
ATOM 2655 C C . LEU A 1 333 ? -6.391 -25.406 -2.439 1 86.88 333 LEU A C 1
ATOM 2657 O O . LEU A 1 333 ? -5.281 -25.031 -2.83 1 86.88 333 LEU A O 1
ATOM 2661 N N . LEU A 1 334 ? -6.883 -25.156 -1.228 1 87.81 334 LEU A N 1
ATOM 2662 C CA . LEU A 1 334 ? -6.168 -24.266 -0.314 1 87.81 334 LEU A CA 1
ATOM 2663 C C . LEU A 1 334 ? -5.121 -25.047 0.481 1 87.81 334 LEU A C 1
ATOM 2665 O O . LEU A 1 334 ? -4.262 -24.438 1.133 1 87.81 334 LEU A O 1
ATOM 2669 N N . ARG A 1 335 ? -5.18 -26.328 0.409 1 81.5 335 ARG A N 1
ATOM 2670 C CA . ARG A 1 335 ? -4.32 -27.188 1.214 1 81.5 335 ARG A CA 1
ATOM 2671 C C . ARG A 1 335 ? -4.48 -26.891 2.701 1 81.5 335 ARG A C 1
ATOM 2673 O O . ARG A 1 335 ? -3.49 -26.688 3.408 1 81.5 335 ARG A O 1
ATOM 2680 N N . ARG A 1 336 ? -5.738 -26.766 3.084 1 81.94 336 ARG A N 1
ATOM 2681 C CA . ARG A 1 336 ? -6.113 -26.516 4.473 1 81.94 336 ARG A CA 1
ATOM 2682 C C . ARG A 1 336 ? -7.223 -27.469 4.918 1 81.94 336 ARG A C 1
ATOM 2684 O O . ARG A 1 336 ? -7.953 -28.016 4.086 1 81.94 336 ARG A O 1
ATOM 2691 N N . PRO A 1 337 ? -7.289 -27.625 6.25 1 79 337 PRO A N 1
ATOM 2692 C CA . PRO A 1 337 ? -8.406 -28.438 6.73 1 79 337 PRO A CA 1
ATOM 2693 C C . PRO A 1 337 ? -9.766 -27.781 6.492 1 79 337 PRO A C 1
ATOM 2695 O O . PRO A 1 337 ? -9.852 -26.547 6.426 1 79 337 PRO A O 1
ATOM 2698 N N . VAL A 1 338 ? -10.742 -28.547 6.426 1 79.38 338 VAL A N 1
ATOM 2699 C CA . VAL A 1 338 ? -12.102 -28.094 6.145 1 79.38 338 VAL A CA 1
ATOM 2700 C C . VAL A 1 338 ? -12.562 -27.141 7.246 1 79.38 338 VAL A C 1
ATOM 2702 O O . VAL A 1 338 ? -13.297 -26.188 6.984 1 79.38 338 VAL A O 1
ATOM 2705 N N . ARG A 1 339 ? -12.07 -27.297 8.398 1 78.5 339 ARG A N 1
ATOM 2706 C CA . ARG A 1 339 ? -12.445 -26.469 9.539 1 78.5 339 ARG A CA 1
ATOM 2707 C C . ARG A 1 339 ? -12.016 -25.031 9.32 1 78.5 339 ARG A C 1
ATOM 2709 O O . ARG A 1 339 ? -12.625 -24.109 9.867 1 78.5 339 ARG A O 1
ATOM 2716 N N . ALA A 1 340 ? -11.062 -24.859 8.531 1 79.31 340 ALA A N 1
ATOM 2717 C CA . ALA A 1 340 ? -10.531 -23.516 8.266 1 79.31 340 ALA A CA 1
ATOM 2718 C C . ALA A 1 340 ? -11.484 -22.734 7.359 1 79.31 340 ALA A C 1
ATOM 2720 O O . ALA A 1 340 ? -11.367 -21.516 7.246 1 79.31 340 ALA A O 1
ATOM 2721 N N . LEU A 1 341 ? -12.422 -23.438 6.832 1 84.88 341 LEU A N 1
ATOM 2722 C CA . LEU A 1 341 ? -13.32 -22.812 5.863 1 84.88 341 LEU A CA 1
ATOM 2723 C C . LEU A 1 341 ? -14.602 -22.328 6.535 1 84.88 341 LEU A C 1
ATOM 2725 O O . LEU A 1 341 ? -15.492 -21.797 5.871 1 84.88 341 LEU A O 1
ATOM 2729 N N . ASP A 1 342 ? -14.648 -22.469 7.801 1 84.69 342 ASP A N 1
ATOM 2730 C CA . ASP A 1 342 ? -15.812 -22.016 8.562 1 84.69 342 ASP A CA 1
ATOM 2731 C C . ASP A 1 342 ? -16.016 -20.516 8.414 1 84.69 342 ASP A C 1
ATOM 2733 O O . ASP A 1 342 ? -15.102 -19.734 8.68 1 84.69 342 ASP A O 1
ATOM 2737 N N . PRO A 1 343 ? -17.203 -20.109 8.023 1 84.81 343 PRO A N 1
ATOM 2738 C CA . PRO A 1 343 ? -17.484 -18.688 7.801 1 84.81 343 PRO A CA 1
ATOM 2739 C C . PRO A 1 343 ? -17.391 -17.875 9.086 1 84.81 343 PRO A C 1
ATOM 2741 O O . PRO A 1 343 ? -17.312 -16.641 9.031 1 84.81 343 PRO A O 1
ATOM 2744 N N . ASN A 1 344 ? -17.406 -18.516 10.109 1 83.06 344 ASN A N 1
ATOM 2745 C CA . ASN A 1 344 ? -17.328 -17.797 11.383 1 83.06 344 ASN A CA 1
ATOM 2746 C C . ASN A 1 344 ? -15.883 -17.75 11.891 1 83.06 344 ASN A C 1
ATOM 2748 O O . ASN A 1 344 ? -15.609 -17.109 12.906 1 83.06 344 ASN A O 1
ATOM 2752 N N . PHE A 1 345 ? -15.031 -18.359 11.094 1 79.06 345 PHE A N 1
ATOM 2753 C CA . PHE A 1 345 ? -13.617 -18.344 11.453 1 79.06 345 PHE A CA 1
ATOM 2754 C C . PHE A 1 345 ? -12.82 -17.484 10.477 1 79.06 345 PHE A C 1
ATOM 2756 O O . PHE A 1 345 ? -12.648 -17.859 9.305 1 79.06 345 PHE A O 1
ATOM 2763 N N . LEU A 1 346 ? -12.227 -16.422 11.039 1 75.69 346 LEU A N 1
ATOM 2764 C CA . LEU A 1 346 ? -11.453 -15.531 10.18 1 75.69 346 LEU A CA 1
ATOM 2765 C C . LEU A 1 346 ? -10.016 -15.398 10.68 1 75.69 346 LEU A C 1
ATOM 2767 O O . LEU A 1 346 ? -9.352 -14.398 10.406 1 75.69 346 LEU A O 1
ATOM 2771 N N . GLY A 1 347 ? -9.602 -16.391 11.469 1 71.25 347 GLY A N 1
ATOM 2772 C CA . GLY A 1 347 ? -8.211 -16.422 11.891 1 71.25 347 GLY A CA 1
ATOM 2773 C C . GLY A 1 347 ? -7.258 -16.875 10.797 1 71.25 347 GLY A C 1
ATOM 2774 O O . GLY A 1 347 ? -7.66 -17.016 9.641 1 71.25 347 GLY A O 1
ATOM 2775 N N . SER A 1 348 ? -5.977 -16.906 11.156 1 69.88 348 SER A N 1
ATOM 2776 C CA . SER A 1 348 ? -4.977 -17.344 10.195 1 69.88 348 SER A CA 1
ATOM 2777 C C . SER A 1 348 ? -5.297 -18.734 9.664 1 69.88 348 SER A C 1
ATOM 2779 O O . SER A 1 348 ? -5.605 -19.656 10.445 1 69.88 348 SER A O 1
ATOM 2781 N N . LEU A 1 349 ? -5.355 -18.797 8.383 1 65.19 349 LEU A N 1
ATOM 2782 C CA . LEU A 1 349 ? -5.648 -20.094 7.777 1 65.19 349 LEU A CA 1
ATOM 2783 C C . LEU A 1 349 ? -4.637 -21.141 8.227 1 65.19 349 LEU A C 1
ATOM 2785 O O . LEU A 1 349 ? -4.945 -22.344 8.258 1 65.19 349 LEU A O 1
ATOM 2789 N N . GLU A 1 350 ? -3.568 -20.531 8.57 1 55.16 350 GLU A N 1
ATOM 2790 C CA . GLU A 1 350 ? -2.535 -21.438 9.062 1 55.16 350 GLU A CA 1
ATOM 2791 C C . GLU A 1 350 ? -2.877 -21.969 10.453 1 55.16 350 GLU A C 1
ATOM 2793 O O . GLU A 1 350 ? -2.467 -23.078 10.82 1 55.16 350 GLU A O 1
ATOM 2798 N N . SER A 1 351 ? -3.518 -21.094 11.211 1 48.69 351 SER A N 1
ATOM 2799 C CA . SER A 1 351 ? -3.801 -21.469 12.602 1 48.69 351 SER A CA 1
ATOM 2800 C C . SER A 1 351 ? -5.102 -22.25 12.711 1 48.69 351 SER A C 1
ATOM 2802 O O . SER A 1 351 ? -5.469 -22.703 13.797 1 48.69 351 SER A O 1
ATOM 2804 N N . ALA A 1 352 ? -5.598 -22.453 11.57 1 45.84 352 ALA A N 1
ATOM 2805 C CA . ALA A 1 352 ? -6.848 -23.219 11.625 1 45.84 352 ALA A CA 1
ATOM 2806 C C . ALA A 1 352 ? -6.582 -24.703 11.773 1 45.84 352 ALA A C 1
ATOM 2808 O O . ALA A 1 352 ? -5.555 -25.219 11.312 1 45.84 352 ALA A O 1
ATOM 2809 N N . MET B 1 1 ? 3.453 37.5 19.641 1 71.81 1 MET B N 1
ATOM 2810 C CA . MET B 1 1 ? 4.09 37.906 20.891 1 71.81 1 MET B CA 1
ATOM 2811 C C . MET B 1 1 ? 4.203 36.75 21.875 1 71.81 1 MET B C 1
ATOM 2813 O O . MET B 1 1 ? 3.504 35.75 21.719 1 71.81 1 MET B O 1
ATOM 2817 N N . ILE B 1 2 ? 5.109 36.812 22.734 1 81.25 2 ILE B N 1
ATOM 2818 C CA . ILE B 1 2 ? 5.438 35.75 23.703 1 81.25 2 ILE B CA 1
ATOM 2819 C C . ILE B 1 2 ? 4.191 35.375 24.5 1 81.25 2 ILE B C 1
ATOM 2821 O O . ILE B 1 2 ? 3.967 34.219 24.797 1 81.25 2 ILE B O 1
ATOM 2825 N N . ASN B 1 3 ? 3.402 36.406 24.781 1 87.06 3 ASN B N 1
ATOM 2826 C CA . ASN B 1 3 ? 2.199 36.156 25.578 1 87.06 3 ASN B CA 1
ATOM 2827 C C . ASN B 1 3 ? 1.213 35.25 24.844 1 87.06 3 ASN B C 1
ATOM 2829 O O . ASN B 1 3 ? 0.65 34.344 25.453 1 87.06 3 ASN B O 1
ATOM 2833 N N . ASP B 1 4 ? 1.065 35.531 23.625 1 85.75 4 ASP B N 1
ATOM 2834 C CA . ASP B 1 4 ? 0.17 34.719 22.812 1 85.75 4 ASP B CA 1
ATOM 2835 C C . ASP B 1 4 ? 0.676 33.281 22.719 1 85.75 4 ASP B C 1
ATOM 2837 O O . ASP B 1 4 ? -0.115 32.312 22.766 1 85.75 4 ASP B O 1
ATOM 2841 N N . ARG B 1 5 ? 1.881 33.094 22.656 1 86.94 5 ARG B N 1
ATOM 2842 C CA . ARG B 1 5 ? 2.488 31.781 22.562 1 86.94 5 ARG B CA 1
ATOM 2843 C C . ARG B 1 5 ? 2.311 31 23.859 1 86.94 5 ARG B C 1
ATOM 2845 O O . ARG B 1 5 ? 2.133 29.781 23.828 1 86.94 5 ARG B O 1
ATOM 2852 N N . ILE B 1 6 ? 2.383 31.734 24.922 1 88.06 6 ILE B N 1
ATOM 2853 C CA . ILE B 1 6 ? 2.156 31.078 26.219 1 88.06 6 ILE B CA 1
ATOM 2854 C C . ILE B 1 6 ? 0.727 30.547 26.281 1 88.06 6 ILE B C 1
ATOM 2856 O O . ILE B 1 6 ? 0.502 29.391 26.641 1 88.06 6 ILE B O 1
ATOM 2860 N N . ARG B 1 7 ? -0.153 31.375 25.906 1 88.31 7 ARG B N 1
ATOM 2861 C CA . ARG B 1 7 ? -1.557 30.969 25.875 1 88.31 7 ARG B CA 1
ATOM 2862 C C . ARG B 1 7 ? -1.766 29.781 24.938 1 88.31 7 ARG B C 1
ATOM 2864 O O . ARG B 1 7 ? -2.406 28.797 25.312 1 88.31 7 ARG B O 1
ATOM 2871 N N . ARG B 1 8 ? -1.266 29.844 23.828 1 84.5 8 ARG B N 1
ATOM 2872 C CA . ARG B 1 8 ? -1.433 28.797 22.812 1 84.5 8 ARG B CA 1
ATOM 2873 C C . ARG B 1 8 ? -0.807 27.484 23.266 1 84.5 8 ARG B C 1
ATOM 2875 O O . ARG B 1 8 ? -1.348 26.406 23 1 84.5 8 ARG B O 1
ATOM 2882 N N . ALA B 1 9 ? 0.317 27.562 23.859 1 87 9 ALA B N 1
ATOM 2883 C CA . ALA B 1 9 ? 0.953 26.359 24.406 1 87 9 ALA B CA 1
ATOM 2884 C C . ALA B 1 9 ? 0.068 25.688 25.453 1 87 9 ALA B C 1
ATOM 2886 O O . ALA B 1 9 ? -0.029 24.469 25.5 1 87 9 ALA B O 1
ATOM 2887 N N . ARG B 1 10 ? -0.487 26.5 26.297 1 88.19 10 ARG B N 1
ATOM 2888 C CA . ARG B 1 10 ? -1.4 25.969 27.297 1 88.19 10 ARG B CA 1
ATOM 2889 C C . ARG B 1 10 ? -2.584 25.25 26.656 1 88.19 10 ARG B C 1
ATOM 2891 O O . ARG B 1 10 ? -2.943 24.141 27.047 1 88.19 10 ARG B O 1
ATOM 2898 N N . LEU B 1 11 ? -3.158 25.922 25.656 1 83.69 11 LEU B N 1
ATOM 2899 C CA . LEU B 1 11 ? -4.293 25.359 24.938 1 83.69 11 LEU B CA 1
ATOM 2900 C C . LEU B 1 11 ? -3.893 24.078 24.203 1 83.69 11 LEU B C 1
ATOM 2902 O O . LEU B 1 11 ? -4.68 23.141 24.109 1 83.69 11 LEU B O 1
ATOM 2906 N N . LEU B 1 12 ? -2.723 24.078 23.734 1 80.12 12 LEU B N 1
ATOM 2907 C CA . LEU B 1 12 ? -2.17 22.906 23.031 1 80.12 12 LEU B CA 1
ATOM 2908 C C . LEU B 1 12 ? -2.188 21.688 23.938 1 80.12 12 LEU B C 1
ATOM 2910 O O . LEU B 1 12 ? -2.404 20.562 23.453 1 80.12 12 LEU B O 1
ATOM 2914 N N . ARG B 1 13 ? -1.963 21.891 25.172 1 80 13 ARG B N 1
ATOM 2915 C CA . ARG B 1 13 ? -1.909 20.797 26.141 1 80 13 ARG B CA 1
ATOM 2916 C C . ARG B 1 13 ? -3.281 20.547 26.75 1 80 13 ARG B C 1
ATOM 2918 O O . ARG B 1 13 ? -3.432 19.656 27.609 1 80 13 ARG B O 1
ATOM 2925 N N . GLY B 1 14 ? -4.23 21.391 26.375 1 78.44 14 GLY B N 1
ATOM 2926 C CA . GLY B 1 14 ? -5.578 21.25 26.906 1 78.44 14 GLY B CA 1
ATOM 2927 C C . GLY B 1 14 ? -5.691 21.656 28.375 1 78.44 14 GLY B C 1
ATOM 2928 O O . GLY B 1 14 ? -6.535 21.125 29.094 1 78.44 14 GLY B O 1
ATOM 2929 N N . MET B 1 15 ? -4.887 22.484 28.828 1 84.69 15 MET B N 1
ATOM 2930 C CA . MET B 1 15 ? -4.863 22.859 30.25 1 84.69 15 MET B CA 1
ATOM 2931 C C . MET B 1 15 ? -5.617 24.172 30.469 1 84.69 15 MET B C 1
ATOM 2933 O O . MET B 1 15 ? -5.543 25.094 29.656 1 84.69 15 MET B O 1
ATOM 2937 N N . SER B 1 16 ? -6.332 24.203 31.531 1 88.94 16 SER B N 1
ATOM 2938 C CA . SER B 1 16 ? -6.863 25.484 32 1 88.94 16 SER B CA 1
ATOM 2939 C C . SER B 1 16 ? -5.781 26.312 32.688 1 88.94 16 SER B C 1
ATOM 2941 O O . SER B 1 16 ? -4.688 25.812 32.969 1 88.94 16 SER B O 1
ATOM 2943 N N . LEU B 1 17 ? -6.129 27.531 32.875 1 91.88 17 LEU B N 1
ATOM 2944 C CA . LEU B 1 17 ? -5.199 28.391 33.625 1 91.88 17 LEU B CA 1
ATOM 2945 C C . LEU B 1 17 ? -4.945 27.828 35 1 91.88 17 LEU B C 1
ATOM 2947 O O . LEU B 1 17 ? -3.809 27.844 35.5 1 91.88 17 LEU B O 1
ATOM 2951 N N . GLU B 1 18 ? -5.969 27.297 35.562 1 91.31 18 GLU B N 1
ATOM 2952 C CA . GLU B 1 18 ? -5.871 26.719 36.906 1 91.31 18 GLU B CA 1
ATOM 2953 C C . GLU B 1 18 ? -4.977 25.484 36.906 1 91.31 18 GLU B C 1
ATOM 2955 O O . GLU B 1 18 ? -4.145 25.328 37.812 1 91.31 18 GLU B O 1
ATOM 2960 N N . ALA B 1 19 ? -5.164 24.672 35.969 1 91.25 19 ALA B N 1
ATOM 2961 C CA . ALA B 1 19 ? -4.383 23.438 35.875 1 91.25 19 ALA B CA 1
ATOM 2962 C C . ALA B 1 19 ? -2.898 23.734 35.688 1 91.25 19 ALA B C 1
ATOM 2964 O O . ALA B 1 19 ? -2.045 23.078 36.281 1 91.25 19 ALA B O 1
ATOM 2965 N N . LEU B 1 20 ? -2.629 24.672 34.875 1 92.81 20 LEU B N 1
ATOM 2966 C CA . LEU B 1 20 ? -1.24 25.062 34.656 1 92.81 20 LEU B CA 1
ATOM 2967 C C . LEU B 1 20 ? -0.619 25.672 35.906 1 92.81 20 LEU B C 1
ATOM 2969 O O . LEU B 1 20 ? 0.538 25.391 36.219 1 92.81 20 LEU B O 1
ATOM 2973 N N . ALA B 1 21 ? -1.307 26.469 36.562 1 93.06 21 ALA B N 1
ATOM 2974 C CA . ALA B 1 21 ? -0.827 27.062 37.812 1 93.06 21 ALA B CA 1
ATOM 2975 C C . ALA B 1 21 ? -0.469 25.984 38.812 1 93.06 21 ALA B C 1
ATOM 2977 O O . ALA B 1 21 ? 0.561 26.078 39.5 1 93.06 21 ALA B O 1
ATOM 2978 N N . LEU B 1 22 ? -1.295 25.062 38.875 1 92.06 22 LEU B N 1
ATOM 2979 C CA . LEU B 1 22 ? -1.068 23.953 39.781 1 92.06 22 LEU B CA 1
ATOM 2980 C C . LEU B 1 22 ? 0.189 23.188 39.406 1 92.06 22 LEU B C 1
ATOM 2982 O O . LEU B 1 22 ? 0.953 22.766 40.281 1 92.06 22 LEU B O 1
ATOM 2986 N N . ARG B 1 23 ? 0.336 22.953 38.156 1 91.62 23 ARG B N 1
ATOM 2987 C CA . ARG B 1 23 ? 1.493 22.219 37.688 1 91.62 23 ARG B CA 1
ATOM 2988 C C . ARG B 1 23 ? 2.789 22.969 37.969 1 91.62 23 ARG B C 1
ATOM 2990 O O . ARG B 1 23 ? 3.811 22.344 38.281 1 91.62 23 ARG B O 1
ATOM 2997 N N . LEU B 1 24 ? 2.795 24.203 37.844 1 91.81 24 LEU B N 1
ATOM 2998 C CA . LEU B 1 24 ? 3.971 25.016 38.125 1 91.81 24 LEU B CA 1
ATOM 2999 C C . LEU B 1 24 ? 4.188 25.156 39.625 1 91.81 24 LEU B C 1
ATOM 3001 O O . LEU B 1 24 ? 5.328 25.156 40.094 1 91.81 24 LEU B O 1
ATOM 3005 N N . GLY B 1 25 ? 3.068 25.328 40.344 1 89.62 25 GLY B N 1
ATOM 3006 C CA . GLY B 1 25 ? 3.074 25.25 41.812 1 89.62 25 GLY B CA 1
ATOM 3007 C C . GLY B 1 25 ? 3.445 26.547 42.5 1 89.62 25 GLY B C 1
ATOM 3008 O O . GLY B 1 25 ? 3.32 26.688 43.719 1 89.62 25 GLY B O 1
ATOM 3009 N N . ASP B 1 26 ? 4.031 27.516 41.875 1 91.69 26 ASP B N 1
ATOM 3010 C CA . ASP B 1 26 ? 4.539 28.719 42.562 1 91.69 26 ASP B CA 1
ATOM 3011 C C . ASP B 1 26 ? 3.922 29.984 41.969 1 91.69 26 ASP B C 1
ATOM 3013 O O . ASP B 1 26 ? 4.473 31.078 42.094 1 91.69 26 ASP B O 1
ATOM 3017 N N . ILE B 1 27 ? 2.854 29.766 41.188 1 91.81 27 ILE B N 1
ATOM 3018 C CA . ILE B 1 27 ? 2.211 30.922 40.562 1 91.81 27 ILE B CA 1
ATOM 3019 C C . ILE B 1 27 ? 0.695 30.75 40.594 1 91.81 27 ILE B C 1
ATOM 3021 O O . ILE B 1 27 ? 0.19 29.641 40.469 1 91.81 27 ILE B O 1
ATOM 3025 N N . THR B 1 28 ? -0.02 31.844 40.781 1 91.69 28 THR B N 1
ATOM 3026 C CA . THR B 1 28 ? -1.478 31.797 40.812 1 91.69 28 THR B CA 1
ATOM 3027 C C . THR B 1 28 ? -2.055 31.891 39.406 1 91.69 28 THR B C 1
ATOM 3029 O O . THR B 1 28 ? -1.348 32.25 38.438 1 91.69 28 THR B O 1
ATOM 3032 N N . LYS B 1 29 ? -3.332 31.5 39.344 1 93.69 29 LYS B N 1
ATOM 3033 C CA . LYS B 1 29 ? -4.074 31.625 38.094 1 93.69 29 LYS B CA 1
ATOM 3034 C C . LYS B 1 29 ? -4.035 33.062 37.562 1 93.69 29 LYS B C 1
ATOM 3036 O O . LYS B 1 29 ? -3.877 33.281 36.344 1 93.69 29 LYS B O 1
ATOM 3041 N N . GLN B 1 30 ? -4.156 33.969 38.438 1 92.12 30 GLN B N 1
ATOM 3042 C CA . GLN B 1 30 ? -4.145 35.375 38.062 1 92.12 30 GLN B CA 1
ATOM 3043 C C . GLN B 1 30 ? -2.783 35.812 37.531 1 92.12 30 GLN B C 1
ATOM 3045 O O . GLN B 1 30 ? -2.703 36.562 36.562 1 92.12 30 GLN B O 1
ATOM 3050 N N . GLY B 1 31 ? -1.818 35.344 38.188 1 91.5 31 GLY B N 1
ATOM 3051 C CA . GLY B 1 31 ? -0.475 35.625 37.688 1 91.5 31 GLY B CA 1
ATOM 3052 C C . GLY B 1 31 ? -0.224 35.094 36.281 1 91.5 31 GLY B C 1
ATOM 3053 O O . GLY B 1 31 ? 0.375 35.812 35.469 1 91.5 31 GLY B O 1
ATOM 3054 N N . LEU B 1 32 ? -0.641 33.938 36.125 1 92.56 32 LEU B N 1
ATOM 3055 C CA . LEU B 1 32 ? -0.481 33.312 34.812 1 92.56 32 LEU B CA 1
ATOM 3056 C C . LEU B 1 32 ? -1.284 34.062 33.75 1 92.56 32 LEU B C 1
ATOM 3058 O O . LEU B 1 32 ? -0.836 34.219 32.594 1 92.56 32 LEU B O 1
ATOM 3062 N N . SER B 1 33 ? -2.426 34.469 34.156 1 92.69 33 SER B N 1
ATOM 3063 C CA . SER B 1 33 ? -3.285 35.219 33.25 1 92.69 33 SER B CA 1
ATOM 3064 C C . SER B 1 33 ? -2.602 36.531 32.812 1 92.69 33 SER B C 1
ATOM 3066 O O . SER B 1 33 ? -2.76 36.938 31.656 1 92.69 33 SER B O 1
ATOM 3068 N N . LYS B 1 34 ? -1.876 37.125 33.625 1 92.88 34 LYS B N 1
ATOM 3069 C CA . LYS B 1 34 ? -1.144 38.344 33.281 1 92.88 34 LYS B CA 1
ATOM 3070 C C . LYS B 1 34 ? -0.093 38.062 32.219 1 92.88 34 LYS B C 1
ATOM 3072 O O . LYS B 1 34 ? 0.134 38.875 31.328 1 92.88 34 LYS B O 1
ATOM 3077 N N . TYR B 1 35 ? 0.53 36.906 32.344 1 91.56 35 TYR B N 1
ATOM 3078 C CA . TYR B 1 35 ? 1.482 36.531 31.297 1 91.56 35 TYR B CA 1
ATOM 3079 C C . TYR B 1 35 ? 0.796 36.438 29.938 1 91.56 35 TYR B C 1
ATOM 3081 O O . TYR B 1 35 ? 1.276 36.969 28.938 1 91.56 35 TYR B O 1
ATOM 3089 N N . GLU B 1 36 ? -0.381 35.781 29.938 1 92.31 36 GLU B N 1
ATOM 3090 C CA . GLU B 1 36 ? -1.062 35.5 28.672 1 92.31 36 GLU B CA 1
ATOM 3091 C C . GLU B 1 36 ? -1.69 36.75 28.078 1 92.31 36 GLU B C 1
ATOM 3093 O O . GLU B 1 36 ? -1.873 36.844 26.859 1 92.31 36 GLU B O 1
ATOM 3098 N N . LYS B 1 37 ? -1.951 37.75 28.953 1 91.12 37 LYS B N 1
ATOM 3099 C CA . LYS B 1 37 ? -2.551 39 28.5 1 91.12 37 LYS B CA 1
ATOM 3100 C C . LYS B 1 37 ? -1.478 40.031 28.141 1 91.12 37 LYS B C 1
ATOM 3102 O O . LYS B 1 37 ? -1.79 41.125 27.672 1 91.12 37 LYS B O 1
ATOM 3107 N N . GLY B 1 38 ? -0.298 39.656 28.438 1 89.19 38 GLY B N 1
ATOM 3108 C CA . GLY B 1 38 ? 0.804 40.531 28.125 1 89.19 38 GLY B CA 1
ATOM 3109 C C . GLY B 1 38 ? 1.022 41.625 29.188 1 89.19 38 GLY B C 1
ATOM 3110 O O . GLY B 1 38 ? 1.738 42.594 28.938 1 89.19 38 GLY B O 1
ATOM 3111 N N . LEU B 1 39 ? 0.416 41.5 30.203 1 90.25 39 LEU B N 1
ATOM 3112 C CA . LEU B 1 39 ? 0.502 42.469 31.266 1 90.25 39 LEU B CA 1
ATOM 3113 C C . LEU B 1 39 ? 1.786 42.312 32.062 1 90.25 39 LEU B C 1
ATOM 3115 O O . LEU B 1 39 ? 2.232 43.25 32.75 1 90.25 39 LEU B O 1
ATOM 3119 N N . SER B 1 40 ? 2.361 41.094 32.031 1 89.94 40 SER B N 1
ATOM 3120 C CA . SER B 1 40 ? 3.656 40.781 32.656 1 89.94 40 SER B CA 1
ATOM 3121 C C . SER B 1 40 ? 4.48 39.875 31.734 1 89.94 40 SER B C 1
ATOM 3123 O O . SER B 1 40 ? 3.93 39.062 31.016 1 89.94 40 SER B O 1
ATOM 3125 N N . THR B 1 41 ? 5.793 40.125 31.75 1 88.69 41 THR B N 1
ATOM 3126 C CA . THR B 1 41 ? 6.68 39.281 30.938 1 88.69 41 THR B CA 1
ATOM 3127 C C . THR B 1 41 ? 7.477 38.344 31.828 1 88.69 41 THR B C 1
ATOM 3129 O O . THR B 1 41 ? 8.164 38.75 32.75 1 88.69 41 THR B O 1
ATOM 3132 N N . PRO B 1 42 ? 7.312 37.188 31.516 1 89.75 42 PRO B N 1
ATOM 3133 C CA . PRO B 1 42 ? 8.094 36.219 32.312 1 89.75 42 PRO B CA 1
ATOM 3134 C C . PRO B 1 42 ? 9.594 36.344 32.062 1 89.75 42 PRO B C 1
ATOM 3136 O O . PRO B 1 42 ? 10.016 36.688 30.953 1 89.75 42 PRO B O 1
ATOM 3139 N N . ASN B 1 43 ? 10.43 36.031 33.031 1 87.69 43 ASN B N 1
ATOM 3140 C CA . ASN B 1 43 ? 11.875 35.969 32.875 1 87.69 43 ASN B CA 1
ATOM 3141 C C . ASN B 1 43 ? 12.328 34.625 32.281 1 87.69 43 ASN B C 1
ATOM 3143 O O . ASN B 1 43 ? 11.5 33.781 32 1 87.69 43 ASN B O 1
ATOM 3147 N N . SER B 1 44 ? 13.594 34.562 32.094 1 88.12 44 SER B N 1
ATOM 3148 C CA . SER B 1 44 ? 14.156 33.375 31.422 1 88.12 44 SER B CA 1
ATOM 3149 C C . SER B 1 44 ? 13.883 32.094 32.219 1 88.12 44 SER B C 1
ATOM 3151 O O . SER B 1 44 ? 13.547 31.078 31.625 1 88.12 44 SER B O 1
ATOM 3153 N N . ARG B 1 45 ? 14.016 32.188 33.406 1 89.25 45 ARG B N 1
ATOM 3154 C CA . ARG B 1 45 ? 13.766 31.016 34.25 1 89.25 45 ARG B CA 1
ATOM 3155 C C . ARG B 1 45 ? 12.312 30.578 34.156 1 89.25 45 ARG B C 1
ATOM 3157 O O . ARG B 1 45 ? 12.023 29.375 34.062 1 89.25 45 ARG B O 1
ATOM 3164 N N . ARG B 1 46 ? 11.461 31.516 34.25 1 91.44 46 ARG B N 1
ATOM 3165 C CA . ARG B 1 46 ? 10.031 31.234 34.188 1 91.44 46 ARG B CA 1
ATOM 3166 C C . ARG B 1 46 ? 9.664 30.641 32.812 1 91.44 46 ARG B C 1
ATOM 3168 O O . ARG B 1 46 ? 8.844 29.734 32.719 1 91.44 46 ARG B O 1
ATOM 3175 N N . LEU B 1 47 ? 10.305 31.141 31.875 1 90.5 47 LEU B N 1
ATOM 3176 C CA . LEU B 1 47 ? 10.047 30.641 30.531 1 90.5 47 LEU B CA 1
ATOM 3177 C C . LEU B 1 47 ? 10.477 29.188 30.391 1 90.5 47 LEU B C 1
ATOM 3179 O O . LEU B 1 47 ? 9.797 28.391 29.734 1 90.5 47 LEU B O 1
ATOM 3183 N N . LEU B 1 48 ? 11.516 28.891 30.969 1 89.75 48 LEU B N 1
ATOM 3184 C CA . LEU B 1 48 ? 11.992 27.516 30.953 1 89.75 48 LEU B CA 1
ATOM 3185 C C . LEU B 1 48 ? 11.039 26.594 31.719 1 89.75 48 LEU B C 1
ATOM 3187 O O . LEU B 1 48 ? 10.789 25.469 31.297 1 89.75 48 LEU B O 1
ATOM 3191 N N . GLN B 1 49 ? 10.586 27.078 32.812 1 91 49 GLN B N 1
ATOM 3192 C CA . GLN B 1 49 ? 9.617 26.328 33.594 1 91 49 GLN B CA 1
ATOM 3193 C C . GLN B 1 49 ? 8.328 26.094 32.812 1 91 49 GLN B C 1
ATOM 3195 O O . GLN B 1 49 ? 7.766 25 32.812 1 91 49 GLN B O 1
ATOM 3200 N N . LEU B 1 50 ? 7.957 27.141 32.188 1 91.25 50 LEU B N 1
ATOM 3201 C CA . LEU B 1 50 ? 6.766 27.047 31.344 1 91.25 50 LEU B CA 1
ATOM 3202 C C . LEU B 1 50 ? 6.973 26.047 30.203 1 91.25 50 LEU B C 1
ATOM 3204 O O . LEU B 1 50 ? 6.09 25.25 29.906 1 91.25 50 LEU B O 1
ATOM 3208 N N . ALA B 1 51 ? 8.055 26.125 29.594 1 88.69 51 ALA B N 1
ATOM 3209 C CA . ALA B 1 51 ? 8.391 25.219 28.5 1 88.69 51 ALA B CA 1
ATOM 3210 C C . ALA B 1 51 ? 8.32 23.766 28.938 1 88.69 51 ALA B C 1
ATOM 3212 O O . ALA B 1 51 ? 7.754 22.922 28.234 1 88.69 51 ALA B O 1
ATOM 3213 N N . LYS B 1 52 ? 8.82 23.547 30.016 1 88.62 52 LYS B N 1
ATOM 3214 C CA . LYS B 1 52 ? 8.805 22.188 30.562 1 88.62 52 LYS B CA 1
ATOM 3215 C C . LYS B 1 52 ? 7.391 21.75 30.922 1 88.62 52 LYS B C 1
ATOM 3217 O O . LYS B 1 52 ? 6.973 20.641 30.562 1 88.62 52 LYS B O 1
ATOM 3222 N N . ALA B 1 53 ? 6.711 22.609 31.594 1 89.12 53 ALA B N 1
ATOM 3223 C CA . ALA B 1 53 ? 5.359 22.281 32.031 1 89.12 53 ALA B CA 1
ATOM 3224 C C . ALA B 1 53 ? 4.43 22.062 30.859 1 89.12 53 ALA B C 1
ATOM 3226 O O . ALA B 1 53 ? 3.508 21.234 30.922 1 89.12 53 ALA B O 1
ATOM 3227 N N . LEU B 1 54 ? 4.715 22.734 29.859 1 88.31 54 LEU B N 1
ATOM 3228 C CA . LEU B 1 54 ? 3.848 22.688 28.688 1 88.31 54 LEU B CA 1
ATOM 3229 C C . LEU B 1 54 ? 4.426 21.766 27.609 1 88.31 54 LEU B C 1
ATOM 3231 O O . LEU B 1 54 ? 3.838 21.594 26.547 1 88.31 54 LEU B O 1
ATOM 3235 N N . GLU B 1 55 ? 5.625 21.266 27.828 1 81.31 55 GLU B N 1
ATOM 3236 C CA . GLU B 1 55 ? 6.297 20.297 26.969 1 81.31 55 GLU B CA 1
ATOM 3237 C C . GLU B 1 55 ? 6.559 20.859 25.578 1 81.31 55 GLU B C 1
ATOM 3239 O O . GLU B 1 55 ? 6.242 20.219 24.578 1 81.31 55 GLU B O 1
ATOM 3244 N N . VAL B 1 56 ? 7.035 22.031 25.625 1 80.88 56 VAL B N 1
ATOM 3245 C CA . VAL B 1 56 ? 7.508 22.656 24.391 1 80.88 56 VAL B CA 1
ATOM 3246 C C . VAL B 1 56 ? 8.953 23.109 24.562 1 80.88 56 VAL B C 1
ATOM 3248 O O . VAL B 1 56 ? 9.469 23.156 25.688 1 80.88 56 VAL B O 1
ATOM 3251 N N . SER B 1 57 ? 9.57 23.312 23.453 1 78.62 57 SER B N 1
ATOM 3252 C CA . SER B 1 57 ? 10.914 23.875 23.516 1 78.62 57 SER B CA 1
ATOM 3253 C C . SER B 1 57 ? 10.875 25.359 23.844 1 78.62 57 SER B C 1
ATOM 3255 O O . SER B 1 57 ? 9.922 26.062 23.484 1 78.62 57 SER B O 1
ATOM 3257 N N . PRO B 1 58 ? 11.875 25.828 24.516 1 81.44 58 PRO B N 1
ATOM 3258 C CA . PRO B 1 58 ? 11.914 27.25 24.812 1 81.44 58 PRO B CA 1
ATOM 3259 C C . PRO B 1 58 ? 11.82 28.125 23.562 1 81.44 58 PRO B C 1
ATOM 3261 O O . PRO B 1 58 ? 11.242 29.203 23.594 1 81.44 58 PRO B O 1
ATOM 3264 N N . GLU B 1 59 ? 12.258 27.594 22.5 1 77.5 59 GLU B N 1
ATOM 3265 C CA . GLU B 1 59 ? 12.25 28.328 21.234 1 77.5 59 GLU B CA 1
ATOM 3266 C C . GLU B 1 59 ? 10.828 28.578 20.75 1 77.5 59 GLU B C 1
ATOM 3268 O O . GLU B 1 59 ? 10.586 29.5 19.969 1 77.5 59 GLU B O 1
ATOM 3273 N N . TYR B 1 60 ? 9.969 27.797 21.234 1 80.88 60 TYR B N 1
ATOM 3274 C CA . TYR B 1 60 ? 8.562 27.891 20.844 1 80.88 60 TYR B CA 1
ATOM 3275 C C . TYR B 1 60 ? 8.016 29.281 21.125 1 80.88 60 TYR B C 1
ATOM 3277 O O . TYR B 1 60 ? 7.23 29.828 20.344 1 80.88 60 TYR B O 1
ATOM 3285 N N . PHE B 1 61 ? 8.422 29.891 22.203 1 83.31 61 PHE B N 1
ATOM 3286 C CA . PHE B 1 61 ? 7.848 31.141 22.688 1 83.31 61 PHE B CA 1
ATOM 3287 C C . PHE B 1 61 ? 8.32 32.312 21.859 1 83.31 61 PHE B C 1
ATOM 3289 O O . PHE B 1 61 ? 7.754 33.406 21.938 1 83.31 61 PHE B O 1
ATOM 3296 N N . PHE B 1 62 ? 9.32 32.062 21 1 78.81 62 PHE B N 1
ATOM 3297 C CA . PHE B 1 62 ? 9.898 33.156 20.234 1 78.81 62 PHE B CA 1
ATOM 3298 C C . PHE B 1 62 ? 9.555 33.031 18.75 1 78.81 62 PHE B C 1
ATOM 3300 O O . PHE B 1 62 ? 10.039 33.812 17.938 1 78.81 62 PHE B O 1
ATOM 3307 N N . ARG B 1 63 ? 8.797 32.094 18.453 1 75.31 63 ARG B N 1
ATOM 3308 C CA . ARG B 1 63 ? 8.383 31.906 17.078 1 75.31 63 ARG B CA 1
ATOM 3309 C C . ARG B 1 63 ? 7.52 33.062 16.609 1 75.31 63 ARG B C 1
ATOM 3311 O O . ARG B 1 63 ? 6.793 33.656 17.406 1 75.31 63 ARG B O 1
ATOM 3318 N N . PRO B 1 64 ? 7.793 33.5 15.305 1 67.56 64 PRO B N 1
ATOM 3319 C CA . PRO B 1 64 ? 6.957 34.594 14.781 1 67.56 64 PRO B CA 1
ATOM 3320 C C . PRO B 1 64 ? 5.465 34.281 14.898 1 67.56 64 PRO B C 1
ATOM 3322 O O . PRO B 1 64 ? 5.078 33.156 15.156 1 67.56 64 PRO B O 1
ATOM 3325 N N . GLN B 1 65 ? 4.629 35.406 14.656 1 62.19 65 GLN B N 1
ATOM 3326 C CA . GLN B 1 65 ? 3.184 35.375 14.828 1 62.19 65 GLN B CA 1
ATOM 3327 C C . GLN B 1 65 ? 2.557 34.25 14.008 1 62.19 65 GLN B C 1
ATOM 3329 O O . GLN B 1 65 ? 2.994 34 12.883 1 62.19 65 GLN B O 1
ATOM 3334 N N . ALA B 1 66 ? 1.472 33.75 14.742 1 59.66 66 ALA B N 1
ATOM 3335 C CA . ALA B 1 66 ? 0.771 32.562 14.289 1 59.66 66 ALA B CA 1
ATOM 3336 C C . ALA B 1 66 ? 0.007 32.812 13 1 59.66 66 ALA B C 1
ATOM 3338 O O . ALA B 1 66 ? -0.445 33.938 12.75 1 59.66 66 ALA B O 1
ATOM 3339 N N . LEU B 1 67 ? 0.108 31.891 12.055 1 60.28 67 LEU B N 1
ATOM 3340 C CA . LEU B 1 67 ? -0.688 31.828 10.836 1 60.28 67 LEU B CA 1
ATOM 3341 C C . LEU B 1 67 ? -2.178 31.828 11.156 1 60.28 67 LEU B C 1
ATOM 3343 O O . LEU B 1 67 ? -2.637 31.031 11.984 1 60.28 67 LEU B O 1
ATOM 3347 N N . PRO B 1 68 ? -2.857 33.031 10.859 1 59.91 68 PRO B N 1
ATOM 3348 C CA . PRO B 1 68 ? -4.305 32.969 11.078 1 59.91 68 PRO B CA 1
ATOM 3349 C C . PRO B 1 68 ? -4.969 31.812 10.336 1 59.91 68 PRO B C 1
ATOM 3351 O O . PRO B 1 68 ? -4.711 31.609 9.148 1 59.91 68 PRO B O 1
ATOM 3354 N N . LEU B 1 69 ? -5.457 30.859 11.023 1 60.53 69 LEU B N 1
ATOM 3355 C CA . LEU B 1 69 ? -6.234 29.797 10.398 1 60.53 69 LEU B CA 1
ATOM 3356 C C . LEU B 1 69 ? -7.664 30.25 10.133 1 60.53 69 LEU B C 1
ATOM 3358 O O . LEU B 1 69 ? -8.219 31.047 10.898 1 60.53 69 LEU B O 1
ATOM 3362 N N . ALA B 1 70 ? -8.156 30.25 8.805 1 56.38 70 ALA B N 1
ATOM 3363 C CA . ALA B 1 70 ? -9.586 30.453 8.594 1 56.38 70 ALA B CA 1
ATOM 3364 C C . ALA B 1 70 ? -10.406 29.547 9.523 1 56.38 70 ALA B C 1
ATOM 3366 O O . ALA B 1 70 ? -9.914 28.516 9.977 1 56.38 70 ALA B O 1
ATOM 3367 N N . PRO B 1 71 ? -11.531 30.234 9.945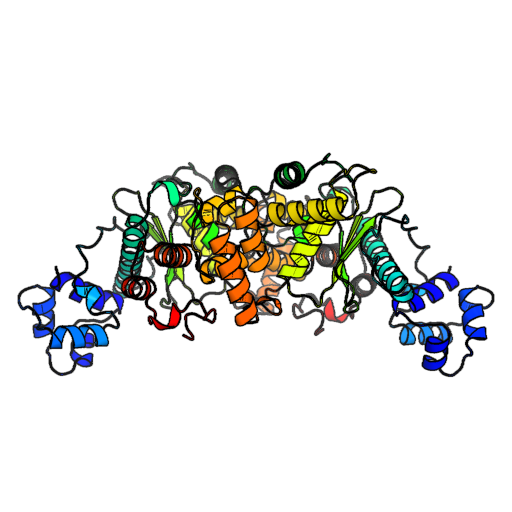 1 50.56 71 PRO B N 1
ATOM 3368 C CA . PRO B 1 71 ? -12.391 29.344 10.727 1 50.56 71 PRO B CA 1
ATOM 3369 C C . PRO B 1 71 ? -12.398 27.906 10.18 1 50.56 71 PRO B C 1
ATOM 3371 O O . PRO B 1 71 ? -12.367 27.703 8.969 1 50.56 71 PRO B O 1
ATOM 3374 N N . LEU B 1 72 ? -11.75 27.094 10.852 1 49.47 72 LEU B N 1
ATOM 3375 C CA . LEU B 1 72 ? -11.734 25.641 10.609 1 49.47 72 LEU B CA 1
ATOM 3376 C C . LEU B 1 72 ? -13.055 25.172 10.016 1 49.47 72 LEU B C 1
ATOM 3378 O O . LEU B 1 72 ? -14.117 25.406 10.594 1 49.47 72 LEU B O 1
ATOM 3382 N N . GLU B 1 73 ? -13.484 25.594 8.852 1 49.56 73 GLU B N 1
ATOM 3383 C CA . GLU B 1 73 ? -14.703 24.891 8.453 1 49.56 73 GLU B CA 1
ATOM 3384 C C . GLU B 1 73 ? -14.711 23.469 8.984 1 49.56 73 GLU B C 1
ATOM 3386 O O . GLU B 1 73 ? -14.156 22.562 8.352 1 49.56 73 GLU B O 1
ATOM 3391 N N . PHE B 1 74 ? -14.516 23.438 10.273 1 49.66 74 PHE B N 1
ATOM 3392 C CA . PHE B 1 74 ? -14.594 22.172 11 1 49.66 74 PHE B CA 1
ATOM 3393 C C . PHE B 1 74 ? -15.93 21.5 10.75 1 49.66 74 PHE B C 1
ATOM 3395 O O . PHE B 1 74 ? -16.969 21.938 11.266 1 49.66 74 PHE B O 1
ATOM 3402 N N . ARG B 1 75 ? -16.219 21.141 9.719 1 47.91 75 ARG B N 1
ATOM 3403 C CA . ARG B 1 75 ? -17.562 20.578 9.695 1 47.91 75 ARG B CA 1
ATOM 3404 C C . ARG B 1 75 ? -17.812 19.688 10.914 1 47.91 75 ARG B C 1
ATOM 3406 O O . ARG B 1 75 ? -18.844 19.812 11.578 1 47.91 75 ARG B O 1
ATOM 3413 N N . LYS B 1 76 ? -17.078 18.391 11.164 1 52.62 76 LYS B N 1
ATOM 3414 C CA . LYS B 1 76 ? -17.656 17.344 11.992 1 52.62 76 LYS B CA 1
ATOM 3415 C C . LYS B 1 76 ? -17.141 17.422 13.43 1 52.62 76 LYS B C 1
ATOM 3417 O O . LYS B 1 76 ? -17.344 16.5 14.219 1 52.62 76 LYS B O 1
ATOM 3422 N N . LEU B 1 77 ? -16.375 18.469 13.898 1 52.94 77 LEU B N 1
ATOM 3423 C CA . LEU B 1 77 ? -15.961 18.5 15.289 1 52.94 77 LEU B CA 1
ATOM 3424 C C . LEU B 1 77 ? -17.172 18.656 16.219 1 52.94 77 LEU B C 1
ATOM 3426 O O . LEU B 1 77 ? -17.016 18.641 17.438 1 52.94 77 LEU B O 1
ATOM 3430 N N . ALA B 1 78 ? -18.234 18.578 15.625 1 54.28 78 ALA B N 1
ATOM 3431 C CA . ALA B 1 78 ? -19.422 19.141 16.281 1 54.28 78 ALA B CA 1
ATOM 3432 C C . ALA B 1 78 ? -19.766 18.375 17.547 1 54.28 78 ALA B C 1
ATOM 3434 O O . ALA B 1 78 ? -20.344 18.922 18.484 1 54.28 78 ALA B O 1
ATOM 3435 N N . LYS B 1 79 ? -19.234 17.141 17.641 1 62.44 79 LYS B N 1
ATOM 3436 C CA . LYS B 1 79 ? -19.781 16.453 18.812 1 62.44 79 LYS B CA 1
ATOM 3437 C C . LYS B 1 79 ? -18.828 16.547 20 1 62.44 79 LYS B C 1
ATOM 3439 O O . LYS B 1 79 ? -19.172 16.141 21.109 1 62.44 79 LYS B O 1
ATOM 3444 N N . MET B 1 80 ? -17.812 17.359 19.875 1 72 80 MET B N 1
ATOM 3445 C CA . MET B 1 80 ? -16.812 17.422 20.938 1 72 80 MET B CA 1
ATOM 3446 C C . MET B 1 80 ? -17.047 18.656 21.812 1 72 80 MET B C 1
ATOM 3448 O O . MET B 1 80 ? -17.516 19.688 21.328 1 72 80 MET B O 1
ATOM 3452 N N . PRO B 1 81 ? -16.75 18.375 23.156 1 75.06 81 PRO B N 1
ATOM 3453 C CA . PRO B 1 81 ? -16.766 19.562 24.016 1 75.06 81 PRO B CA 1
ATOM 3454 C C . PRO B 1 81 ? -15.867 20.688 23.484 1 75.06 81 PRO B C 1
ATOM 3456 O O . PRO B 1 81 ? -14.883 20.422 22.781 1 75.06 81 PRO B O 1
ATOM 3459 N N . GLN B 1 82 ? -16.219 21.875 23.859 1 76.94 82 GLN B N 1
ATOM 3460 C CA . GLN B 1 82 ? -15.586 23.062 23.312 1 76.94 82 GLN B CA 1
ATOM 3461 C C . GLN B 1 82 ? -14.086 23.062 23.625 1 76.94 82 GLN B C 1
ATOM 3463 O O . GLN B 1 82 ? -13.273 23.406 22.766 1 76.94 82 GLN B O 1
ATOM 3468 N N . TYR B 1 83 ? -13.75 22.75 24.859 1 74.5 83 TYR B N 1
ATOM 3469 C CA . TYR B 1 83 ? -12.344 22.781 25.234 1 74.5 83 TYR B CA 1
ATOM 3470 C C . TYR B 1 83 ? -11.523 21.828 24.375 1 74.5 83 TYR B C 1
ATOM 3472 O O . TYR B 1 83 ? -10.375 22.125 24.031 1 74.5 83 TYR B O 1
ATOM 3480 N N . ARG B 1 84 ? -12.07 20.766 24.016 1 77.56 84 ARG B N 1
ATOM 3481 C CA . ARG B 1 84 ? -11.391 19.797 23.172 1 77.56 84 ARG B CA 1
ATOM 3482 C C . ARG B 1 84 ? -11.297 20.297 21.734 1 77.56 84 ARG B C 1
ATOM 3484 O O . ARG B 1 84 ? -10.297 20.047 21.047 1 77.56 84 ARG B O 1
ATOM 3491 N N . GLN B 1 85 ? -12.297 20.891 21.406 1 79.06 85 GLN B N 1
ATOM 3492 C CA . GLN B 1 85 ? -12.281 21.469 20.078 1 79.06 85 GLN B CA 1
ATOM 3493 C C . GLN B 1 85 ? -11.141 22.469 19.922 1 79.06 85 GLN B C 1
ATOM 3495 O O . GLN B 1 85 ? -10.414 22.453 18.922 1 79.06 85 GLN B O 1
ATOM 3500 N N . VAL B 1 86 ? -11.016 23.266 20.906 1 78.69 86 VAL B N 1
ATOM 3501 C CA . VAL B 1 86 ? -9.977 24.281 20.891 1 78.69 86 VAL B CA 1
ATOM 3502 C C . VAL B 1 86 ? -8.602 23.625 20.922 1 78.69 86 VAL B C 1
ATOM 3504 O O . VAL B 1 86 ? -7.68 24.078 20.234 1 78.69 86 VAL B O 1
ATOM 3507 N N . GLN B 1 87 ? -8.484 22.609 21.656 1 81.31 87 GLN B N 1
ATOM 3508 C CA . GLN B 1 87 ? -7.219 21.875 21.734 1 81.31 87 GLN B CA 1
ATOM 3509 C C . GLN B 1 87 ? -6.812 21.328 20.375 1 81.31 87 GLN B C 1
ATOM 3511 O O . GLN B 1 87 ? -5.664 21.484 19.953 1 81.31 87 GLN B O 1
ATOM 3516 N N . VAL B 1 88 ? -7.727 20.703 19.734 1 81.25 88 VAL B N 1
ATOM 3517 C CA . VAL B 1 88 ? -7.469 20.109 18.422 1 81.25 88 VAL B CA 1
ATOM 3518 C C . VAL B 1 88 ? -7.113 21.219 17.438 1 81.25 88 VAL B C 1
ATOM 3520 O O . VAL B 1 88 ? -6.18 21.062 16.641 1 81.25 88 VAL B O 1
ATOM 3523 N N . GLU B 1 89 ? -7.789 22.234 17.5 1 82.06 89 GLU B N 1
ATOM 3524 C CA . GLU B 1 89 ? -7.523 23.375 16.609 1 82.06 89 GLU B CA 1
ATOM 3525 C C . GLU B 1 89 ? -6.102 23.891 16.781 1 82.06 89 GLU B C 1
ATOM 3527 O O . GLU B 1 89 ? -5.422 24.203 15.805 1 82.06 89 GLU B O 1
ATOM 3532 N N . GLU B 1 90 ? -5.711 24 17.984 1 81.38 90 GLU B N 1
ATOM 3533 C CA . GLU B 1 90 ? -4.371 24.516 18.25 1 81.38 90 GLU B CA 1
ATOM 3534 C C . GLU B 1 90 ? -3.303 23.516 17.812 1 81.38 90 GLU B C 1
ATOM 3536 O O . GLU B 1 90 ? -2.221 23.922 17.375 1 81.38 90 GLU B O 1
ATOM 3541 N N . GLN B 1 91 ? -3.6 22.312 17.984 1 83.94 91 GLN B N 1
ATOM 3542 C CA . GLN B 1 91 ? -2.664 21.297 17.5 1 83.94 91 GLN B CA 1
ATOM 3543 C C . GLN B 1 91 ? -2.498 21.375 15.992 1 83.94 91 GLN B C 1
ATOM 3545 O O . GLN B 1 91 ? -1.383 21.266 15.477 1 83.94 91 GLN B O 1
ATOM 3550 N N . ILE B 1 92 ? -3.566 21.516 15.383 1 85.19 92 ILE B N 1
ATOM 3551 C CA . ILE B 1 92 ? -3.562 21.656 13.93 1 85.19 92 ILE B CA 1
ATOM 3552 C C . ILE B 1 92 ? -2.768 22.891 13.523 1 85.19 92 ILE B C 1
ATOM 3554 O O . ILE B 1 92 ? -1.914 22.828 12.633 1 85.19 92 ILE B O 1
ATOM 3558 N N . ARG B 1 93 ? -3.031 23.938 14.156 1 84.19 93 ARG B N 1
ATOM 3559 C CA . ARG B 1 93 ? -2.352 25.203 13.859 1 84.19 93 ARG B CA 1
ATOM 3560 C C . ARG B 1 93 ? -0.843 25.062 14.039 1 84.19 93 ARG B C 1
ATOM 3562 O O . ARG B 1 93 ? -0.068 25.5 13.188 1 84.19 93 ARG B O 1
ATOM 3569 N N . GLU B 1 94 ? -0.501 24.5 15.141 1 83.25 94 GLU B N 1
ATOM 3570 C CA . GLU B 1 94 ? 0.915 24.328 15.445 1 83.25 94 GLU B CA 1
ATOM 3571 C C . GLU B 1 94 ? 1.603 23.484 14.367 1 83.25 94 GLU B C 1
ATOM 3573 O O . GLU B 1 94 ? 2.709 23.797 13.938 1 83.25 94 GLU B O 1
ATOM 3578 N N . HIS B 1 95 ? 0.981 22.438 14.023 1 89.12 95 HIS B N 1
ATOM 3579 C CA . HIS B 1 95 ? 1.548 21.578 12.992 1 89.12 95 HIS B CA 1
ATOM 3580 C C . HIS B 1 95 ? 1.667 22.312 11.664 1 89.12 95 HIS B C 1
ATOM 3582 O O . HIS B 1 95 ? 2.693 22.219 10.984 1 89.12 95 HIS B O 1
ATOM 3588 N N . LEU B 1 96 ? 0.669 22.969 11.328 1 88.38 96 LEU B N 1
ATOM 3589 C CA . LEU B 1 96 ? 0.651 23.703 10.07 1 88.38 96 LEU B CA 1
ATOM 3590 C C . LEU B 1 96 ? 1.755 24.766 10.039 1 88.38 96 LEU B C 1
ATOM 3592 O O . LEU B 1 96 ? 2.428 24.922 9.016 1 88.38 96 LEU B O 1
ATOM 3596 N N . GLU B 1 97 ? 1.927 25.438 11.094 1 85.06 97 GLU B N 1
ATOM 3597 C CA . GLU B 1 97 ? 2.967 26.453 11.188 1 85.06 97 GLU B CA 1
ATOM 3598 C C . GLU B 1 97 ? 4.352 25.844 10.984 1 85.06 97 GLU B C 1
ATOM 3600 O O . GLU B 1 97 ? 5.184 26.406 10.266 1 85.06 97 GLU B O 1
ATOM 3605 N N . ARG B 1 98 ? 4.59 24.75 11.602 1 87.94 98 ARG B N 1
ATOM 3606 C CA . ARG B 1 98 ? 5.867 24.078 11.43 1 87.94 98 ARG B CA 1
ATOM 3607 C C . ARG B 1 98 ? 6.062 23.625 9.984 1 87.94 98 ARG B C 1
ATOM 3609 O O . ARG B 1 98 ? 7.145 23.797 9.422 1 87.94 98 ARG B O 1
ATOM 3616 N N . TYR B 1 99 ? 5.016 23.125 9.477 1 93.12 99 TYR B N 1
ATOM 3617 C CA . TYR B 1 99 ? 5.066 22.641 8.109 1 93.12 99 TYR B CA 1
ATOM 3618 C C . TYR B 1 99 ? 5.395 23.766 7.137 1 93.12 99 TYR B C 1
ATOM 3620 O O . TYR B 1 99 ? 6.289 23.625 6.297 1 93.12 99 TYR B O 1
ATOM 3628 N N . ILE B 1 100 ? 4.711 24.859 7.305 1 89.25 100 ILE B N 1
ATOM 3629 C CA . ILE B 1 100 ? 4.891 26 6.418 1 89.25 100 ILE B CA 1
ATOM 3630 C C . ILE B 1 100 ? 6.293 26.578 6.594 1 89.25 100 ILE B C 1
ATOM 3632 O O . ILE B 1 100 ? 6.969 26.891 5.609 1 89.25 100 ILE B O 1
ATOM 3636 N N . SER B 1 101 ? 6.707 26.703 7.844 1 88.5 101 SER B N 1
ATOM 3637 C CA . SER B 1 101 ? 8.047 27.203 8.125 1 88.5 101 SER B CA 1
ATOM 3638 C C . SER B 1 101 ? 9.117 26.344 7.465 1 88.5 101 SER B C 1
ATOM 3640 O O . SER B 1 101 ? 10.102 26.859 6.941 1 88.5 101 SER B O 1
ATOM 3642 N N . LEU B 1 102 ? 8.93 25.078 7.523 1 93.06 102 LEU B N 1
ATOM 3643 C CA . LEU B 1 102 ? 9.852 24.141 6.895 1 93.06 102 LEU B CA 1
ATOM 3644 C C . LEU B 1 102 ? 9.875 24.328 5.383 1 93.06 102 LEU B C 1
ATOM 3646 O O . LEU B 1 102 ? 10.938 24.422 4.773 1 93.06 102 LEU B O 1
ATOM 3650 N N . GLU B 1 103 ? 8.766 24.391 4.789 1 93.31 103 GLU B N 1
ATOM 3651 C CA . GLU B 1 103 ? 8.656 24.516 3.34 1 93.31 103 GLU B CA 1
ATOM 3652 C C . GLU B 1 103 ? 9.312 25.812 2.854 1 93.31 103 GLU B C 1
ATOM 3654 O O . GLU B 1 103 ? 9.859 25.859 1.752 1 93.31 103 GLU B O 1
ATOM 3659 N N . GLU B 1 104 ? 9.25 26.812 3.633 1 91.31 104 GLU B N 1
ATOM 3660 C CA . GLU B 1 104 ? 9.789 28.125 3.27 1 91.31 104 GLU B CA 1
ATOM 3661 C C . GLU B 1 104 ? 11.312 28.078 3.158 1 91.31 104 GLU B C 1
ATOM 3663 O O . GLU B 1 104 ? 11.922 28.953 2.551 1 91.31 104 GLU B O 1
ATOM 3668 N N . CYS B 1 105 ? 11.891 27.062 3.73 1 92.44 105 CYS B N 1
ATOM 3669 C CA . CYS B 1 105 ? 13.344 26.922 3.674 1 92.44 105 CYS B CA 1
ATOM 3670 C C . CYS B 1 105 ? 13.781 26.391 2.312 1 92.44 105 CYS B C 1
ATOM 3672 O O . CYS B 1 105 ? 14.977 26.406 2.002 1 92.44 105 CYS B O 1
ATOM 3674 N N . PHE B 1 106 ? 12.875 25.969 1.541 1 93.19 106 PHE B N 1
ATOM 3675 C CA . PHE B 1 106 ? 13.195 25.344 0.265 1 93.19 106 PHE B CA 1
ATOM 3676 C C . PHE B 1 106 ? 12.805 26.25 -0.897 1 93.19 106 PHE B C 1
ATOM 3678 O O . PHE B 1 106 ? 11.961 27.125 -0.746 1 93.19 106 PHE B O 1
ATOM 3685 N N . ASP B 1 107 ? 13.484 26.031 -2.039 1 91.44 107 ASP B N 1
ATOM 3686 C CA . ASP B 1 107 ? 12.953 26.547 -3.295 1 91.44 107 ASP B CA 1
ATOM 3687 C C . ASP B 1 107 ? 11.602 25.938 -3.619 1 91.44 107 ASP B C 1
ATOM 3689 O O . ASP B 1 107 ? 11.469 24.703 -3.689 1 91.44 107 ASP B O 1
ATOM 3693 N N . PRO B 1 108 ? 10.641 26.797 -3.752 1 90 108 PRO B N 1
ATOM 3694 C CA . PRO B 1 108 ? 9.289 26.281 -4.008 1 90 108 PRO B CA 1
ATOM 3695 C C . PRO B 1 108 ? 9.242 25.328 -5.191 1 90 108 PRO B C 1
ATOM 3697 O O . PRO B 1 108 ? 8.43 24.391 -5.207 1 90 108 PRO B O 1
ATOM 3700 N N . GLN B 1 109 ? 10.078 25.438 -6.117 1 89.44 109 GLN B N 1
ATOM 3701 C CA . GLN B 1 109 ? 10.078 24.578 -7.301 1 89.44 109 GLN B CA 1
ATOM 3702 C C . GLN B 1 109 ? 10.578 23.172 -6.965 1 89.44 109 GLN B C 1
ATOM 3704 O O . GLN B 1 109 ? 10.164 22.203 -7.598 1 89.44 109 GLN B O 1
ATOM 3709 N N . ASP B 1 110 ? 11.359 23.078 -5.922 1 89 110 ASP B N 1
ATOM 3710 C CA . ASP B 1 110 ? 11.961 21.797 -5.551 1 89 110 ASP B CA 1
ATOM 3711 C C . ASP B 1 110 ? 10.961 20.906 -4.816 1 89 110 ASP B C 1
ATOM 3713 O O . ASP B 1 110 ? 11.047 19.688 -4.875 1 89 110 ASP B O 1
ATOM 3717 N N . ILE B 1 111 ? 10.023 21.594 -4.148 1 91.31 111 ILE B N 1
ATOM 3718 C CA . ILE B 1 111 ? 9.148 20.797 -3.291 1 91.31 111 ILE B CA 1
ATOM 3719 C C . ILE B 1 111 ? 7.699 20.969 -3.738 1 91.31 111 ILE B C 1
ATOM 3721 O O . ILE B 1 111 ? 6.773 20.781 -2.943 1 91.31 111 ILE B O 1
ATOM 3725 N N . LYS B 1 112 ? 7.547 21.359 -4.961 1 89.69 112 LYS B N 1
ATOM 3726 C CA . LYS B 1 112 ? 6.211 21.609 -5.496 1 89.69 112 LYS B CA 1
ATOM 3727 C C . LYS B 1 112 ? 5.387 20.328 -5.543 1 89.69 112 LYS B C 1
ATOM 3729 O O . LYS B 1 112 ? 5.867 19.297 -6 1 89.69 112 LYS B O 1
ATOM 3734 N N . THR B 1 113 ? 4.172 20.375 -5.023 1 89.5 113 THR B N 1
ATOM 3735 C CA . THR B 1 113 ? 3.227 19.266 -5.074 1 89.5 113 THR B CA 1
ATOM 3736 C C . THR B 1 113 ? 2.023 19.625 -5.945 1 89.5 113 THR B C 1
ATOM 3738 O O . THR B 1 113 ? 1.782 20.797 -6.234 1 89.5 113 THR B O 1
ATOM 3741 N N . ALA B 1 114 ? 1.332 18.594 -6.379 1 90.62 114 ALA B N 1
ATOM 3742 C CA . ALA B 1 114 ? 0.071 18.844 -7.074 1 90.62 114 ALA B CA 1
ATOM 3743 C C . ALA B 1 114 ? -0.943 19.516 -6.152 1 90.62 114 ALA B C 1
ATOM 3745 O O . ALA B 1 114 ? -0.832 19.422 -4.926 1 90.62 114 ALA B O 1
ATOM 3746 N N . GLU B 1 115 ? -1.814 20.234 -6.719 1 92.75 115 GLU B N 1
ATOM 3747 C CA . GLU B 1 115 ? -2.828 20.922 -5.934 1 92.75 115 GLU B CA 1
ATOM 3748 C C . GLU B 1 115 ? -4.188 20.25 -6.059 1 92.75 115 GLU B C 1
ATOM 3750 O O . GLU B 1 115 ? -4.492 19.641 -7.09 1 92.75 115 GLU B O 1
ATOM 3755 N N . THR B 1 116 ? -4.918 20.297 -5.012 1 95.38 116 THR B N 1
ATOM 3756 C CA . THR B 1 116 ? -6.305 19.844 -4.98 1 95.38 116 THR B CA 1
ATOM 3757 C C . THR B 1 116 ? -7.227 20.969 -4.5 1 95.38 116 THR B C 1
ATOM 3759 O O . THR B 1 116 ? -7.441 21.125 -3.295 1 95.38 116 THR B O 1
ATOM 3762 N N . PRO B 1 117 ? -7.789 21.672 -5.418 1 93.38 117 PRO B N 1
ATOM 3763 C CA . PRO B 1 117 ? -8.609 22.828 -5.035 1 93.38 117 PRO B CA 1
ATOM 3764 C C . PRO B 1 117 ? -9.867 22.422 -4.266 1 93.38 117 PRO B C 1
ATOM 3766 O O . PRO B 1 117 ? -10.406 21.344 -4.477 1 93.38 117 PRO B O 1
ATOM 3769 N N . ALA B 1 118 ? -10.305 23.359 -3.443 1 92.56 118 ALA B N 1
ATOM 3770 C CA . ALA B 1 118 ? -11.531 23.141 -2.682 1 92.56 118 ALA B CA 1
ATOM 3771 C C . ALA B 1 118 ? -12.758 23.172 -3.594 1 92.56 118 ALA B C 1
ATOM 3773 O O . ALA B 1 118 ? -12.828 23.969 -4.527 1 92.56 118 ALA B O 1
ATOM 3774 N N . GLN B 1 119 ? -13.742 22.234 -3.295 1 93.94 119 GLN B N 1
ATOM 3775 C CA . GLN B 1 119 ? -15.062 22.234 -3.924 1 93.94 119 GLN B CA 1
ATOM 3776 C C . GLN B 1 119 ? -14.945 22.203 -5.445 1 93.94 119 GLN B C 1
ATOM 3778 O O . GLN B 1 119 ? -15.672 22.906 -6.148 1 93.94 119 GLN B O 1
ATOM 3783 N N . MET B 1 120 ? -14.055 21.484 -5.91 1 95.38 120 MET B N 1
ATOM 3784 C CA . MET B 1 120 ? -13.797 21.438 -7.348 1 95.38 120 MET B CA 1
ATOM 3785 C C . MET B 1 120 ? -14.797 20.531 -8.047 1 95.38 120 MET B C 1
ATOM 3787 O O . MET B 1 120 ? -14.945 20.578 -9.266 1 95.38 120 MET B O 1
ATOM 3791 N N . LEU B 1 121 ? -15.5 19.688 -7.27 1 97.75 121 LEU B N 1
ATOM 3792 C CA . LEU B 1 121 ? -16.422 18.719 -7.855 1 97.75 121 LEU B CA 1
ATOM 3793 C C . LEU B 1 121 ? -17.859 18.984 -7.418 1 97.75 121 LEU B C 1
ATOM 3795 O O . LEU B 1 121 ? -18.219 18.734 -6.27 1 97.75 121 LEU B O 1
ATOM 3799 N N . PRO B 1 122 ? -18.703 19.453 -8.289 1 97.44 122 PRO B N 1
ATOM 3800 C CA . PRO B 1 122 ? -20.109 19.672 -7.922 1 97.44 122 PRO B CA 1
ATOM 3801 C C . PRO B 1 122 ? -20.859 18.359 -7.695 1 97.44 122 PRO B C 1
ATOM 3803 O O . PRO B 1 122 ? -20.828 17.469 -8.539 1 97.44 122 PRO B O 1
ATOM 3806 N N . VAL B 1 123 ? -21.5 18.203 -6.543 1 97.69 123 VAL B N 1
ATOM 3807 C CA . VAL B 1 123 ? -22.234 17 -6.172 1 97.69 123 VAL B CA 1
ATOM 3808 C C . VAL B 1 123 ? -23.578 17.391 -5.559 1 97.69 123 VAL B C 1
ATOM 3810 O O . VAL B 1 123 ? -23.641 18.234 -4.664 1 97.69 123 VAL B O 1
ATOM 3813 N N . SER B 1 124 ? -24.672 16.797 -6.098 1 96.44 124 SER B N 1
ATOM 3814 C CA . SER B 1 124 ? -25.984 17.109 -5.578 1 96.44 124 SER B CA 1
ATOM 3815 C C . SER B 1 124 ? -26.734 15.852 -5.164 1 96.44 124 SER B C 1
ATOM 3817 O O . SER B 1 124 ? -27.891 15.922 -4.703 1 96.44 124 SER B O 1
ATOM 3819 N N . SER B 1 125 ? -26.141 14.734 -5.41 1 96.5 125 SER B N 1
ATOM 3820 C CA . SER B 1 125 ? -26.781 13.469 -5.062 1 96.5 125 SER B CA 1
ATOM 3821 C C . SER B 1 125 ? -25.734 12.422 -4.672 1 96.5 125 SER B C 1
ATOM 3823 O O . SER B 1 125 ? -24.531 12.625 -4.879 1 96.5 125 SER B O 1
ATOM 3825 N N . ILE B 1 126 ? -26.219 11.359 -4.145 1 96.62 126 ILE B N 1
ATOM 3826 C CA . ILE B 1 126 ? -25.344 10.273 -3.705 1 96.62 126 ILE B CA 1
ATOM 3827 C C . ILE B 1 126 ? -24.656 9.641 -4.914 1 96.62 126 ILE B C 1
ATOM 3829 O O . ILE B 1 126 ? -23.484 9.258 -4.84 1 96.62 126 ILE B O 1
ATOM 3833 N N . ALA B 1 127 ? -25.406 9.508 -5.98 1 96.88 127 ALA B N 1
ATOM 3834 C CA . ALA B 1 127 ? -24.844 8.961 -7.215 1 96.88 127 ALA B CA 1
ATOM 3835 C C . ALA B 1 127 ? -23.719 9.844 -7.746 1 96.88 127 ALA B C 1
ATOM 3837 O O . ALA B 1 127 ? -22.719 9.344 -8.258 1 96.88 127 ALA B O 1
ATOM 3838 N N . GLU B 1 128 ? -23.922 11.086 -7.609 1 97.94 128 GLU B N 1
ATOM 3839 C CA . GLU B 1 128 ? -22.891 12.023 -8.062 1 97.94 128 GLU B CA 1
ATOM 3840 C C . GLU B 1 128 ? -21.656 11.977 -7.164 1 97.94 128 GLU B C 1
ATOM 3842 O O . GLU B 1 128 ? -20.547 12.219 -7.621 1 97.94 128 GLU B O 1
ATOM 3847 N N . ALA B 1 129 ? -21.844 11.672 -5.867 1 98.25 129 ALA B N 1
ATOM 3848 C CA . ALA B 1 129 ? -20.719 11.5 -4.957 1 98.25 129 ALA B CA 1
ATOM 3849 C C . ALA B 1 129 ? -19.828 10.336 -5.395 1 98.25 129 ALA B C 1
ATOM 3851 O O . ALA B 1 129 ? -18.609 10.414 -5.316 1 98.25 129 ALA B O 1
ATOM 3852 N N . GLU B 1 130 ? -20.484 9.281 -5.836 1 97.88 130 GLU B N 1
ATOM 3853 C CA . GLU B 1 130 ? -19.781 8.125 -6.379 1 97.88 130 GLU B CA 1
ATOM 3854 C C . GLU B 1 130 ? -18.938 8.516 -7.586 1 97.88 130 GLU B C 1
ATOM 3856 O O . GLU B 1 130 ? -17.766 8.148 -7.672 1 97.88 130 GLU B O 1
ATOM 3861 N N . ARG B 1 131 ? -19.469 9.258 -8.453 1 97.75 131 ARG B N 1
ATOM 3862 C CA . ARG B 1 131 ? -18.781 9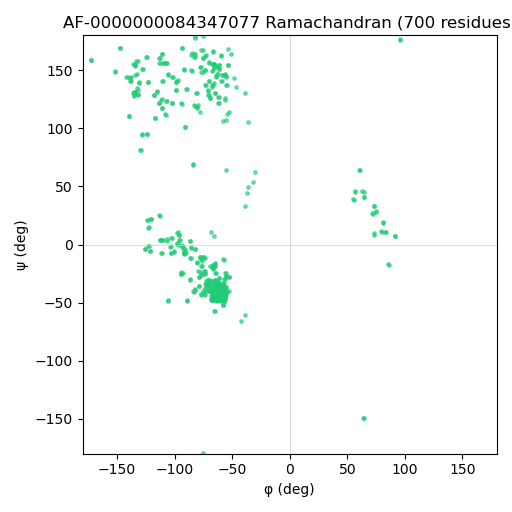.703 -9.656 1 97.75 131 ARG B CA 1
ATOM 3863 C C . ARG B 1 131 ? -17.656 10.68 -9.312 1 97.75 131 ARG B C 1
ATOM 3865 O O . ARG B 1 131 ? -16.625 10.695 -9.969 1 97.75 131 ARG B O 1
ATOM 3872 N N . ALA B 1 132 ? -17.922 11.516 -8.336 1 98.5 132 ALA B N 1
ATOM 3873 C CA . ALA B 1 132 ? -16.922 12.484 -7.898 1 98.5 132 ALA B CA 1
ATOM 3874 C C . ALA B 1 132 ? -15.641 11.781 -7.445 1 98.5 132 ALA B C 1
ATOM 3876 O O . ALA B 1 132 ? -14.539 12.273 -7.699 1 98.5 132 ALA B O 1
ATOM 3877 N N . ALA B 1 133 ? -15.781 10.648 -6.758 1 98.44 133 ALA B N 1
ATOM 3878 C CA . ALA B 1 133 ? -14.625 9.875 -6.328 1 98.44 133 ALA B CA 1
ATOM 3879 C C . ALA B 1 133 ? -13.805 9.406 -7.523 1 98.44 133 ALA B C 1
ATOM 3881 O O . ALA B 1 133 ? -12.57 9.523 -7.523 1 98.44 133 ALA B O 1
ATOM 3882 N N . ASP B 1 134 ? -14.484 8.961 -8.547 1 97.31 134 ASP B N 1
ATOM 3883 C CA . ASP B 1 134 ? -13.812 8.516 -9.773 1 97.31 134 ASP B CA 1
ATOM 3884 C C . ASP B 1 134 ? -13.117 9.688 -10.469 1 97.31 134 ASP B C 1
ATOM 3886 O O . ASP B 1 134 ? -12 9.531 -10.969 1 97.31 134 ASP B O 1
ATOM 3890 N N . GLU B 1 135 ? -13.75 10.758 -10.508 1 97.94 135 GLU B N 1
ATOM 3891 C CA . GLU B 1 135 ? -13.188 11.945 -11.141 1 97.94 135 GLU B CA 1
ATOM 3892 C C . GLU B 1 135 ? -11.93 12.406 -10.43 1 97.94 135 GLU B C 1
ATOM 3894 O O . GLU B 1 135 ? -10.961 12.828 -11.07 1 97.94 135 GLU B O 1
ATOM 3899 N N . LEU B 1 136 ? -11.977 12.375 -9.141 1 97.94 136 LEU B N 1
ATOM 3900 C CA . LEU B 1 136 ? -10.789 12.789 -8.398 1 97.94 136 LEU B CA 1
ATOM 3901 C C . LEU B 1 136 ? -9.625 11.836 -8.672 1 97.94 136 LEU B C 1
ATOM 3903 O O . LEU B 1 136 ? -8.477 12.273 -8.812 1 97.94 136 LEU B O 1
ATOM 3907 N N . ARG B 1 137 ? -9.867 10.508 -8.664 1 96.56 137 ARG B N 1
ATOM 3908 C CA . ARG B 1 137 ? -8.812 9.547 -8.969 1 96.56 137 ARG B CA 1
ATOM 3909 C C . ARG B 1 137 ? -8.18 9.828 -10.328 1 96.56 137 ARG B C 1
ATOM 3911 O O . ARG B 1 137 ? -6.965 9.734 -10.484 1 96.56 137 ARG B O 1
ATOM 3918 N N . LYS B 1 138 ? -9.016 10.188 -11.266 1 95.06 138 LYS B N 1
ATOM 3919 C CA . LYS B 1 138 ? -8.516 10.555 -12.586 1 95.06 138 LYS B CA 1
ATOM 3920 C C . LYS B 1 138 ? -7.676 11.828 -12.523 1 95.06 138 LYS B C 1
ATOM 3922 O O . LYS B 1 138 ? -6.602 11.898 -13.125 1 95.06 138 LYS B O 1
ATOM 3927 N N . TYR B 1 139 ? -8.203 12.773 -11.781 1 96.25 139 TYR B N 1
ATOM 3928 C CA . TYR B 1 139 ? -7.48 14.031 -11.609 1 96.25 139 TYR B CA 1
ATOM 3929 C C . TYR B 1 139 ? -6.113 13.797 -10.977 1 96.25 139 TYR B C 1
ATOM 3931 O O . TYR B 1 139 ? -5.129 14.422 -11.375 1 96.25 139 TYR B O 1
ATOM 3939 N N . TRP B 1 140 ? -6.066 12.93 -10 1 94.81 140 TRP B N 1
ATOM 3940 C CA . TRP B 1 140 ? -4.824 12.609 -9.297 1 94.81 140 TRP B CA 1
ATOM 3941 C C . TRP B 1 140 ? -3.949 11.688 -10.141 1 94.81 140 TRP B C 1
ATOM 3943 O O . TRP B 1 140 ? -2.756 11.539 -9.867 1 94.81 140 TRP B O 1
ATOM 3953 N N . GLY B 1 141 ? -4.488 11.016 -11.125 1 91.19 141 GLY B N 1
ATOM 3954 C CA . GLY B 1 141 ? -3.748 10.086 -11.969 1 91.19 141 GLY B CA 1
ATOM 3955 C C . GLY B 1 141 ? -3.398 8.789 -11.266 1 91.19 141 GLY B C 1
ATOM 3956 O O . GLY B 1 141 ? -2.324 8.227 -11.484 1 91.19 141 GLY B O 1
ATOM 3957 N N . ILE B 1 142 ? -4.211 8.227 -10.32 1 89.94 142 ILE B N 1
ATOM 3958 C CA . ILE B 1 142 ? -3.832 7.059 -9.539 1 89.94 142 ILE B CA 1
ATOM 3959 C C . ILE B 1 142 ? -4.602 5.836 -10.031 1 89.94 142 ILE B C 1
ATOM 3961 O O . ILE B 1 142 ? -4.406 4.727 -9.523 1 89.94 142 ILE B O 1
ATOM 3965 N N . GLY B 1 143 ? -5.363 5.883 -11.031 1 86.62 143 GLY B N 1
ATOM 3966 C CA . GLY B 1 143 ? -6.066 4.734 -11.578 1 86.62 143 GLY B CA 1
ATOM 3967 C C . GLY B 1 143 ? -7.074 4.133 -10.609 1 86.62 143 GLY B C 1
ATOM 3968 O O . GLY B 1 143 ? -7.609 4.836 -9.75 1 86.62 143 GLY B O 1
ATOM 3969 N N . GLU B 1 144 ? -7.277 2.736 -10.75 1 88.06 144 GLU B N 1
ATOM 3970 C CA . GLU B 1 144 ? -8.312 2.076 -9.961 1 88.06 144 GLU B CA 1
ATOM 3971 C C . GLU B 1 144 ? -7.699 1.128 -8.93 1 88.06 144 GLU B C 1
ATOM 3973 O O . GLU B 1 144 ? -8.422 0.482 -8.172 1 88.06 144 GLU B O 1
ATOM 3978 N N . ASP B 1 145 ? -6.43 1.12 -8.867 1 88.56 145 ASP B N 1
ATOM 3979 C CA . ASP B 1 145 ? -5.734 0.215 -7.957 1 88.56 145 ASP B CA 1
ATOM 3980 C C . ASP B 1 145 ? -5.824 0.706 -6.512 1 88.56 145 ASP B C 1
ATOM 3982 O O . ASP B 1 145 ? -6.133 1.874 -6.266 1 88.56 145 ASP B O 1
ATOM 3986 N N . PRO B 1 146 ? -5.59 -0.247 -5.617 1 92.94 146 PRO B N 1
ATOM 3987 C CA . PRO B 1 146 ? -5.598 0.16 -4.211 1 92.94 146 PRO B CA 1
ATOM 3988 C C . PRO B 1 146 ? -4.562 1.241 -3.902 1 92.94 146 PRO B C 1
ATOM 3990 O O . PRO B 1 146 ? -3.465 1.228 -4.465 1 92.94 146 PRO B O 1
ATOM 3993 N N . ILE B 1 147 ? -4.914 2.156 -3.098 1 93.06 147 ILE B N 1
ATOM 3994 C CA . ILE B 1 147 ? -4.004 3.207 -2.652 1 93.06 147 ILE B CA 1
ATOM 3995 C C . ILE B 1 147 ? -3.111 2.678 -1.532 1 93.06 147 ILE B C 1
ATOM 3997 O O . ILE B 1 147 ? -3.602 2.312 -0.461 1 93.06 147 ILE B O 1
ATOM 4001 N N . ALA B 1 148 ? -1.878 2.639 -1.717 1 88.38 148 ALA B N 1
ATOM 4002 C CA . ALA B 1 148 ? -0.94 2.066 -0.754 1 88.38 148 ALA B CA 1
ATOM 4003 C C . ALA B 1 148 ? -0.923 2.875 0.541 1 88.38 148 ALA B C 1
ATOM 4005 O O . ALA B 1 148 ? -1.185 2.338 1.619 1 88.38 148 ALA B O 1
ATOM 4006 N N . HIS B 1 149 ? -0.618 4.172 0.396 1 91.44 149 HIS B N 1
ATOM 4007 C CA . HIS B 1 149 ? -0.529 5.098 1.521 1 91.44 149 HIS B CA 1
ATOM 4008 C C . HIS B 1 149 ? -1.374 6.344 1.277 1 91.44 149 HIS B C 1
ATOM 4010 O O . HIS B 1 149 ? -0.88 7.34 0.742 1 91.44 149 HIS B O 1
ATOM 4016 N N . LEU B 1 150 ? -2.572 6.254 1.809 1 95.25 150 LEU B N 1
ATOM 4017 C CA . LEU B 1 150 ? -3.498 7.344 1.523 1 95.25 150 LEU B CA 1
ATOM 4018 C C . LEU B 1 150 ? -2.965 8.664 2.068 1 95.25 150 LEU B C 1
ATOM 4020 O O . LEU B 1 150 ? -3.045 9.695 1.396 1 95.25 150 LEU B O 1
ATOM 4024 N N . THR B 1 151 ? -2.396 8.641 3.287 1 95.38 151 THR B N 1
ATOM 4025 C CA . THR B 1 151 ? -1.902 9.867 3.893 1 95.38 151 THR B CA 1
ATOM 4026 C C . THR B 1 151 ? -0.785 10.477 3.049 1 95.38 151 THR B C 1
ATOM 4028 O O . THR B 1 151 ? -0.72 11.695 2.881 1 95.38 151 THR B O 1
ATOM 4031 N N . GLU B 1 152 ? 0.006 9.633 2.516 1 93.12 152 GLU B N 1
ATOM 4032 C CA . GLU B 1 152 ? 1.062 10.102 1.624 1 93.12 152 GLU B CA 1
ATOM 4033 C C . GLU B 1 152 ? 0.479 10.68 0.336 1 93.12 152 GLU B C 1
ATOM 4035 O O . GLU B 1 152 ? 0.97 11.688 -0.176 1 93.12 152 GLU B O 1
ATOM 4040 N N . GLN B 1 153 ? -0.497 10.008 -0.18 1 93.69 153 GLN B N 1
ATOM 4041 C CA . GLN B 1 153 ? -1.146 10.469 -1.403 1 93.69 153 GLN B CA 1
ATOM 4042 C C . GLN B 1 153 ? -1.759 11.852 -1.211 1 93.69 153 GLN B C 1
ATOM 4044 O O . GLN B 1 153 ? -1.71 12.688 -2.113 1 93.69 153 GLN B O 1
ATOM 4049 N N . LEU B 1 154 ? -2.311 12.047 -0.081 1 96.31 154 LEU B N 1
ATOM 4050 C CA . LEU B 1 154 ? -2.873 13.352 0.241 1 96.31 154 LEU B CA 1
ATOM 4051 C C . LEU B 1 154 ? -1.794 14.43 0.211 1 96.31 154 LEU B C 1
ATOM 4053 O O . LEU B 1 154 ? -1.963 15.469 -0.435 1 96.31 154 LEU B O 1
ATOM 4057 N N . GLU B 1 155 ? -0.697 14.141 0.815 1 94.75 155 GLU B N 1
ATOM 4058 C CA . GLU B 1 155 ? 0.383 15.117 0.893 1 94.75 155 GLU B CA 1
ATOM 4059 C C . GLU B 1 155 ? 0.973 15.406 -0.486 1 94.75 155 GLU B C 1
ATOM 4061 O O . GLU B 1 155 ? 1.316 16.547 -0.798 1 94.75 155 GLU B O 1
ATOM 4066 N N . GLU B 1 156 ? 1.022 14.414 -1.248 1 92.31 156 GLU B N 1
ATOM 4067 C CA . GLU B 1 156 ? 1.548 14.57 -2.602 1 92.31 156 GLU B CA 1
ATOM 4068 C C . GLU B 1 156 ? 0.626 15.438 -3.457 1 92.31 156 GLU B C 1
ATOM 4070 O O . GLU B 1 156 ? 1.037 15.945 -4.5 1 92.31 156 GLU B O 1
ATOM 4075 N N . HIS B 1 157 ? -0.532 15.531 -3.018 1 95.12 157 HIS B N 1
ATOM 4076 C CA . HIS B 1 157 ? -1.491 16.312 -3.793 1 95.12 157 HIS B CA 1
ATOM 4077 C C . HIS B 1 157 ? -1.922 17.562 -3.037 1 95.12 157 HIS B C 1
ATOM 4079 O O . HIS B 1 157 ? -3.047 18.031 -3.209 1 95.12 157 HIS B O 1
ATOM 4085 N N . GLY B 1 158 ? -1.126 18 -2.191 1 93.88 158 GLY B N 1
ATOM 4086 C CA . GLY B 1 158 ? -1.231 19.328 -1.638 1 93.88 158 GLY B CA 1
ATOM 4087 C C . GLY B 1 158 ? -2.062 19.391 -0.37 1 93.88 158 GLY B C 1
ATOM 4088 O O . GLY B 1 158 ? -2.391 20.484 0.115 1 93.88 158 GLY B O 1
ATOM 4089 N N . ILE B 1 159 ? -2.445 18.312 0.157 1 95.44 159 ILE B N 1
ATOM 4090 C CA . ILE B 1 159 ? -3.223 18.281 1.392 1 95.44 159 ILE B CA 1
ATOM 4091 C C . ILE B 1 159 ? -2.352 17.766 2.535 1 95.44 159 ILE B C 1
ATOM 4093 O O . ILE B 1 159 ? -1.966 16.594 2.549 1 95.44 159 ILE B O 1
ATOM 4097 N N . LYS B 1 160 ? -2.055 18.625 3.453 1 95.81 160 LYS B N 1
ATOM 4098 C CA . LYS B 1 160 ? -1.235 18.219 4.59 1 95.81 160 LYS B CA 1
ATOM 4099 C C . LYS B 1 160 ? -2.033 17.344 5.559 1 95.81 160 LYS B C 1
ATOM 4101 O O . LYS B 1 160 ? -3.258 17.469 5.645 1 95.81 160 LYS B O 1
ATOM 4106 N N . VAL B 1 161 ? -1.351 16.438 6.258 1 96.06 161 VAL B N 1
ATOM 4107 C CA . VAL B 1 161 ? -2.012 15.508 7.168 1 96.06 161 VAL B CA 1
ATOM 4108 C C . VAL B 1 161 ? -1.295 15.508 8.516 1 96.06 161 VAL B C 1
ATOM 4110 O O . VAL B 1 161 ? -0.064 15.57 8.57 1 96.06 161 VAL B O 1
ATOM 4113 N N . VAL B 1 162 ? -2.088 15.469 9.617 1 92.81 162 VAL B N 1
ATOM 4114 C CA . VAL B 1 162 ? -1.501 15.336 10.945 1 92.81 162 VAL B CA 1
ATOM 4115 C C . VAL B 1 162 ? -2.234 14.25 11.727 1 92.81 162 VAL B C 1
ATOM 4117 O O . VAL B 1 162 ? -3.459 14.125 11.633 1 92.81 162 VAL B O 1
ATOM 4120 N N . MET B 1 163 ? -1.426 13.43 12.32 1 92.44 163 MET B N 1
ATOM 4121 C CA . MET B 1 163 ? -1.972 12.414 13.227 1 92.44 163 MET B CA 1
ATOM 4122 C C . MET B 1 163 ? -1.978 12.914 14.664 1 92.44 163 MET B C 1
ATOM 4124 O O . MET B 1 163 ? -0.929 13.258 15.211 1 92.44 163 MET B O 1
ATOM 4128 N N . LEU B 1 164 ? -3.094 12.961 15.266 1 87.88 164 LEU B N 1
ATOM 4129 C CA . LEU B 1 164 ? -3.221 13.469 16.625 1 87.88 164 LEU B CA 1
ATOM 4130 C C . LEU B 1 164 ? -3.551 12.344 17.594 1 87.88 164 LEU B C 1
ATOM 4132 O O . LEU B 1 164 ? -4.246 11.391 17.234 1 87.88 164 LEU B O 1
ATOM 4136 N N . GLU B 1 165 ? -2.926 12.453 18.75 1 80.44 165 GLU B N 1
ATOM 4137 C CA . GLU B 1 165 ? -3.326 11.562 19.828 1 80.44 165 GLU B CA 1
ATOM 4138 C C . GLU B 1 165 ? -4.539 12.109 20.578 1 80.44 165 GLU B C 1
ATOM 4140 O O . GLU B 1 165 ? -4.441 13.133 21.266 1 80.44 165 GLU B O 1
ATOM 4145 N N . GLY B 1 166 ? -5.613 12.148 19.984 1 65.75 166 GLY B N 1
ATOM 4146 C CA . GLY B 1 166 ? -6.766 12.836 20.547 1 65.75 166 GLY B CA 1
ATOM 4147 C C . GLY B 1 166 ? -7.672 11.93 21.344 1 65.75 166 GLY B C 1
ATOM 4148 O O . GLY B 1 166 ? -7.445 10.719 21.422 1 65.75 166 GLY B O 1
ATOM 4149 N N . PRO B 1 167 ? -8.508 12.633 21.984 1 63.5 167 PRO B N 1
ATOM 4150 C CA . PRO B 1 167 ? -9.492 11.93 22.812 1 63.5 167 PRO B CA 1
ATOM 4151 C C . PRO B 1 167 ? -10.367 10.977 22 1 63.5 167 PRO B C 1
ATOM 4153 O O . PRO B 1 167 ? -10.422 11.078 20.766 1 63.5 167 PRO B O 1
ATOM 4156 N N . ASP B 1 168 ? -10.984 10.141 22.609 1 68.5 168 ASP B N 1
ATOM 4157 C CA . ASP B 1 168 ? -11.844 9.102 22.062 1 68.5 168 ASP B CA 1
ATOM 4158 C C . ASP B 1 168 ? -12.961 9.703 21.203 1 68.5 168 ASP B C 1
ATOM 4160 O O . ASP B 1 168 ? -13.492 9.039 20.312 1 68.5 168 ASP B O 1
ATOM 4164 N N . ASP B 1 169 ? -13.125 11 21.328 1 74.31 169 ASP B N 1
ATOM 4165 C CA . ASP B 1 169 ? -14.297 11.57 20.656 1 74.31 169 ASP B CA 1
ATOM 4166 C C . ASP B 1 169 ? -13.891 12.266 19.359 1 74.31 169 ASP B C 1
ATOM 4168 O O . ASP B 1 169 ? -14.719 12.938 18.734 1 74.31 169 ASP B O 1
ATOM 4172 N N . PHE B 1 170 ? -12.719 12.172 19 1 80.5 170 PHE B N 1
ATOM 4173 C CA . PHE B 1 170 ? -12.242 12.797 17.781 1 80.5 170 PHE B CA 1
ATOM 4174 C C . PHE B 1 170 ? -11.883 11.742 16.734 1 80.5 170 PHE B C 1
ATOM 4176 O O . PHE B 1 170 ? -11.117 10.82 17.016 1 80.5 170 PHE B O 1
ATOM 4183 N N . ASP B 1 171 ? -12.523 11.914 15.555 1 82.94 171 ASP B N 1
ATOM 4184 C CA . ASP B 1 171 ? -12.156 11 14.484 1 82.94 171 ASP B CA 1
ATOM 4185 C C . ASP B 1 171 ? -11.289 11.703 13.438 1 82.94 171 ASP B C 1
ATOM 4187 O O . ASP B 1 171 ? -10.227 11.203 13.07 1 82.94 171 ASP B O 1
ATOM 4191 N N . GLY B 1 172 ? -11.727 12.844 13.016 1 88.62 172 GLY B N 1
ATOM 4192 C CA . GLY B 1 172 ? -11.008 13.594 12 1 88.62 172 GLY B CA 1
ATOM 4193 C C . GLY B 1 172 ? -11.578 14.984 11.766 1 88.62 172 GLY B C 1
ATOM 4194 O O . GLY B 1 172 ? -12.711 15.273 12.156 1 88.62 172 GLY B O 1
ATOM 4195 N N . ALA B 1 173 ? -10.742 15.836 11.219 1 87.12 173 ALA B N 1
ATOM 4196 C CA . ALA B 1 173 ? -11.141 17.203 10.898 1 87.12 173 ALA B CA 1
ATOM 4197 C C . ALA B 1 173 ? -10.336 17.75 9.719 1 87.12 173 ALA B C 1
ATOM 4199 O O . ALA B 1 173 ? -9.211 17.312 9.477 1 87.12 173 ALA B O 1
ATOM 4200 N N . CYS B 1 174 ? -10.969 18.547 9.031 1 89.12 174 CYS B N 1
ATOM 4201 C CA . CYS B 1 174 ? -10.312 19.25 7.941 1 89.12 174 CYS B CA 1
ATOM 4202 C C . CYS B 1 174 ? -10.266 20.75 8.219 1 89.12 174 CYS B C 1
ATOM 4204 O O . CYS B 1 174 ? -11.242 21.344 8.68 1 89.12 174 CYS B O 1
ATOM 4206 N N . ALA B 1 175 ? -9.07 21.344 8.023 1 85.44 175 ALA B N 1
ATOM 4207 C CA . ALA B 1 175 ? -8.875 22.781 8.25 1 85.44 175 ALA B CA 1
ATOM 4208 C C . ALA B 1 175 ? -8.102 23.422 7.105 1 85.44 175 ALA B C 1
ATOM 4210 O O . ALA B 1 175 ? -7.262 22.766 6.473 1 85.44 175 ALA B O 1
ATOM 4211 N N . ALA B 1 176 ? -8.43 24.594 6.848 1 86.12 176 ALA B N 1
ATOM 4212 C CA . ALA B 1 176 ? -7.715 25.344 5.812 1 86.12 176 ALA B CA 1
ATOM 4213 C C . ALA B 1 176 ? -7.371 26.75 6.277 1 86.12 176 ALA B C 1
ATOM 4215 O O . ALA B 1 176 ? -8.016 27.281 7.188 1 86.12 176 ALA B O 1
ATOM 4216 N N . THR B 1 177 ? -6.355 27.312 5.68 1 82.44 177 THR B N 1
ATOM 4217 C CA . THR B 1 177 ? -6.035 28.703 5.934 1 82.44 177 THR B CA 1
ATOM 4218 C C . THR B 1 177 ? -7.039 29.625 5.246 1 82.44 177 THR B C 1
ATOM 4220 O O . THR B 1 177 ? -7.75 29.203 4.332 1 82.44 177 THR B O 1
ATOM 4223 N N . ASN B 1 178 ? -7.062 30.828 5.691 1 77.62 178 ASN B N 1
ATOM 4224 C CA . ASN B 1 178 ? -8.031 31.797 5.176 1 77.62 178 ASN B CA 1
ATOM 4225 C C . ASN B 1 178 ? -7.844 32.031 3.682 1 77.62 178 ASN B C 1
ATOM 4227 O O . ASN B 1 178 ? -8.82 32.219 2.953 1 77.62 178 ASN B O 1
ATOM 4231 N N . ASP B 1 179 ? -6.629 32 3.295 1 77.12 179 ASP B N 1
ATOM 4232 C CA . ASP B 1 179 ? -6.344 32.25 1.884 1 77.12 179 ASP B CA 1
ATOM 4233 C C . ASP B 1 179 ? -6.551 30.984 1.055 1 77.12 179 ASP B C 1
ATOM 4235 O O . ASP B 1 179 ? -6.445 31.016 -0.173 1 77.12 179 ASP B O 1
ATOM 4239 N N . GLY B 1 180 ? -6.863 29.891 1.71 1 77.81 180 GLY B N 1
ATOM 4240 C CA . GLY B 1 180 ? -7.148 28.625 1.032 1 77.81 180 GLY B CA 1
ATOM 4241 C C . GLY B 1 180 ? -5.906 27.953 0.475 1 77.81 180 GLY B C 1
ATOM 4242 O O . GLY B 1 180 ? -6.004 26.953 -0.229 1 77.81 180 GLY B O 1
ATOM 4243 N N . LYS B 1 181 ? -4.805 28.469 0.805 1 82.19 181 LYS B N 1
ATOM 4244 C CA . LYS B 1 181 ? -3.566 27.969 0.222 1 82.19 181 LYS B CA 1
ATOM 4245 C C . LYS B 1 181 ? -3.131 26.672 0.894 1 82.19 181 LYS B C 1
ATOM 4247 O O . LYS B 1 181 ? -2.543 25.797 0.25 1 82.19 181 LYS B O 1
ATOM 4252 N N . HIS B 1 182 ? -3.396 26.641 2.166 1 89.06 182 HIS B N 1
ATOM 4253 C CA . HIS B 1 182 ? -2.994 25.453 2.91 1 89.06 182 HIS B CA 1
ATOM 4254 C C . HIS B 1 182 ? -4.203 24.734 3.496 1 89.06 182 HIS B C 1
ATOM 4256 O O . HIS B 1 182 ? -5.09 25.375 4.07 1 89.06 182 HIS B O 1
ATOM 4262 N N . VAL B 1 183 ? -4.254 23.484 3.234 1 91.12 183 VAL B N 1
ATOM 4263 C CA . VAL B 1 183 ? -5.305 22.625 3.777 1 91.12 183 VAL B CA 1
ATOM 4264 C C . VAL B 1 183 ? -4.676 21.484 4.559 1 91.12 183 VAL B C 1
ATOM 4266 O O . VAL B 1 183 ? -3.621 20.969 4.18 1 91.12 183 VAL B O 1
ATOM 4269 N N . LEU B 1 184 ? -5.301 21.172 5.695 1 93.44 184 LEU B N 1
ATOM 4270 C CA . LEU B 1 184 ? -4.785 20.109 6.555 1 93.44 184 LEU B CA 1
ATOM 4271 C C . LEU B 1 184 ? -5.914 19.203 7.039 1 93.44 184 LEU B C 1
ATOM 4273 O O . LEU B 1 184 ? -6.98 19.688 7.426 1 93.44 184 LEU B O 1
ATOM 4277 N N . ILE B 1 185 ? -5.719 17.922 6.902 1 93.69 185 ILE B N 1
ATOM 4278 C CA . ILE B 1 185 ? -6.617 16.922 7.473 1 93.69 185 ILE B CA 1
ATOM 4279 C C . ILE B 1 185 ? -5.996 16.328 8.734 1 93.69 185 ILE B C 1
ATOM 4281 O O . ILE B 1 185 ? -4.875 15.82 8.703 1 93.69 185 ILE B O 1
ATOM 4285 N N . ALA B 1 186 ? -6.727 16.469 9.836 1 92.62 186 ALA B N 1
ATOM 4286 C CA . ALA B 1 186 ? -6.305 15.891 11.102 1 92.62 186 ALA B CA 1
ATOM 4287 C C . ALA B 1 186 ? -7.023 14.57 11.367 1 92.62 186 ALA B C 1
ATOM 4289 O O . ALA B 1 186 ? -8.234 14.461 11.156 1 92.62 186 ALA B O 1
ATOM 4290 N N . LEU B 1 187 ? -6.25 13.602 11.758 1 92.88 187 LEU B N 1
ATOM 4291 C CA . LEU B 1 187 ? -6.793 12.266 11.984 1 92.88 187 LEU B CA 1
ATOM 4292 C C . LEU B 1 187 ? -6.402 11.758 13.367 1 92.88 187 LEU B C 1
ATOM 4294 O O . LEU B 1 187 ? -5.344 12.117 13.891 1 92.88 187 LEU B O 1
ATOM 4298 N N . ASN B 1 188 ? -7.227 10.945 13.906 1 90.62 188 ASN B N 1
ATOM 4299 C CA . ASN B 1 188 ? -6.941 10.32 15.195 1 90.62 188 ASN B CA 1
ATOM 4300 C C . ASN B 1 188 ? -6.039 9.102 15.047 1 90.62 188 ASN B C 1
ATOM 4302 O O . ASN B 1 188 ? -6.461 8.078 14.492 1 90.62 188 ASN B O 1
ATOM 4306 N N . ALA B 1 189 ? -4.918 9.133 15.641 1 90.81 189 ALA B N 1
ATOM 4307 C CA . ALA B 1 189 ? -3.889 8.109 15.477 1 90.81 189 ALA B CA 1
ATOM 4308 C C . ALA B 1 189 ? -4.238 6.848 16.266 1 90.81 189 ALA B C 1
ATOM 4310 O O . ALA B 1 189 ? -3.643 5.789 16.047 1 90.81 189 ALA B O 1
ATOM 4311 N N . GLN B 1 190 ? -5.129 6.848 17.094 1 88.06 190 GLN B N 1
ATOM 4312 C CA . GLN B 1 190 ? -5.426 5.73 17.984 1 88.06 190 GLN B CA 1
ATOM 4313 C C . GLN B 1 190 ? -6.457 4.793 17.375 1 88.06 190 GLN B C 1
ATOM 4315 O O . GLN B 1 190 ? -6.711 3.705 17.891 1 88.06 190 GLN B O 1
ATOM 4320 N N . ARG B 1 191 ? -6.961 5.172 16.312 1 89.06 191 ARG B N 1
ATOM 4321 C CA . ARG B 1 191 ? -7.953 4.344 15.641 1 89.06 191 ARG B CA 1
ATOM 4322 C C . ARG B 1 191 ? -7.285 3.27 14.789 1 89.06 191 ARG B C 1
ATOM 4324 O O . ARG B 1 191 ? -6.098 3.369 14.477 1 89.06 191 ARG B O 1
ATOM 4331 N N . ALA B 1 192 ? -8.125 2.27 14.5 1 91.5 192 ALA B N 1
ATOM 4332 C CA . ALA B 1 192 ? -7.648 1.266 13.555 1 91.5 192 ALA B CA 1
ATOM 4333 C C . ALA B 1 192 ? -7.363 1.888 12.188 1 91.5 192 ALA B C 1
ATOM 4335 O O . ALA B 1 192 ? -8.047 2.83 11.773 1 91.5 192 ALA B O 1
ATOM 4336 N N . GLY B 1 193 ? -6.375 1.37 11.508 1 94 193 GLY B N 1
ATOM 4337 C CA . GLY B 1 193 ? -5.918 1.946 10.25 1 94 193 GLY B CA 1
ATOM 4338 C C . GLY B 1 193 ? -7.02 2.07 9.219 1 94 193 GLY B C 1
ATOM 4339 O O . GLY B 1 193 ? -7.086 3.064 8.492 1 94 193 GLY B O 1
ATOM 4340 N N . GLU B 1 194 ? -7.84 1.035 9.18 1 95 194 GLU B N 1
ATOM 4341 C CA . GLU B 1 194 ? -8.922 1.093 8.195 1 95 194 GLU B CA 1
ATOM 4342 C C . GLU B 1 194 ? -9.891 2.232 8.508 1 95 194 GLU B C 1
ATOM 4344 O O . GLU B 1 194 ? -10.445 2.846 7.598 1 95 194 GLU B O 1
ATOM 4349 N N . ARG B 1 195 ? -10.055 2.559 9.734 1 93.88 195 ARG B N 1
ATOM 4350 C CA . ARG B 1 195 ? -10.914 3.668 10.133 1 93.88 195 ARG B CA 1
ATOM 4351 C C . ARG B 1 195 ? -10.258 5.008 9.82 1 93.88 195 ARG B C 1
ATOM 4353 O O . ARG B 1 195 ? -10.922 5.938 9.359 1 93.88 195 ARG B O 1
ATOM 4360 N N . ILE B 1 196 ? -9.008 5.078 10.117 1 94.94 196 ILE B N 1
ATOM 4361 C CA . ILE B 1 196 ? -8.258 6.297 9.828 1 94.94 196 ILE B CA 1
ATOM 4362 C C . ILE B 1 196 ? -8.328 6.609 8.336 1 94.94 196 ILE B C 1
ATOM 4364 O O . ILE B 1 196 ? -8.617 7.742 7.945 1 94.94 196 ILE B O 1
ATOM 4368 N N . ARG B 1 197 ? -8.148 5.602 7.535 1 96.88 197 ARG B N 1
ATOM 4369 C CA . ARG B 1 197 ? -8.172 5.766 6.086 1 96.88 197 ARG B CA 1
ATOM 4370 C C . ARG B 1 197 ? -9.547 6.23 5.609 1 96.88 197 ARG B C 1
ATOM 4372 O O . ARG B 1 197 ? -9.648 7.133 4.773 1 96.88 197 ARG B O 1
ATOM 4379 N N . PHE B 1 198 ? -10.539 5.609 6.133 1 96.94 198 PHE B N 1
ATOM 4380 C CA . PHE B 1 198 ? -11.898 5.965 5.742 1 96.94 198 PHE B CA 1
ATOM 4381 C C . PHE B 1 198 ? -12.227 7.398 6.148 1 96.94 198 PHE B C 1
ATOM 4383 O O . PHE B 1 198 ? -12.828 8.148 5.379 1 96.94 198 PHE B O 1
ATOM 4390 N N . THR B 1 199 ? -11.789 7.719 7.312 1 95.06 199 THR B N 1
ATOM 4391 C CA . THR B 1 199 ? -12 9.078 7.801 1 95.06 199 THR B CA 1
ATOM 4392 C C . THR B 1 199 ? -11.266 10.086 6.926 1 95.06 199 THR B C 1
ATOM 4394 O O . THR B 1 199 ? -11.805 11.141 6.586 1 95.06 199 THR B O 1
ATOM 4397 N N . ALA B 1 200 ? -10.086 9.766 6.633 1 96.5 200 ALA B N 1
ATOM 4398 C CA . ALA B 1 200 ? -9.312 10.648 5.762 1 96.5 200 ALA B CA 1
ATOM 4399 C C . ALA B 1 200 ? -10.023 10.875 4.434 1 96.5 200 ALA B C 1
ATOM 4401 O O . ALA B 1 200 ? -10.133 12.016 3.971 1 96.5 200 ALA B O 1
ATOM 4402 N N . ALA B 1 201 ? -10.492 9.805 3.873 1 97.75 201 ALA B N 1
ATOM 4403 C CA . ALA B 1 201 ? -11.211 9.898 2.605 1 97.75 201 ALA B CA 1
ATOM 4404 C C . ALA B 1 201 ? -12.5 10.695 2.77 1 97.75 201 ALA B C 1
ATOM 4406 O O . ALA B 1 201 ? -12.891 11.453 1.874 1 97.75 201 ALA B O 1
ATOM 4407 N N . HIS B 1 202 ? -13.141 10.508 3.885 1 96.62 202 HIS B N 1
ATOM 4408 C CA . HIS B 1 202 ? -14.359 11.234 4.203 1 96.62 202 HIS B CA 1
ATOM 4409 C C . HIS B 1 202 ? -14.109 12.734 4.266 1 96.62 202 HIS B C 1
ATOM 4411 O O . HIS B 1 202 ? -14.836 13.516 3.658 1 96.62 202 HIS B O 1
ATOM 4417 N N . GLU B 1 203 ? -13.055 13.094 4.965 1 94.88 203 GLU B N 1
ATOM 4418 C CA . GLU B 1 203 ? -12.68 14.508 5.062 1 94.88 203 GLU B CA 1
ATOM 4419 C C . GLU B 1 203 ? -12.266 15.062 3.705 1 94.88 203 GLU B C 1
ATOM 4421 O O . GLU B 1 203 ? -12.555 16.219 3.387 1 94.88 203 GLU B O 1
ATOM 4426 N N . LEU B 1 204 ? -11.617 14.25 2.977 1 96.75 204 LEU B N 1
ATOM 4427 C CA . LEU B 1 204 ? -11.273 14.648 1.613 1 96.75 204 LEU B CA 1
ATOM 4428 C C . LEU B 1 204 ? -12.531 14.953 0.807 1 96.75 204 LEU B C 1
ATOM 4430 O O . LEU B 1 204 ? -12.562 15.922 0.045 1 96.75 204 LEU B O 1
ATOM 4434 N N . GLY B 1 205 ? -13.539 14.102 0.948 1 96.81 205 GLY B N 1
ATOM 4435 C CA . GLY B 1 205 ? -14.805 14.352 0.291 1 96.81 205 GLY B CA 1
ATOM 4436 C C . GLY B 1 205 ? -15.406 15.703 0.646 1 96.81 205 GLY B C 1
ATOM 4437 O O . GLY B 1 205 ? -15.867 16.438 -0.232 1 96.81 205 GLY B O 1
ATOM 4438 N N . HIS B 1 206 ? -15.344 16 1.911 1 93.75 206 HIS B N 1
ATOM 4439 C CA . HIS B 1 206 ? -15.82 17.312 2.357 1 93.75 206 HIS B CA 1
ATOM 4440 C C . HIS B 1 206 ? -15.062 18.438 1.667 1 93.75 206 HIS B C 1
ATOM 4442 O O . HIS B 1 206 ? -15.633 19.5 1.376 1 93.75 206 HIS B O 1
ATOM 4448 N N . TRP B 1 207 ? -13.867 18.266 1.415 1 93.31 207 TRP B N 1
ATOM 4449 C CA . TRP B 1 207 ? -13.008 19.297 0.849 1 93.31 207 TRP B CA 1
ATOM 4450 C C . TRP B 1 207 ? -13.266 19.469 -0.645 1 93.31 207 TRP B C 1
ATOM 4452 O O . TRP B 1 207 ? -13.461 20.594 -1.127 1 93.31 207 TRP B O 1
ATOM 4462 N N . VAL B 1 208 ? -13.406 18.406 -1.343 1 96.38 208 VAL B N 1
ATOM 4463 C CA . VAL B 1 208 ? -13.336 18.484 -2.799 1 96.38 208 VAL B CA 1
ATOM 4464 C C . VAL B 1 208 ? -14.742 18.625 -3.373 1 96.38 208 VAL B C 1
ATOM 4466 O O . VAL B 1 208 ? -14.922 19.141 -4.48 1 96.38 208 VAL B O 1
ATOM 4469 N N . MET B 1 209 ? -15.75 18.156 -2.633 1 97.06 209 MET B N 1
ATOM 4470 C CA . MET B 1 209 ? -17.094 18.188 -3.189 1 97.06 209 MET B CA 1
ATOM 4471 C C . MET B 1 209 ? -17.797 19.5 -2.867 1 97.06 209 MET B C 1
ATOM 4473 O O . MET B 1 209 ? -17.734 19.984 -1.734 1 97.06 209 MET B O 1
ATOM 4477 N N . LYS B 1 210 ? -18.406 20.062 -3.869 1 96.38 210 LYS B N 1
ATOM 4478 C CA . LYS B 1 210 ? -19.297 21.203 -3.682 1 96.38 210 LYS B CA 1
ATOM 4479 C C . LYS B 1 210 ? -20.734 20.734 -3.469 1 96.38 210 LYS B C 1
ATOM 4481 O O . LYS B 1 210 ? -21.453 20.453 -4.434 1 96.38 210 LYS B O 1
ATOM 4486 N N . LEU B 1 211 ? -21.141 20.734 -2.256 1 94.94 211 LEU B N 1
ATOM 4487 C CA . LEU B 1 211 ? -22.484 20.297 -1.892 1 94.94 211 LEU B CA 1
ATOM 4488 C C . LEU B 1 211 ? -23.438 21.484 -1.747 1 94.94 211 LEU B C 1
ATOM 4490 O O . LEU B 1 211 ? -23.031 22.547 -1.24 1 94.94 211 LEU B O 1
ATOM 4494 N N . PRO B 1 212 ? -24.672 21.312 -2.195 1 94.62 212 PRO B N 1
ATOM 4495 C CA . PRO B 1 212 ? -25.641 22.422 -2.088 1 94.62 212 PRO B CA 1
ATOM 4496 C C . PRO B 1 212 ? -25.844 22.875 -0.647 1 94.62 212 PRO B C 1
ATOM 4498 O O . PRO B 1 212 ? -25.891 22.047 0.27 1 94.62 212 PRO B O 1
ATOM 4501 N N . GLU B 1 213 ? -26.062 24.172 -0.517 1 90.25 213 GLU B N 1
ATOM 4502 C CA . GLU B 1 213 ? -26.25 24.734 0.812 1 90.25 213 GLU B CA 1
ATOM 4503 C C . GLU B 1 213 ? -27.562 24.266 1.442 1 90.25 213 GLU B C 1
ATOM 4505 O O . GLU B 1 213 ? -27.641 24.094 2.66 1 90.25 213 GLU B O 1
ATOM 4510 N N . ASP B 1 214 ? -28.516 24.031 0.644 1 92.88 214 ASP B N 1
ATOM 4511 C CA . ASP B 1 214 ? -29.844 23.672 1.147 1 92.88 214 ASP B CA 1
ATOM 4512 C C . ASP B 1 214 ? -29.938 22.172 1.403 1 92.88 214 ASP B C 1
ATOM 4514 O O . ASP B 1 214 ? -30.938 21.688 1.93 1 92.88 214 ASP B O 1
ATOM 4518 N N . MET B 1 215 ? -28.891 21.5 1.093 1 93.12 215 MET B N 1
ATOM 4519 C CA . MET B 1 215 ? -28.875 20.062 1.347 1 93.12 215 MET B CA 1
ATOM 4520 C C . MET B 1 215 ? -28.812 19.781 2.842 1 93.12 215 MET B C 1
ATOM 4522 O O . MET B 1 215 ? -28 20.375 3.557 1 93.12 215 MET B O 1
ATOM 4526 N N . PRO B 1 216 ? -29.75 18.906 3.301 1 93.12 216 PRO B N 1
ATOM 4527 C CA . PRO B 1 216 ? -29.703 18.547 4.719 1 93.12 216 PRO B CA 1
ATOM 4528 C C . PRO B 1 216 ? -28.359 17.969 5.137 1 93.12 216 PRO B C 1
ATOM 4530 O O . PRO B 1 216 ? -27.719 17.266 4.355 1 93.12 216 PRO B O 1
ATOM 4533 N N . GLU B 1 217 ? -27.953 18.219 6.309 1 90.56 217 GLU B N 1
ATOM 4534 C CA . GLU B 1 217 ? -26.656 17.797 6.828 1 90.56 217 GLU B CA 1
ATOM 4535 C C . GLU B 1 217 ? -26.5 16.281 6.746 1 90.56 217 GLU B C 1
ATOM 4537 O O . GLU B 1 217 ? -25.422 15.773 6.453 1 90.56 217 GLU B O 1
ATOM 4542 N N . ARG B 1 218 ? -27.531 15.633 7.035 1 92.38 218 ARG B N 1
ATOM 4543 C CA . ARG B 1 218 ? -27.5 14.172 6.977 1 92.38 218 ARG B CA 1
ATOM 4544 C C . ARG B 1 218 ? -27.156 13.688 5.57 1 92.38 218 ARG B C 1
ATOM 4546 O O . ARG B 1 218 ? -26.375 12.75 5.406 1 92.38 218 ARG B O 1
ATOM 4553 N N . ASP B 1 219 ? -27.719 14.328 4.605 1 94.94 219 ASP B N 1
ATOM 4554 C CA . ASP B 1 219 ? -27.484 13.953 3.217 1 94.94 219 ASP B CA 1
ATOM 4555 C C . ASP B 1 219 ? -26.062 14.312 2.791 1 94.94 219 ASP B C 1
ATOM 4557 O O . ASP B 1 219 ? -25.438 13.586 2.014 1 94.94 219 ASP B O 1
ATOM 4561 N N . LYS B 1 220 ? -25.641 15.453 3.246 1 94.56 220 LYS B N 1
ATOM 4562 C CA . LYS B 1 220 ? -24.25 15.828 2.979 1 94.56 220 LYS B CA 1
ATOM 4563 C C . LYS B 1 220 ? -23.281 14.773 3.5 1 94.56 220 LYS B C 1
ATOM 4565 O O . LYS B 1 220 ? -22.359 14.375 2.795 1 94.56 220 LYS B O 1
ATOM 4570 N N . GLU B 1 221 ? -23.562 14.266 4.699 1 94.5 221 GLU B N 1
ATOM 4571 C CA . GLU B 1 221 ? -22.719 13.242 5.309 1 94.5 221 GLU B CA 1
ATOM 4572 C C . GLU B 1 221 ? -22.781 11.938 4.516 1 94.5 221 GLU B C 1
ATOM 4574 O O . GLU B 1 221 ? -21.766 11.273 4.336 1 94.5 221 GLU B O 1
ATOM 4579 N N . ASN B 1 222 ? -23.953 11.664 4.109 1 95.94 222 ASN B N 1
ATOM 4580 C CA . ASN B 1 222 ? -24.125 10.453 3.314 1 95.94 222 ASN B CA 1
ATOM 4581 C C . ASN B 1 222 ? -23.328 10.531 2.01 1 95.94 222 ASN B C 1
ATOM 4583 O O . ASN B 1 222 ? -22.75 9.531 1.57 1 95.94 222 ASN B O 1
ATOM 4587 N N . CYS B 1 223 ? -23.328 11.695 1.445 1 97.31 223 CYS B N 1
ATOM 4588 C CA . CYS B 1 223 ? -22.547 11.891 0.229 1 97.31 223 CYS B CA 1
ATOM 4589 C C . CYS B 1 223 ? -21.062 11.695 0.497 1 97.31 223 CYS B C 1
ATOM 4591 O O . CYS B 1 223 ? -20.359 11.047 -0.282 1 97.31 223 CYS B O 1
ATOM 4593 N N . CYS B 1 224 ? -20.578 12.195 1.589 1 96.44 224 CYS B N 1
ATOM 4594 C CA . CYS B 1 224 ? -19.172 12.07 1.938 1 96.44 224 CYS B CA 1
ATOM 4595 C C . CYS B 1 224 ? -18.812 10.625 2.24 1 96.44 224 CYS B C 1
ATOM 4597 O O . CYS B 1 224 ? -17.734 10.164 1.886 1 96.44 224 CYS B O 1
ATOM 4599 N N . HIS B 1 225 ? -19.734 9.914 2.834 1 96.94 225 HIS B N 1
ATOM 4600 C CA . HIS B 1 225 ? -19.516 8.492 3.09 1 96.94 225 HIS B CA 1
ATOM 4601 C C . HIS B 1 225 ? -19.422 7.707 1.787 1 96.94 225 HIS B C 1
ATOM 4603 O O . HIS B 1 225 ? -18.531 6.863 1.634 1 96.94 225 HIS B O 1
ATOM 4609 N N . ARG B 1 226 ? -20.328 8.039 0.959 1 98.31 226 ARG B N 1
ATOM 4610 C CA . ARG B 1 226 ? -20.328 7.371 -0.339 1 98.31 226 ARG B CA 1
ATOM 4611 C C . ARG B 1 226 ? -19.031 7.668 -1.096 1 98.31 226 ARG B C 1
ATOM 4613 O O . ARG B 1 226 ? -18.422 6.762 -1.677 1 98.31 226 ARG B O 1
ATOM 4620 N N . PHE B 1 227 ? -18.656 8.914 -1.072 1 98.5 227 PHE B N 1
ATOM 4621 C CA . PHE B 1 227 ? -17.422 9.336 -1.704 1 98.5 227 PHE B CA 1
ATOM 4622 C C . PHE B 1 227 ? -16.234 8.555 -1.138 1 98.5 227 PHE B C 1
ATOM 4624 O O . PHE B 1 227 ? -15.414 8.031 -1.892 1 98.5 227 PHE B O 1
ATOM 4631 N N . ALA B 1 228 ? -16.156 8.461 0.167 1 98.31 228 ALA B N 1
ATOM 4632 C CA . ALA B 1 228 ? -15.047 7.797 0.84 1 98.31 228 ALA B CA 1
ATOM 4633 C C . ALA B 1 228 ? -14.945 6.332 0.425 1 98.31 228 ALA B C 1
ATOM 4635 O O . ALA B 1 228 ? -13.867 5.855 0.071 1 98.31 228 ALA B O 1
ATOM 4636 N N . GLY B 1 229 ? -16.047 5.633 0.423 1 98.31 229 GLY B N 1
ATOM 4637 C CA . GLY B 1 229 ? -16.062 4.242 -0.001 1 98.31 229 GLY B CA 1
ATOM 4638 C C . GLY B 1 229 ? -15.633 4.051 -1.441 1 98.31 229 GLY B C 1
ATOM 4639 O O . GLY B 1 229 ? -14.789 3.203 -1.732 1 98.31 229 GLY B O 1
ATOM 4640 N N . ALA B 1 230 ? -16.156 4.895 -2.299 1 98.44 230 ALA B N 1
ATOM 4641 C CA . ALA B 1 230 ? -15.875 4.789 -3.727 1 98.44 230 ALA B CA 1
ATOM 4642 C C . ALA B 1 230 ? -14.43 5.168 -4.027 1 98.44 230 ALA B C 1
ATOM 4644 O O . ALA B 1 230 ? -13.82 4.637 -4.957 1 98.44 230 ALA B O 1
ATOM 4645 N N . PHE B 1 231 ? -13.93 6.094 -3.275 1 98.44 231 PHE B N 1
ATOM 4646 C CA . PHE B 1 231 ? -12.562 6.555 -3.482 1 98.44 231 PHE B CA 1
ATOM 4647 C C . PHE B 1 231 ? -11.562 5.477 -3.084 1 98.44 231 PHE B C 1
ATOM 4649 O O . PHE B 1 231 ? -10.562 5.27 -3.771 1 98.44 231 PHE B O 1
ATOM 4656 N N . LEU B 1 232 ? -11.836 4.773 -1.995 1 97.94 232 LEU B N 1
ATOM 4657 C CA . LEU B 1 232 ? -10.922 3.76 -1.479 1 97.94 232 LEU B CA 1
ATOM 4658 C C . LEU B 1 232 ? -11.094 2.441 -2.223 1 97.94 232 LEU B C 1
ATOM 4660 O O . LEU B 1 232 ? -10.133 1.687 -2.393 1 97.94 232 LEU B O 1
ATOM 4664 N N . TYR B 1 233 ? -12.281 2.111 -2.521 1 98.12 233 TYR B N 1
ATOM 4665 C CA . TYR B 1 233 ? -12.641 0.876 -3.211 1 98.12 233 TYR B CA 1
ATOM 4666 C C . TYR B 1 233 ? -13.547 1.159 -4.398 1 98.12 233 TYR B C 1
ATOM 4668 O O . TYR B 1 233 ? -14.766 0.954 -4.32 1 98.12 233 TYR B O 1
ATOM 4676 N N . PRO B 1 234 ? -12.93 1.567 -5.574 1 97.25 234 PRO B N 1
ATOM 4677 C CA . PRO B 1 234 ? -13.703 1.995 -6.742 1 97.25 234 PRO B CA 1
ATOM 4678 C C . PRO B 1 234 ? -14.602 0.888 -7.297 1 97.25 234 PRO B C 1
ATOM 4680 O O . PRO B 1 234 ? -14.281 -0.295 -7.16 1 97.25 234 PRO B O 1
ATOM 4683 N N . ALA B 1 235 ? -15.641 1.287 -7.941 1 97.19 235 ALA B N 1
ATOM 4684 C CA . ALA B 1 235 ? -16.656 0.365 -8.445 1 97.19 235 ALA B CA 1
ATOM 4685 C C . ALA B 1 235 ? -16.047 -0.686 -9.359 1 97.19 235 ALA B C 1
ATOM 4687 O O . ALA B 1 235 ? -16.359 -1.872 -9.266 1 97.19 235 ALA B O 1
ATOM 4688 N N . LYS B 1 236 ? -15.172 -0.275 -10.172 1 94 236 LYS B N 1
ATOM 4689 C CA . LYS B 1 236 ? -14.539 -1.196 -11.109 1 94 236 LYS B CA 1
ATOM 4690 C C . LYS B 1 236 ? -13.766 -2.283 -10.375 1 94 236 LYS B C 1
ATOM 4692 O O . LYS B 1 236 ? -13.812 -3.455 -10.758 1 94 236 LYS B O 1
ATOM 4697 N N . SER B 1 237 ? -13.07 -1.923 -9.344 1 94.62 237 SER B N 1
ATOM 4698 C CA . SER B 1 237 ? -12.305 -2.879 -8.547 1 94.62 237 SER B CA 1
ATOM 4699 C C . SER B 1 237 ? -13.227 -3.828 -7.793 1 94.62 237 SER B C 1
ATOM 4701 O O . SER B 1 237 ? -12.938 -5.023 -7.676 1 94.62 237 SER B O 1
ATOM 4703 N N . VAL B 1 238 ? -14.336 -3.314 -7.266 1 96.69 238 VAL B N 1
ATOM 4704 C CA . VAL B 1 238 ? -15.297 -4.16 -6.562 1 96.69 238 VAL B CA 1
ATOM 4705 C C . VAL B 1 238 ? -15.836 -5.223 -7.516 1 96.69 238 VAL B C 1
ATOM 4707 O O . VAL B 1 238 ? -15.883 -6.406 -7.176 1 96.69 238 VAL B O 1
ATOM 4710 N N . THR B 1 239 ? -16.188 -4.797 -8.68 1 94.62 239 THR B N 1
ATOM 4711 C CA . THR B 1 239 ? -16.734 -5.711 -9.68 1 94.62 239 THR B CA 1
ATOM 4712 C C . THR B 1 239 ? -15.695 -6.738 -10.102 1 94.62 239 THR B C 1
ATOM 4714 O O . THR B 1 239 ? -16.031 -7.895 -10.375 1 94.62 239 THR B O 1
ATOM 4717 N N . GLY B 1 240 ? -14.5 -6.285 -10.18 1 91.56 240 GLY B N 1
ATOM 4718 C CA . GLY B 1 240 ? -13.43 -7.219 -10.492 1 91.56 240 GLY B CA 1
ATOM 4719 C C . GLY B 1 240 ? -13.242 -8.289 -9.438 1 91.56 240 GLY B C 1
ATOM 4720 O O . GLY B 1 240 ? -12.938 -9.438 -9.758 1 91.56 240 GLY B O 1
ATOM 4721 N N . ASP B 1 241 ? -13.461 -7.957 -8.211 1 93.12 241 ASP B N 1
ATOM 4722 C CA . ASP B 1 241 ? -13.203 -8.859 -7.09 1 93.12 241 ASP B CA 1
ATOM 4723 C C . ASP B 1 241 ? -14.406 -9.766 -6.828 1 93.12 241 ASP B C 1
ATOM 4725 O O . ASP B 1 241 ? -14.25 -10.891 -6.359 1 93.12 241 ASP B O 1
ATOM 4729 N N . PHE B 1 242 ? -15.625 -9.266 -7.129 1 94.75 242 PHE B N 1
ATOM 4730 C CA . PHE B 1 242 ? -16.812 -9.992 -6.691 1 94.75 242 PHE B CA 1
ATOM 4731 C C . PHE B 1 242 ? -17.688 -10.367 -7.883 1 94.75 242 PHE B C 1
ATOM 4733 O O . PHE B 1 242 ? -18.703 -11.055 -7.723 1 94.75 242 PHE B O 1
ATOM 4740 N N . GLY B 1 243 ? -17.328 -9.914 -9.055 1 91.38 243 GLY B N 1
ATOM 4741 C CA . GLY B 1 243 ? -18.109 -10.195 -10.234 1 91.38 243 GLY B CA 1
ATOM 4742 C C . GLY B 1 243 ? -19.078 -9.086 -10.586 1 91.38 243 GLY B C 1
ATOM 4743 O O . GLY B 1 243 ? -19.297 -8.164 -9.797 1 91.38 243 GLY B O 1
ATOM 4744 N N . ASN B 1 244 ? -19.781 -9.273 -11.727 1 91.31 244 ASN B N 1
ATOM 4745 C CA . ASN B 1 244 ? -20.641 -8.211 -12.242 1 91.31 244 ASN B CA 1
ATOM 4746 C C . ASN B 1 244 ? -22.109 -8.492 -11.969 1 91.31 244 ASN B C 1
ATOM 4748 O O . ASN B 1 244 ? -22.969 -7.648 -12.234 1 91.31 244 ASN B O 1
ATOM 4752 N N . HIS B 1 245 ? -22.359 -9.57 -11.398 1 92 245 HIS B N 1
ATOM 4753 C CA . HIS B 1 245 ? -23.75 -9.914 -11.125 1 92 245 HIS B CA 1
ATOM 4754 C C . HIS B 1 245 ? -24.047 -9.898 -9.633 1 92 245 HIS B C 1
ATOM 4756 O O . HIS B 1 245 ? -23.141 -10.078 -8.812 1 92 245 HIS B O 1
ATOM 4762 N N . GLN B 1 246 ? -25.234 -9.727 -9.383 1 95.19 246 GLN B N 1
ATOM 4763 C CA . GLN B 1 246 ? -25.656 -9.734 -7.984 1 95.19 246 GLN B CA 1
ATOM 4764 C C . GLN B 1 246 ? -25.594 -11.141 -7.395 1 95.19 246 GLN B C 1
ATOM 4766 O O . GLN B 1 246 ? -26.109 -12.094 -7.98 1 95.19 246 GLN B O 1
ATOM 4771 N N . ARG B 1 247 ? -25.031 -11.25 -6.289 1 94.94 247 ARG B N 1
ATOM 4772 C CA . ARG B 1 247 ? -24.906 -12.531 -5.598 1 94.94 247 ARG B CA 1
ATOM 4773 C C . ARG B 1 247 ? -25.844 -12.594 -4.395 1 94.94 247 ARG B C 1
ATOM 4775 O O . ARG B 1 247 ? -26.234 -11.555 -3.85 1 94.94 247 ARG B O 1
ATOM 4782 N N . SER B 1 248 ? -26.156 -13.836 -4.039 1 93.81 248 SER B N 1
ATOM 4783 C CA . SER B 1 248 ? -27.016 -14.031 -2.879 1 93.81 248 SER B CA 1
ATOM 4784 C C . SER B 1 248 ? -26.203 -14.266 -1.614 1 93.81 248 SER B C 1
ATOM 4786 O O . SER B 1 248 ? -26.688 -14.055 -0.502 1 93.81 248 SER B O 1
ATOM 4788 N N . ARG B 1 249 ? -24.984 -14.766 -1.859 1 94 249 ARG B N 1
ATOM 4789 C CA . ARG B 1 249 ? -24.125 -15.078 -0.72 1 94 249 ARG B CA 1
ATOM 4790 C C . ARG B 1 249 ? -22.688 -14.648 -0.98 1 94 249 ARG B C 1
ATOM 4792 O O . ARG B 1 249 ? -22.188 -14.75 -2.107 1 94 249 ARG B O 1
ATOM 4799 N N . VAL B 1 250 ? -22.047 -14.125 0.033 1 95.19 250 VAL B N 1
ATOM 4800 C CA . VAL B 1 250 ? -20.625 -13.789 0.038 1 95.19 250 VAL B CA 1
ATOM 4801 C C . VAL B 1 250 ? -19.969 -14.336 1.299 1 95.19 250 VAL B C 1
ATOM 4803 O O . VAL B 1 250 ? -20.516 -14.227 2.396 1 95.19 250 VAL B O 1
ATOM 4806 N N . HIS B 1 251 ? -18.891 -15.031 1.115 1 94.94 251 HIS B N 1
ATOM 4807 C CA . HIS B 1 251 ? -18.172 -15.555 2.266 1 94.94 251 HIS B CA 1
ATOM 4808 C C . HIS B 1 251 ? -17.422 -14.438 2.998 1 94.94 251 HIS B C 1
ATOM 4810 O O . HIS B 1 251 ? -16.781 -13.594 2.367 1 94.94 251 HIS B O 1
ATOM 4816 N N . PRO B 1 252 ? -17.438 -14.391 4.328 1 94.81 252 PRO B N 1
ATOM 4817 C CA . PRO B 1 252 ? -16.766 -13.328 5.082 1 94.81 252 PRO B CA 1
ATOM 4818 C C . PRO B 1 252 ? -15.281 -13.227 4.75 1 94.81 252 PRO B C 1
ATOM 4820 O O . PRO B 1 252 ? -14.711 -12.133 4.809 1 94.81 252 PRO B O 1
ATOM 4823 N N . ARG B 1 253 ? -14.672 -14.312 4.387 1 94.06 253 ARG B N 1
ATOM 4824 C CA . ARG B 1 253 ? -13.25 -14.297 4.051 1 94.06 253 ARG B CA 1
ATOM 4825 C C . ARG B 1 253 ? -12.992 -13.453 2.807 1 94.06 253 ARG B C 1
ATOM 4827 O O . ARG B 1 253 ? -11.93 -12.836 2.68 1 94.06 253 ARG B O 1
ATOM 4834 N N . GLU B 1 254 ? -13.961 -13.438 1.911 1 95.19 254 GLU B N 1
ATOM 4835 C CA . GLU B 1 254 ? -13.836 -12.57 0.742 1 95.19 254 GLU B CA 1
ATOM 4836 C C . GLU B 1 254 ? -13.742 -11.109 1.147 1 95.19 254 GLU B C 1
ATOM 4838 O O . GLU B 1 254 ? -12.953 -10.344 0.58 1 95.19 254 GLU B O 1
ATOM 4843 N N . LEU B 1 255 ? -14.516 -10.758 2.109 1 96.81 255 LEU B N 1
ATOM 4844 C CA . LEU B 1 255 ? -14.508 -9.391 2.607 1 96.81 255 LEU B CA 1
ATOM 4845 C C . LEU B 1 255 ? -13.211 -9.086 3.354 1 96.81 255 LEU B C 1
ATOM 4847 O O . LEU B 1 255 ? -12.703 -7.965 3.287 1 96.81 255 LEU B O 1
ATOM 4851 N N . LEU B 1 256 ? -12.711 -10.086 4.047 1 95.5 256 LEU B N 1
ATOM 4852 C CA . LEU B 1 256 ? -11.43 -9.938 4.73 1 95.5 256 LEU B CA 1
ATOM 4853 C C . LEU B 1 256 ? -10.305 -9.688 3.729 1 95.5 256 LEU B C 1
ATOM 4855 O O . LEU B 1 256 ? -9.43 -8.859 3.973 1 95.5 256 LEU B O 1
ATOM 4859 N N . ILE B 1 257 ? -10.375 -10.359 2.639 1 94 257 ILE B N 1
ATOM 4860 C CA . ILE B 1 257 ? -9.375 -10.195 1.591 1 94 257 ILE B CA 1
ATOM 4861 C C . ILE B 1 257 ? -9.477 -8.789 0.997 1 94 257 ILE B C 1
ATOM 4863 O O . ILE B 1 257 ? -8.453 -8.133 0.765 1 94 257 ILE B O 1
ATOM 4867 N N . ALA B 1 258 ? -10.68 -8.32 0.764 1 95.56 258 ALA B N 1
ATOM 4868 C CA . ALA B 1 258 ? -10.883 -6.953 0.289 1 95.56 258 ALA B CA 1
ATOM 4869 C C . ALA B 1 258 ? -10.328 -5.938 1.279 1 95.56 258 ALA B C 1
ATOM 4871 O O . ALA B 1 258 ? -9.695 -4.953 0.881 1 95.56 258 ALA B O 1
ATOM 4872 N N . LYS B 1 259 ? -10.531 -6.211 2.553 1 95.81 259 LYS B N 1
ATOM 4873 C CA . LYS B 1 259 ? -9.984 -5.375 3.613 1 95.81 259 LYS B CA 1
ATOM 4874 C C . LYS B 1 259 ? -8.461 -5.277 3.504 1 95.81 259 LYS B C 1
ATOM 4876 O O . LYS B 1 259 ? -7.898 -4.184 3.562 1 95.81 259 LYS B O 1
ATOM 4881 N N . ARG B 1 260 ? -7.844 -6.375 3.293 1 92.75 260 ARG B N 1
ATOM 4882 C CA . ARG B 1 260 ? -6.391 -6.438 3.191 1 92.75 260 ARG B CA 1
ATOM 4883 C C . ARG B 1 260 ? -5.895 -5.652 1.982 1 92.75 260 ARG B C 1
ATOM 4885 O O . ARG B 1 260 ? -4.887 -4.941 2.066 1 92.75 260 ARG B O 1
ATOM 4892 N N . GLN B 1 261 ? -6.629 -5.75 1.011 1 92.94 261 GLN B N 1
ATOM 4893 C CA . GLN B 1 261 ? -6.16 -5.227 -0.268 1 92.94 261 GLN B CA 1
ATOM 4894 C C . GLN B 1 261 ? -6.418 -3.725 -0.377 1 92.94 261 GLN B C 1
ATOM 4896 O O . GLN B 1 261 ? -5.562 -2.975 -0.848 1 92.94 261 GLN B O 1
ATOM 4901 N N . TYR B 1 262 ? -7.535 -3.277 0.07 1 95.44 262 TYR B N 1
ATOM 4902 C CA . TYR B 1 262 ? -7.922 -1.899 -0.216 1 95.44 262 TYR B CA 1
ATOM 4903 C C . TYR B 1 262 ? -7.898 -1.053 1.051 1 95.44 262 TYR B C 1
ATOM 4905 O O . TYR B 1 262 ? -8.117 0.161 0.998 1 95.44 262 TYR B O 1
ATOM 4913 N N . GLY B 1 263 ? -7.699 -1.679 2.191 1 94.12 263 GLY B N 1
ATOM 4914 C CA . GLY B 1 263 ? -7.516 -0.962 3.443 1 94.12 263 GLY B CA 1
ATOM 4915 C C . GLY B 1 263 ? -8.805 -0.381 3.994 1 94.12 263 GLY B C 1
ATOM 4916 O O . GLY B 1 263 ? -8.805 0.708 4.57 1 94.12 263 GLY B O 1
ATOM 4917 N N . LEU B 1 264 ? -9.891 -0.942 3.715 1 95.31 264 LEU B N 1
ATOM 4918 C CA . LEU B 1 264 ? -11.164 -0.571 4.316 1 95.31 264 LEU B CA 1
ATOM 4919 C C . LEU B 1 264 ? -11.664 -1.671 5.246 1 95.31 264 LEU B C 1
ATOM 4921 O O . LEU B 1 264 ? -11.141 -2.787 5.234 1 95.31 264 LEU B O 1
ATOM 4925 N N . SER B 1 265 ? -12.625 -1.354 6.105 1 96.38 265 SER B N 1
ATOM 4926 C CA . SER B 1 265 ? -13.195 -2.359 6.988 1 96.38 265 SER B CA 1
ATOM 4927 C C . SER B 1 265 ? -14.039 -3.363 6.211 1 96.38 265 SER B C 1
ATOM 4929 O O . SER B 1 265 ? -14.492 -3.074 5.102 1 96.38 265 SER B O 1
ATOM 4931 N N . MET B 1 266 ? -14.219 -4.586 6.77 1 96.75 266 MET B N 1
ATOM 4932 C CA . MET B 1 266 ? -15.125 -5.57 6.176 1 96.75 266 MET B CA 1
ATOM 4933 C C . MET B 1 266 ? -16.516 -4.992 6.008 1 96.75 266 MET B C 1
ATOM 4935 O O . MET B 1 266 ? -17.172 -5.211 4.98 1 96.75 266 MET B O 1
ATOM 4939 N N . HIS B 1 267 ? -16.875 -4.215 6.961 1 96.19 267 HIS B N 1
ATOM 4940 C CA . HIS B 1 267 ? -18.188 -3.592 6.914 1 96.19 267 HIS B CA 1
ATOM 4941 C C . HIS B 1 267 ? -18.297 -2.607 5.754 1 96.19 267 HIS B C 1
ATOM 4943 O O . HIS B 1 267 ? -19.328 -2.549 5.074 1 96.19 267 HIS B O 1
ATOM 4949 N N . ALA B 1 268 ? -17.281 -1.831 5.629 1 97.12 268 ALA B N 1
ATOM 4950 C CA . ALA B 1 268 ? -17.266 -0.872 4.527 1 97.12 268 ALA B CA 1
ATOM 4951 C C . ALA B 1 268 ? -17.297 -1.584 3.178 1 97.12 268 ALA B C 1
ATOM 4953 O O . ALA B 1 268 ? -17.953 -1.13 2.24 1 97.12 268 ALA B O 1
ATOM 4954 N N . ALA B 1 269 ? -16.562 -2.693 3.07 1 97.81 269 ALA B N 1
ATOM 4955 C CA . ALA B 1 269 ? -16.578 -3.492 1.848 1 97.81 269 ALA B CA 1
ATOM 4956 C C . ALA B 1 269 ? -17.969 -4.062 1.584 1 97.81 269 ALA B C 1
ATOM 4958 O O . ALA B 1 269 ? -18.453 -4.047 0.448 1 97.81 269 ALA B O 1
ATOM 4959 N N . LEU B 1 270 ? -18.578 -4.566 2.643 1 97.56 270 LEU B N 1
ATOM 4960 C CA . LEU B 1 270 ? -19.938 -5.09 2.545 1 97.56 270 LEU B CA 1
ATOM 4961 C C . LEU B 1 270 ? -20.906 -4.012 2.074 1 97.56 270 LEU B C 1
ATOM 4963 O O . LEU B 1 270 ? -21.766 -4.262 1.22 1 97.56 270 LEU B O 1
ATOM 4967 N N . ARG B 1 271 ? -20.734 -2.854 2.604 1 97.19 271 ARG B N 1
ATOM 4968 C CA . ARG B 1 271 ? -21.578 -1.731 2.207 1 97.19 271 ARG B CA 1
ATOM 4969 C C . ARG B 1 271 ? -21.391 -1.394 0.732 1 97.19 271 ARG B C 1
ATOM 4971 O O . ARG B 1 271 ? -22.344 -1.056 0.034 1 97.19 271 ARG B O 1
ATOM 4978 N N . ARG B 1 272 ? -20.172 -1.456 0.267 1 97.69 272 ARG B N 1
ATOM 4979 C CA . ARG B 1 272 ? -19.875 -1.21 -1.142 1 97.69 272 ARG B CA 1
ATOM 4980 C C . ARG B 1 272 ? -20.656 -2.17 -2.037 1 97.69 272 ARG B C 1
ATOM 4982 O O . ARG B 1 272 ? -21.172 -1.773 -3.086 1 97.69 272 ARG B O 1
ATOM 4989 N N . LEU B 1 273 ? -20.734 -3.43 -1.619 1 97.94 273 LEU B N 1
ATOM 4990 C CA . LEU B 1 273 ? -21.469 -4.43 -2.387 1 97.94 273 LEU B CA 1
ATOM 4991 C C . LEU B 1 273 ? -22.953 -4.066 -2.482 1 97.94 273 LEU B C 1
ATOM 4993 O O . LEU B 1 273 ? -23.562 -4.211 -3.543 1 97.94 273 LEU B O 1
ATOM 4997 N N . LYS B 1 274 ? -23.438 -3.607 -1.399 1 96.88 274 LYS B N 1
ATOM 4998 C CA . LYS B 1 274 ? -24.844 -3.186 -1.38 1 96.88 274 LYS B CA 1
ATOM 4999 C C . LYS B 1 274 ? -25.062 -1.953 -2.254 1 96.88 274 LYS B C 1
ATOM 5001 O O . LYS B 1 274 ? -25.969 -1.922 -3.078 1 96.88 274 LYS B O 1
ATOM 5006 N N . ASP B 1 275 ? -24.203 -0.967 -2.088 1 96.38 275 ASP B N 1
ATOM 5007 C CA . ASP B 1 275 ? -24.312 0.29 -2.822 1 96.38 275 ASP B CA 1
ATOM 5008 C C . ASP B 1 275 ? -24.281 0.05 -4.328 1 96.38 275 ASP B C 1
ATOM 5010 O O . ASP B 1 275 ? -24.938 0.757 -5.09 1 96.38 275 ASP B O 1
ATOM 5014 N N . LEU B 1 276 ? -23.531 -0.969 -4.762 1 97.12 276 LEU B N 1
ATOM 5015 C CA . LEU B 1 276 ? -23.328 -1.243 -6.18 1 97.12 276 LEU B CA 1
ATOM 5016 C C . LEU B 1 276 ? -24.281 -2.332 -6.664 1 97.12 276 LEU B C 1
ATOM 5018 O O . LEU B 1 276 ? -24.188 -2.791 -7.805 1 97.12 276 LEU B O 1
ATOM 5022 N N . LYS B 1 277 ? -25.109 -2.809 -5.758 1 96.81 277 LYS B N 1
ATOM 5023 C CA . LYS B 1 277 ? -26.125 -3.811 -6.059 1 96.81 277 LYS B CA 1
ATOM 5024 C C . LYS B 1 277 ? -25.5 -5.129 -6.488 1 96.81 277 LYS B C 1
ATOM 5026 O O . LYS B 1 277 ? -25.969 -5.785 -7.414 1 96.81 277 LYS B O 1
ATOM 5031 N N . LEU B 1 278 ? -24.453 -5.488 -5.82 1 96.88 278 LEU B N 1
ATOM 5032 C CA . LEU B 1 278 ? -23.75 -6.727 -6.129 1 96.88 278 LEU B CA 1
ATOM 5033 C C . LEU B 1 278 ? -24.078 -7.812 -5.113 1 96.88 278 LEU B C 1
ATOM 5035 O O . LEU B 1 278 ? -23.656 -8.961 -5.266 1 96.88 278 LEU B O 1
ATOM 5039 N N . LEU B 1 279 ? -24.781 -7.41 -4.113 1 96.69 279 LEU B N 1
ATOM 5040 C CA . LEU B 1 279 ? -25.281 -8.336 -3.105 1 96.69 279 LEU B CA 1
ATOM 5041 C C . LEU B 1 279 ? -26.734 -8.062 -2.787 1 96.69 279 LEU B C 1
ATOM 5043 O O . LEU B 1 279 ? -27.125 -6.914 -2.568 1 96.69 279 LEU B O 1
ATOM 5047 N N . GLY B 1 280 ? -27.5 -9.102 -2.799 1 95.94 280 GLY B N 1
ATOM 5048 C CA . GLY B 1 280 ? -28.922 -8.961 -2.51 1 95.94 280 GLY B CA 1
ATOM 5049 C C . GLY B 1 280 ? -29.188 -8.539 -1.077 1 95.94 280 GLY B C 1
ATOM 5050 O O . GLY B 1 280 ? -28.328 -8.664 -0.21 1 95.94 280 GLY B O 1
ATOM 5051 N N . GLU B 1 281 ? -30.391 -8.125 -0.83 1 96.06 281 GLU B N 1
ATOM 5052 C CA . GLU B 1 281 ? -30.797 -7.652 0.493 1 96.06 281 GLU B CA 1
ATOM 5053 C C . GLU B 1 281 ? -30.688 -8.766 1.53 1 96.06 281 GLU B C 1
ATOM 5055 O O . GLU B 1 281 ? -30.281 -8.523 2.67 1 96.06 281 GLU B O 1
ATOM 5060 N N . GLY B 1 282 ? -31.109 -9.906 1.149 1 95.69 282 GLY B N 1
ATOM 5061 C CA . GLY B 1 282 ? -31.016 -11.039 2.055 1 95.69 282 GLY B CA 1
ATOM 5062 C C . GLY B 1 282 ? -29.594 -11.359 2.467 1 95.69 282 GLY B C 1
ATOM 5063 O O . GLY B 1 282 ? -29.312 -11.586 3.646 1 95.69 282 GLY B O 1
ATOM 5064 N N . GLY B 1 283 ? -28.734 -11.406 1.485 1 95.69 283 GLY B N 1
ATOM 5065 C CA . GLY B 1 283 ? -27.328 -11.656 1.769 1 95.69 283 GLY B CA 1
ATOM 5066 C C . GLY B 1 283 ? -26.703 -10.602 2.66 1 95.69 283 GLY B C 1
ATOM 5067 O O . GLY B 1 283 ? -25.938 -10.922 3.57 1 95.69 283 GLY B O 1
ATOM 5068 N N . TYR B 1 284 ? -27.062 -9.375 2.391 1 96.88 284 TYR B N 1
ATOM 5069 C CA . TYR B 1 284 ? -26.547 -8.266 3.182 1 96.88 284 TYR B CA 1
ATOM 5070 C C . TYR B 1 284 ? -27 -8.375 4.637 1 96.88 284 TYR B C 1
ATOM 5072 O O . TYR B 1 284 ? -26.188 -8.227 5.555 1 96.88 284 TYR B O 1
ATOM 5080 N N . LYS B 1 285 ? -28.234 -8.625 4.801 1 96.75 285 LYS B N 1
ATOM 5081 C CA . LYS B 1 285 ? -28.781 -8.75 6.148 1 96.75 285 LYS B CA 1
ATOM 5082 C C . LYS B 1 285 ? -28.156 -9.922 6.895 1 96.75 285 LYS B C 1
ATOM 5084 O O . LYS B 1 285 ? -27.797 -9.797 8.062 1 96.75 285 LYS B O 1
ATOM 5089 N N . SER B 1 286 ? -28.047 -11.008 6.207 1 95.88 286 SER B N 1
ATOM 5090 C CA . SER B 1 286 ? -27.469 -12.203 6.809 1 95.88 286 SER B CA 1
ATOM 5091 C C . SER B 1 286 ? -26.031 -11.945 7.285 1 95.88 286 SER B C 1
ATOM 5093 O O . SER B 1 286 ? -25.672 -12.336 8.391 1 95.88 286 SER B O 1
ATOM 5095 N N . LEU B 1 287 ? -25.25 -11.32 6.469 1 95.75 287 LEU B N 1
ATOM 5096 C CA . LEU B 1 287 ? -23.859 -11.031 6.82 1 95.75 287 LEU B CA 1
ATOM 5097 C C . LEU B 1 287 ? -23.797 -10.023 7.965 1 95.75 287 LEU B C 1
ATOM 5099 O O . LEU B 1 287 ? -22.938 -10.133 8.844 1 95.75 287 LEU B O 1
ATOM 5103 N N . THR B 1 288 ? -24.656 -9.078 7.973 1 95.12 288 THR B N 1
ATOM 5104 C CA . THR B 1 288 ? -24.688 -8.094 9.047 1 95.12 288 THR B CA 1
ATOM 5105 C C . THR B 1 288 ? -24.969 -8.766 10.391 1 95.12 288 THR B C 1
ATOM 5107 O O . THR B 1 288 ? -24.328 -8.445 11.391 1 95.12 288 THR B O 1
ATOM 5110 N N . ILE B 1 289 ? -25.891 -9.641 10.344 1 95.31 289 ILE B N 1
ATOM 5111 C CA . ILE B 1 289 ? -26.234 -10.391 11.555 1 95.31 289 ILE B CA 1
ATOM 5112 C C . ILE B 1 289 ? -25.031 -11.227 11.992 1 95.31 289 ILE B C 1
ATOM 5114 O O . ILE B 1 289 ? -24.703 -11.273 13.18 1 95.31 289 ILE B O 1
ATOM 5118 N N . GLN B 1 290 ? -24.438 -11.844 11.047 1 94.31 290 GLN B N 1
ATOM 5119 C CA . GLN B 1 290 ? -23.266 -12.664 11.336 1 94.31 290 GLN B CA 1
ATOM 5120 C C . GLN B 1 290 ? -22.141 -11.828 11.938 1 94.31 290 GLN B C 1
ATOM 5122 O O . GLN B 1 290 ? -21.484 -12.266 12.883 1 94.31 290 GLN B O 1
ATOM 5127 N N . PHE B 1 291 ? -21.875 -10.68 11.422 1 94.06 291 PHE B N 1
ATOM 5128 C CA . PHE B 1 291 ? -20.844 -9.781 11.938 1 94.06 291 PHE B CA 1
ATOM 5129 C C . PHE B 1 291 ? -21.156 -9.391 13.383 1 94.06 291 PHE B C 1
ATOM 5131 O O . PHE B 1 291 ? -20.25 -9.328 14.219 1 94.06 291 PHE B O 1
ATOM 5138 N N . SER B 1 292 ? -22.406 -9.133 13.664 1 93.5 292 SER B N 1
ATOM 5139 C CA . SER B 1 292 ? -22.812 -8.781 15.016 1 93.5 292 SER B CA 1
ATOM 5140 C C . SER B 1 292 ? -22.625 -9.945 15.977 1 93.5 292 SER B C 1
ATOM 5142 O O . SER B 1 292 ? -22.078 -9.781 17.062 1 93.5 292 SER B O 1
ATOM 5144 N N . SER B 1 293 ? -23 -11.102 15.547 1 93.56 293 SER B N 1
ATOM 5145 C CA . SER B 1 293 ? -22.938 -12.297 16.375 1 93.56 293 SER B CA 1
ATOM 5146 C C . SER B 1 293 ? -21.484 -12.656 16.703 1 93.56 293 SER B C 1
ATOM 5148 O O . SER B 1 293 ? -21.188 -13.148 17.797 1 93.56 293 SER B O 1
ATOM 5150 N N . ASN B 1 294 ? -20.594 -12.352 15.766 1 92.38 294 ASN B N 1
ATOM 5151 C CA . ASN B 1 294 ? -19.188 -12.695 15.945 1 92.38 294 ASN B CA 1
ATOM 5152 C C . ASN B 1 294 ? -18.406 -11.547 16.578 1 92.38 294 ASN B C 1
ATOM 5154 O O . ASN B 1 294 ? -17.188 -11.641 16.75 1 92.38 294 ASN B O 1
ATOM 5158 N N . GLY B 1 295 ? -19.125 -10.383 16.828 1 91.5 295 GLY B N 1
ATOM 5159 C CA . GLY B 1 295 ? -18.469 -9.234 17.453 1 91.5 295 GLY B CA 1
ATOM 5160 C C . GLY B 1 295 ? -17.656 -8.414 16.484 1 91.5 295 GLY B C 1
ATOM 5161 O O . GLY B 1 295 ? -16.844 -7.586 16.891 1 91.5 295 GLY B O 1
ATOM 5162 N N . TRP B 1 296 ? -17.797 -8.664 15.227 1 91.62 296 TRP B N 1
ATOM 5163 C CA . TRP B 1 296 ? -16.984 -8 14.211 1 91.62 296 TRP B CA 1
ATOM 5164 C C . TRP B 1 296 ? -17.469 -6.574 13.969 1 91.62 296 TRP B C 1
ATOM 5166 O O . TRP B 1 296 ? -16.766 -5.773 13.344 1 91.62 296 TRP B O 1
ATOM 5176 N N . ARG B 1 297 ? -18.609 -6.25 14.484 1 88.19 297 ARG B N 1
ATOM 5177 C CA . ARG B 1 297 ? -19.094 -4.879 14.367 1 88.19 297 ARG B CA 1
ATOM 5178 C C . ARG B 1 297 ? -18.297 -3.934 15.266 1 88.19 297 ARG B C 1
ATOM 5180 O O . ARG B 1 297 ? -18.078 -2.777 14.906 1 88.19 297 ARG B O 1
ATOM 5187 N N . LYS B 1 298 ? -17.859 -4.457 16.312 1 85.44 298 LYS B N 1
ATOM 5188 C CA . LYS B 1 298 ? -17.109 -3.674 17.281 1 85.44 298 LYS B CA 1
ATOM 5189 C C . LYS B 1 298 ? -15.609 -3.705 16.953 1 85.44 298 LYS B C 1
ATOM 5191 O O . LYS B 1 298 ? -14.953 -2.664 16.953 1 85.44 298 LYS B O 1
ATOM 5196 N N . ALA B 1 299 ? -15.156 -4.953 16.719 1 88.38 299 ALA B N 1
ATOM 5197 C CA . ALA B 1 299 ? -13.742 -5.141 16.391 1 88.38 299 ALA B CA 1
ATOM 5198 C C . ALA B 1 299 ? -13.57 -6.184 15.297 1 88.38 299 ALA B C 1
ATOM 5200 O O . ALA B 1 299 ? -13.758 -7.383 15.531 1 88.38 299 ALA B O 1
ATOM 5201 N N . GLU B 1 300 ? -13.188 -5.746 14.195 1 90.81 300 GLU B N 1
ATOM 5202 C CA . GLU B 1 300 ? -12.969 -6.656 13.078 1 90.81 300 GLU B CA 1
ATOM 5203 C C . GLU B 1 300 ? -11.656 -7.414 13.227 1 90.81 300 GLU B C 1
ATOM 5205 O O . GLU B 1 300 ? -10.727 -6.934 13.883 1 90.81 300 GLU B O 1
ATOM 5210 N N . PRO B 1 301 ? -11.648 -8.531 12.664 1 90.5 301 PRO B N 1
ATOM 5211 C CA . PRO B 1 301 ? -10.375 -9.266 12.68 1 90.5 301 PRO B CA 1
ATOM 5212 C C . PRO B 1 301 ? -9.273 -8.547 11.906 1 90.5 301 PRO B C 1
ATOM 5214 O O . PRO B 1 301 ? -9.555 -7.832 10.938 1 90.5 301 PRO B O 1
ATOM 5217 N N . GLU B 1 302 ? -8.039 -8.656 12.391 1 90.62 302 GLU B N 1
ATOM 5218 C CA . GLU B 1 302 ? -6.832 -8.172 11.734 1 90.62 302 GLU B CA 1
ATOM 5219 C C . GLU B 1 302 ? -6.891 -6.664 11.508 1 90.62 302 GLU B C 1
ATOM 5221 O O . GLU B 1 302 ? -6.879 -6.195 10.367 1 90.62 302 GLU B O 1
ATOM 5226 N N . PRO B 1 303 ? -6.926 -5.957 12.531 1 90.88 303 PRO B N 1
ATOM 5227 C CA . PRO B 1 303 ? -6.836 -4.508 12.352 1 90.88 303 PRO B CA 1
ATOM 5228 C C . PRO B 1 303 ? -5.602 -4.09 11.555 1 90.88 303 PRO B C 1
ATOM 5230 O O . PRO B 1 303 ? -4.527 -4.672 11.727 1 90.88 303 PRO B O 1
ATOM 5233 N N . LEU B 1 304 ? -5.82 -3.188 10.695 1 90.25 304 LEU B N 1
ATOM 5234 C CA . LEU B 1 304 ? -4.734 -2.752 9.82 1 90.25 304 LEU B CA 1
ATOM 5235 C C . LEU B 1 304 ? -4 -1.56 10.43 1 90.25 304 LEU B C 1
ATOM 5237 O O . LEU B 1 304 ? -4.598 -0.757 11.148 1 90.25 304 LEU B O 1
ATOM 5241 N N . PRO B 1 305 ? -2.756 -1.489 10.086 1 85.06 305 PRO B N 1
ATOM 5242 C CA . PRO B 1 305 ? -2.029 -0.283 10.492 1 85.06 305 PRO B CA 1
ATOM 5243 C C . PRO B 1 305 ? -2.197 0.868 9.5 1 85.06 305 PRO B C 1
ATOM 5245 O O . PRO B 1 305 ? -2.541 0.642 8.336 1 85.06 305 PRO B O 1
ATOM 5248 N N . CYS B 1 306 ? -2.137 1.996 10.008 1 84.38 306 CYS B N 1
ATOM 5249 C CA . CYS B 1 306 ? -2.041 3.17 9.148 1 84.38 306 CYS B CA 1
ATOM 5250 C C . CYS B 1 306 ? -0.695 3.863 9.312 1 84.38 306 CYS B C 1
ATOM 5252 O O . CYS B 1 306 ? -0.338 4.273 10.422 1 84.38 306 CYS B O 1
ATOM 5254 N N . LYS B 1 307 ? -0.037 3.967 8.266 1 81.75 307 LYS B N 1
ATOM 5255 C CA . LYS B 1 307 ? 1.259 4.637 8.312 1 81.75 307 LYS B CA 1
ATOM 5256 C C . LYS B 1 307 ? 1.093 6.156 8.273 1 81.75 307 LYS B C 1
ATOM 5258 O O . LYS B 1 307 ? 0.329 6.68 7.465 1 81.75 307 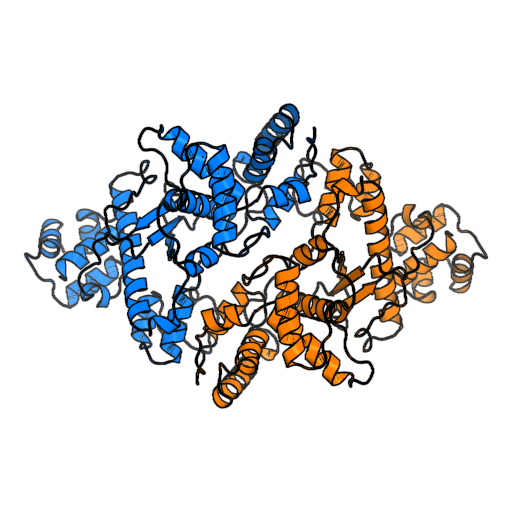LYS B O 1
ATOM 5263 N N . PRO B 1 308 ? 1.742 6.801 9.188 1 87 308 PRO B N 1
ATOM 5264 C CA . PRO B 1 308 ? 1.689 8.266 9.125 1 87 308 PRO B CA 1
ATOM 5265 C C . PRO B 1 308 ? 2.383 8.82 7.883 1 87 308 PRO B C 1
ATOM 5267 O O . PRO B 1 308 ? 3.217 8.148 7.277 1 87 308 PRO B O 1
ATOM 5270 N N . PRO B 1 309 ? 1.949 10.016 7.5 1 90.81 309 PRO B N 1
ATOM 5271 C CA . PRO B 1 309 ? 2.664 10.633 6.383 1 90.81 309 PRO B CA 1
ATOM 5272 C C . PRO B 1 309 ? 4.137 10.891 6.691 1 90.81 309 PRO B C 1
ATOM 5274 O O . PRO B 1 309 ? 4.492 11.148 7.844 1 90.81 309 PRO B O 1
ATOM 5277 N N . GLN B 1 310 ? 4.941 10.867 5.703 1 92.25 310 GLN B N 1
ATOM 5278 C CA . GLN B 1 310 ? 6.371 10.969 5.961 1 92.25 310 GLN B CA 1
ATOM 5279 C C . GLN B 1 310 ? 6.984 12.148 5.215 1 92.25 310 GLN B C 1
ATOM 5281 O O . GLN B 1 310 ? 8.195 12.383 5.289 1 92.25 310 GLN B O 1
ATOM 5286 N N . ARG B 1 311 ? 6.18 12.828 4.492 1 93.38 311 ARG B N 1
ATOM 5287 C CA . ARG B 1 311 ? 6.703 13.93 3.697 1 93.38 311 ARG B CA 1
ATOM 5288 C C . ARG B 1 311 ? 7.398 14.961 4.578 1 93.38 311 ARG B C 1
ATOM 5290 O O . ARG B 1 311 ? 8.484 15.438 4.246 1 93.38 311 ARG B O 1
ATOM 5297 N N . PHE B 1 312 ? 6.777 15.344 5.723 1 94.25 312 PHE B N 1
ATOM 5298 C CA . PHE B 1 312 ? 7.359 16.328 6.629 1 94.25 312 PHE B CA 1
ATOM 5299 C C . PHE B 1 312 ? 8.742 15.883 7.09 1 94.25 312 PHE B C 1
ATOM 5301 O O . PHE B 1 312 ? 9.711 16.641 7 1 94.25 312 PHE B O 1
ATOM 5308 N N . GLU B 1 313 ? 8.797 14.695 7.512 1 93.25 313 GLU B N 1
ATOM 5309 C CA . GLU B 1 313 ? 10.07 14.141 7.973 1 93.25 313 GLU B CA 1
ATOM 5310 C C . GLU B 1 313 ? 11.094 14.109 6.848 1 93.25 313 GLU B C 1
ATOM 5312 O O . GLU B 1 313 ? 12.266 14.438 7.059 1 93.25 313 GLU B O 1
ATOM 5317 N N . SER B 1 314 ? 10.68 13.695 5.758 1 94.69 314 SER B N 1
ATOM 5318 C CA . SER B 1 314 ? 11.562 13.648 4.598 1 94.69 314 SER B CA 1
ATOM 5319 C C . SER B 1 314 ? 12.156 15.016 4.293 1 94.69 314 SER B C 1
ATOM 5321 O O . SER B 1 314 ? 13.352 15.141 4.023 1 94.69 314 SER B O 1
ATOM 5323 N N . LEU B 1 315 ? 11.344 16.031 4.316 1 95 315 LEU B N 1
ATOM 5324 C CA . LEU B 1 315 ? 11.789 17.406 4.039 1 95 315 LEU B CA 1
ATOM 5325 C C . LEU B 1 315 ? 12.789 17.875 5.09 1 95 315 LEU B C 1
ATOM 5327 O O . LEU B 1 315 ? 13.758 18.562 4.766 1 95 315 LEU B O 1
ATOM 5331 N N . VAL B 1 316 ? 12.539 17.484 6.312 1 94.88 316 VAL B N 1
ATOM 5332 C CA . VAL B 1 316 ? 13.453 17.875 7.383 1 94.88 316 VAL B CA 1
ATOM 5333 C C . VAL B 1 316 ? 14.836 17.297 7.117 1 94.88 316 VAL B C 1
ATOM 5335 O O . VAL B 1 316 ? 15.836 18.016 7.148 1 94.88 316 VAL B O 1
ATOM 5338 N N . PHE B 1 317 ? 14.891 16.078 6.812 1 94.69 317 PHE B N 1
ATOM 5339 C CA . PHE B 1 317 ? 16.172 15.43 6.602 1 94.69 317 PHE B CA 1
ATOM 5340 C C . PHE B 1 317 ? 16.812 15.898 5.301 1 94.69 317 PHE B C 1
ATOM 5342 O O . PHE B 1 317 ? 18.047 15.992 5.207 1 94.69 317 PHE B O 1
ATOM 5349 N N . TRP B 1 318 ? 16 16.141 4.359 1 94.38 318 TRP B N 1
ATOM 5350 C CA . TRP B 1 318 ? 16.484 16.766 3.135 1 94.38 318 TRP B CA 1
ATOM 5351 C C . TRP B 1 318 ? 17.141 18.109 3.434 1 94.38 318 TRP B C 1
ATOM 5353 O O . TRP B 1 318 ? 18.281 18.359 3.035 1 94.38 318 TRP B O 1
ATOM 5363 N N . GLY B 1 319 ? 16.438 18.969 4.145 1 94.56 319 GLY B N 1
ATOM 5364 C CA . GLY B 1 319 ? 16.984 20.25 4.535 1 94.56 319 GLY B CA 1
ATOM 5365 C C . GLY B 1 319 ? 18.266 20.141 5.336 1 94.56 319 GLY B C 1
ATOM 5366 O O . GLY B 1 319 ? 19.188 20.922 5.148 1 94.56 319 GLY B O 1
ATOM 5367 N N . LEU B 1 320 ? 18.281 19.156 6.184 1 93.12 320 LEU B N 1
ATOM 5368 C CA . LEU B 1 320 ? 19.453 18.906 7 1 93.12 320 LEU B CA 1
ATOM 5369 C C . LEU B 1 320 ? 20.641 18.484 6.137 1 93.12 320 LEU B C 1
ATOM 5371 O O . LEU B 1 320 ? 21.75 19.016 6.285 1 93.12 320 LEU B O 1
ATOM 5375 N N . ALA B 1 321 ? 20.438 17.609 5.285 1 92.69 321 ALA B N 1
ATOM 5376 C CA . ALA B 1 321 ? 21.484 17.078 4.422 1 92.69 321 ALA B CA 1
ATOM 5377 C C . ALA B 1 321 ? 22.062 18.172 3.521 1 92.69 321 ALA B C 1
ATOM 5379 O O . ALA B 1 321 ? 23.266 18.219 3.279 1 92.69 321 ALA B O 1
ATOM 5380 N N . GLU B 1 322 ? 21.219 19.094 3.094 1 92 322 GLU B N 1
ATOM 5381 C CA . GLU B 1 322 ? 21.641 20.141 2.17 1 92 322 GLU B CA 1
ATOM 5382 C C . GLU B 1 322 ? 22.109 21.375 2.924 1 92 322 GLU B C 1
ATOM 5384 O O . GLU B 1 322 ? 22.531 22.359 2.311 1 92 322 GLU B O 1
ATOM 5389 N N . GLY B 1 323 ? 21.938 21.344 4.188 1 91.31 323 GLY B N 1
ATOM 5390 C CA . GLY B 1 323 ? 22.406 22.469 5.004 1 91.31 323 GLY B CA 1
ATOM 5391 C C . GLY B 1 323 ? 21.438 23.641 5.004 1 91.31 323 GLY B C 1
ATOM 5392 O O . GLY B 1 323 ? 21.828 24.766 5.293 1 91.31 323 GLY B O 1
ATOM 5393 N N . LEU B 1 324 ? 20.219 23.406 4.629 1 92.62 324 LEU B N 1
ATOM 5394 C CA . LEU B 1 324 ? 19.203 24.453 4.617 1 92.62 324 LEU B CA 1
ATOM 5395 C C . LEU B 1 324 ? 18.719 24.75 6.031 1 92.62 324 LEU B C 1
ATOM 5397 O O . LEU B 1 324 ? 18.219 25.844 6.297 1 92.62 324 LEU B O 1
ATOM 5401 N N . ILE B 1 325 ? 18.828 23.734 6.902 1 90.94 325 ILE B N 1
ATOM 5402 C CA . ILE B 1 325 ? 18.438 23.906 8.297 1 90.94 325 ILE B CA 1
ATOM 5403 C C . ILE B 1 325 ? 19.516 23.297 9.203 1 90.94 325 ILE B C 1
ATOM 5405 O O . ILE B 1 325 ? 20.25 22.391 8.797 1 90.94 325 ILE B O 1
ATOM 5409 N N . THR B 1 326 ? 19.594 23.812 10.375 1 90.31 326 THR B N 1
ATOM 5410 C CA . THR B 1 326 ? 20.562 23.328 11.336 1 90.31 326 THR B CA 1
ATOM 5411 C C . THR B 1 326 ? 20.047 22.078 12.047 1 90.31 326 THR B C 1
ATOM 5413 O O . THR B 1 326 ? 18.859 21.766 11.969 1 90.31 326 THR B O 1
ATOM 5416 N N . LYS B 1 327 ? 20.938 21.391 12.68 1 88.31 327 LYS B N 1
ATOM 5417 C CA . LYS B 1 327 ? 20.547 20.219 13.453 1 88.31 327 LYS B CA 1
ATOM 5418 C C . LYS B 1 327 ? 19.562 20.578 14.555 1 88.31 327 LYS B C 1
ATOM 5420 O O . LYS B 1 327 ? 18.609 19.844 14.797 1 88.31 327 LYS B O 1
ATOM 5425 N N . SER B 1 328 ? 19.766 21.672 15.156 1 83.69 328 SER B N 1
ATOM 5426 C CA . SER B 1 328 ? 18.891 22.125 16.234 1 83.69 328 SER B CA 1
ATOM 5427 C C . SER B 1 328 ? 17.484 22.422 15.711 1 83.69 328 SER B C 1
ATOM 5429 O O . SER B 1 328 ? 16.5 22.047 16.328 1 83.69 328 SER B O 1
ATOM 5431 N N . ARG B 1 329 ? 17.469 23.062 14.609 1 85.88 329 ARG B N 1
ATOM 5432 C CA . ARG B 1 329 ? 16.188 23.391 14 1 85.88 329 ARG B CA 1
ATOM 5433 C C . ARG B 1 329 ? 15.445 22.125 13.586 1 85.88 329 ARG B C 1
ATOM 5435 O O . ARG B 1 329 ? 14.227 22.031 13.766 1 85.88 329 ARG B O 1
ATOM 5442 N N . ALA B 1 330 ? 16.188 21.219 12.984 1 89.81 330 ALA B N 1
ATOM 5443 C CA . ALA B 1 330 ? 15.609 19.938 12.594 1 89.81 330 ALA B CA 1
ATOM 5444 C C . ALA B 1 330 ? 15.008 19.219 13.797 1 89.81 330 ALA B C 1
ATOM 5446 O O . ALA B 1 330 ? 13.898 18.688 13.727 1 89.81 330 ALA B O 1
ATOM 5447 N N . ALA B 1 331 ? 15.703 19.266 14.867 1 86.31 331 ALA B N 1
ATOM 5448 C CA . ALA B 1 331 ? 15.242 18.641 16.109 1 86.31 331 ALA B CA 1
ATOM 5449 C C . ALA B 1 331 ? 13.961 19.297 16.609 1 86.31 331 ALA B C 1
ATOM 5451 O O . ALA B 1 331 ? 13.031 18.609 17.047 1 86.31 331 ALA B O 1
ATOM 5452 N N . GLU B 1 332 ? 13.922 20.547 16.5 1 82 332 GLU B N 1
ATOM 5453 C CA . GLU B 1 332 ? 12.75 21.312 16.906 1 82 332 GLU B CA 1
ATOM 5454 C C . GLU B 1 332 ? 11.539 20.969 16.047 1 82 332 GLU B C 1
ATOM 5456 O O . GLU B 1 332 ? 10.438 20.781 16.562 1 82 332 GLU B O 1
ATOM 5461 N N . LEU B 1 333 ? 11.789 20.922 14.75 1 86.94 333 LEU B N 1
ATOM 5462 C CA . LEU B 1 333 ? 10.711 20.641 13.805 1 86.94 333 LEU B CA 1
ATOM 5463 C C . LEU B 1 333 ? 10.133 19.25 14.031 1 86.94 333 LEU B C 1
ATOM 5465 O O . LEU B 1 333 ? 8.914 19.078 14.016 1 86.94 333 LEU B O 1
ATOM 5469 N N . LEU B 1 334 ? 11.031 18.312 14.312 1 87.75 334 LEU B N 1
ATOM 5470 C CA . LEU B 1 334 ? 10.602 16.922 14.477 1 87.75 334 LEU B CA 1
ATOM 5471 C C . LEU B 1 334 ? 10.156 16.656 15.906 1 87.75 334 LEU B C 1
ATOM 5473 O O . LEU B 1 334 ? 9.547 15.617 16.188 1 87.75 334 LEU B O 1
ATOM 5477 N N . ARG B 1 335 ? 10.43 17.562 16.766 1 81.62 335 ARG B N 1
ATOM 5478 C CA . ARG B 1 335 ? 10.172 17.375 18.188 1 81.62 335 ARG B CA 1
ATOM 5479 C C . ARG B 1 335 ? 10.867 16.141 18.719 1 81.62 335 ARG B C 1
ATOM 5481 O O . ARG B 1 335 ? 10.25 15.297 19.375 1 81.62 335 ARG B O 1
ATOM 5488 N N . ARG B 1 336 ? 12.125 16.016 18.344 1 82 336 ARG B N 1
ATOM 5489 C CA . ARG B 1 336 ? 12.984 14.914 18.766 1 82 336 ARG B CA 1
ATOM 5490 C C . ARG B 1 336 ? 14.344 15.43 19.219 1 82 336 ARG B C 1
ATOM 5492 O O . ARG B 1 336 ? 14.758 16.531 18.844 1 82 336 ARG B O 1
ATOM 5499 N N . PRO B 1 337 ? 14.984 14.578 20.031 1 78.94 337 PRO B N 1
ATOM 5500 C CA . PRO B 1 337 ? 16.328 14.984 20.422 1 78.94 337 PRO B CA 1
ATOM 5501 C C . PRO B 1 337 ? 17.312 14.984 19.25 1 78.94 337 PRO B C 1
ATOM 5503 O O . PRO B 1 337 ? 17.109 14.242 18.281 1 78.94 337 PRO B O 1
ATOM 5506 N N . VAL B 1 338 ? 18.297 15.727 19.359 1 79.25 338 VAL B N 1
ATOM 5507 C CA . VAL B 1 338 ? 19.297 15.891 18.297 1 79.25 338 VAL B CA 1
ATOM 5508 C C . VAL B 1 338 ? 19.969 14.547 18.016 1 79.25 338 VAL B C 1
ATOM 5510 O O . VAL B 1 338 ? 20.328 14.258 16.875 1 79.25 338 VAL B O 1
ATOM 5513 N N . ARG B 1 339 ? 20.047 13.734 18.969 1 78.25 339 ARG B N 1
ATOM 5514 C CA . ARG B 1 339 ? 20.688 12.43 18.828 1 78.25 339 ARG B CA 1
ATOM 5515 C C . ARG B 1 339 ? 19.938 11.547 17.828 1 78.25 339 ARG B C 1
ATOM 5517 O O . ARG B 1 339 ? 20.516 10.664 17.203 1 78.25 339 ARG B O 1
ATOM 5524 N N . ALA B 1 340 ? 18.719 11.836 17.688 1 79.25 340 ALA B N 1
ATOM 5525 C CA . ALA B 1 340 ? 17.875 11.055 16.781 1 79.25 340 ALA B CA 1
ATOM 5526 C C . ALA B 1 340 ? 18.203 11.375 15.328 1 79.25 340 ALA B C 1
ATOM 5528 O O . ALA B 1 340 ? 17.812 10.641 14.422 1 79.25 340 ALA B O 1
ATOM 5529 N N . LEU B 1 341 ? 18.953 12.406 15.156 1 84.62 341 LEU B N 1
ATOM 5530 C CA . LEU B 1 341 ? 19.234 12.875 13.805 1 84.62 341 LEU B CA 1
ATOM 5531 C C . LEU B 1 341 ? 20.562 12.312 13.297 1 84.62 341 LEU B C 1
ATOM 5533 O O . LEU B 1 341 ? 20.969 12.602 12.172 1 84.62 341 LEU B O 1
ATOM 5537 N N . ASP B 1 342 ? 21.141 11.492 14.07 1 84.75 342 ASP B N 1
ATOM 5538 C CA . ASP B 1 342 ? 22.406 10.867 13.68 1 84.75 342 ASP B CA 1
ATOM 5539 C C . ASP B 1 342 ? 22.234 10.016 12.422 1 84.75 342 ASP B C 1
ATOM 5541 O O . ASP B 1 342 ? 21.375 9.133 12.375 1 84.75 342 ASP B O 1
ATOM 5545 N N . PRO B 1 343 ? 23.047 10.266 11.43 1 84.44 343 PRO B N 1
ATOM 5546 C CA . PRO B 1 343 ? 22.922 9.547 10.164 1 84.44 343 PRO B CA 1
ATOM 5547 C C . PRO B 1 343 ? 23.219 8.055 10.305 1 84.44 343 PRO B C 1
ATOM 5549 O O . PRO B 1 343 ? 22.875 7.266 9.414 1 84.44 343 PRO B O 1
ATOM 5552 N N . ASN B 1 344 ? 23.797 7.734 11.312 1 82.94 344 ASN B N 1
ATOM 5553 C CA . ASN B 1 344 ? 24.094 6.324 11.539 1 82.94 344 ASN B CA 1
ATOM 5554 C C . ASN B 1 344 ? 23.016 5.641 12.375 1 82.94 344 ASN B C 1
ATOM 5556 O O . ASN B 1 344 ? 23.062 4.43 12.578 1 82.94 344 ASN B O 1
ATOM 5560 N N . PHE B 1 345 ? 22.047 6.461 12.734 1 79.38 345 PHE B N 1
ATOM 5561 C CA . PHE B 1 345 ? 20.922 5.922 13.5 1 79.38 345 PHE B CA 1
ATOM 5562 C C . PHE B 1 345 ? 19.656 5.91 12.672 1 79.38 345 PHE B C 1
ATOM 5564 O O . PHE B 1 345 ? 19.094 6.965 12.359 1 79.38 345 PHE B O 1
ATOM 5571 N N . LEU B 1 346 ? 19.156 4.672 12.461 1 75.44 346 LEU B N 1
ATOM 5572 C CA . LEU B 1 346 ? 17.953 4.559 11.656 1 75.44 346 LEU B CA 1
ATOM 5573 C C . LEU B 1 346 ? 16.859 3.826 12.43 1 75.44 346 LEU B C 1
ATOM 5575 O O . LEU B 1 346 ? 15.953 3.236 11.828 1 75.44 346 LEU B O 1
ATOM 5579 N N . GLY B 1 347 ? 17 3.826 13.758 1 71.44 347 GLY B N 1
ATOM 5580 C CA . GLY B 1 347 ? 15.945 3.266 14.594 1 71.44 347 GLY B CA 1
ATOM 5581 C C . GLY B 1 347 ? 14.734 4.168 14.711 1 71.44 347 GLY B C 1
ATOM 5582 O O . GLY B 1 347 ? 14.633 5.184 14.016 1 71.44 347 GLY B O 1
ATOM 5583 N N . SER B 1 348 ? 13.75 3.689 15.477 1 70.25 348 SER B N 1
ATOM 5584 C CA . SER B 1 348 ? 12.547 4.488 15.695 1 70.25 348 SER B CA 1
ATOM 5585 C C . SER B 1 348 ? 12.883 5.855 16.281 1 70.25 348 SER B C 1
ATOM 5587 O O . SER B 1 348 ? 13.656 5.945 17.234 1 70.25 348 SER B O 1
ATOM 5589 N N . LEU B 1 349 ? 12.43 6.848 15.602 1 65.75 349 LEU B N 1
ATOM 5590 C CA . LEU B 1 349 ? 12.695 8.195 16.078 1 65.75 349 LEU B CA 1
ATOM 5591 C C . LEU B 1 349 ? 12.195 8.367 17.516 1 65.75 349 LEU B C 1
ATOM 5593 O O . LEU B 1 349 ? 12.719 9.188 18.266 1 65.75 349 LEU B O 1
ATOM 5597 N N . GLU B 1 350 ? 11.266 7.504 17.719 1 55.22 350 GLU B N 1
ATOM 5598 C CA . GLU B 1 350 ? 10.734 7.547 19.078 1 55.22 350 GLU B CA 1
ATOM 5599 C C . GLU B 1 350 ? 11.719 6.953 20.078 1 55.22 350 GLU B C 1
ATOM 5601 O O . GLU B 1 350 ? 11.727 7.332 21.25 1 55.22 350 GLU B O 1
ATOM 5606 N N . SER B 1 351 ? 12.43 5.957 19.594 1 49.38 351 SER B N 1
ATOM 5607 C CA . SER B 1 351 ? 13.328 5.246 20.5 1 49.38 351 SER B CA 1
ATOM 5608 C C . SER B 1 351 ? 14.68 5.938 20.578 1 49.38 351 SER B C 1
ATOM 5610 O O . SER B 1 351 ? 15.555 5.516 21.344 1 49.38 351 SER B O 1
ATOM 5612 N N . ALA B 1 352 ? 14.688 7.004 19.891 1 46.53 352 ALA B N 1
ATOM 5613 C CA . ALA B 1 352 ? 15.969 7.711 19.953 1 46.53 352 ALA B CA 1
ATOM 5614 C C . ALA B 1 352 ? 16.078 8.531 21.234 1 46.53 352 ALA B C 1
ATOM 5616 O O . ALA B 1 352 ? 15.078 9 21.766 1 46.53 352 ALA B O 1
#

Radius of gyration: 29.09 Å; Cα contacts (8 Å, |Δi|>4): 1067; chains: 2; bounding box: 62×94×72 Å

Foldseek 3Di:
DLLCLLVLLCLLQLHDLQRLCVLLPPDHSVRNVCSNVVVDPDDPVVLVSSCVSSVADSCSSVDPDFQDFPVFCQPPLVVDDPSQVSNVVSVQRVLVVLLVVLCVLDDCVVLPAAEQAFQQQEDEALVSLLVVLVVVCVVLVPPQFADPAVQQSCVRHQEHEEEDCGDPSDAKGKTAGPVRNYIYIYGHQPDFQQSRQLVVQLNVSNGHHDYDPPDDPVRSSSSSNSNSLCNLHNPVNLCVLQNDAADAADDLVSLVVVCVGRVHQSLSSLVSCVVNRNYDPNRSVVVVVVCVVVVCVPPNPDGHHHDHHCVQVVSLLVCPVVVSDDLVSSCNSVVADSVLNDPVDDDDSVVD/DLLCLLVLLCLLQLHDLCRLCVLLPPDHSVRNVCSNVVVDPDDPVVLVSSCVSSVADSCSSVDPDFQAWPPQVFVPCVVDDPSQVSNVVSVQRVLVVLLVVLCVLDDCVVLPAAEQAFQQQEDEALVSLLVVLVVVCVVLVPPQFADPAVQQSCVRHQEHEEEDCGDPSDAKGKTAGPVRNYIYIYGHQPDFQQSRQLVVQLNVSNGHHDYDPPDDPVRSSSSSNSNSLCNLHNPVNLCVLQNDAADAADDLVSLVVVCVGRVHQSLSSLVSCVVNRNYDPNRSVVVVVVCVVVVCVPPNPDGHHHDHHCVQVVSLLVCPVVVSDDLVSSCNSVVADSVLNDPVDDDDSVVD

InterPro domains:
  IPR001387 Cro/C1-type, helix-turn-helix domain [PF01381] (6-61)
  IPR001387 Cro/C1-type, helix-turn-helix domain [PS50943] (6-61)
  IPR001387 Cro/C1-type, helix-turn-helix domain [SM00530] (5-61)
  IPR001387 Cro/C1-type, helix-turn-helix domain [cd00093] (4-61)
  IPR010359 IrrE N-terminal-like domain [PF06114] (155-274)
  IPR010982 Lambda repressor-like, DNA-binding domain superfamily [G3DSA:1.10.260.40] (1-65)
  IPR010982 Lambda repressor-like, DNA-binding domain superfamily [SSF47413] (2-64)
  IPR052345 Radiation response metalloprotease [PTHR43236] (3-335)